Protein AF-0000000078982577 (afdb_homodimer)

Secondary structure (DSSP, 8-state):
-------S-SS-HHHHHHHHHHHHHHHHHTHIIIIIHHHHHHHHHHHHHHHHHTTTS--BTTB-HHHHHHHHHHHHHHHHHHHHHHHHHHHHHHHHT-HHHHT-S---HHHHHHHHHHHHHHHHHHHHHHHHHHIIIII----S-HHHHHHHHHHHHHHHHHHHHHHHHH--SHHHHHHHIIIIIHHHHHTTSSSS-GGGS-HHHHHHHHT-HHHHHHHHHHHHHHS--SS-HHHHHHHHHHHHHHHHHHHHHHHHHTTTT--/-------S-SS-HHHHHHHHHHHHHHHHHTHIIIIIHHHHHHHHHHHHHHHHHTTTS--BTTB-HHHHHHHHHHHHHHHHHHHHHHHHHHHHHHHHT-HHHHT-S---HHHHHHHHHHHHHHHHHHHHHHHHHHIIIII----S-HHHHHHHHHHHHHHHHHHHHHHHHH--SHHHHHHHIIIIIHHHHHTTSSSS-GGGS-HHHHHHHHH-HHHHHHHHHHHHHHS--SS-HHHHHHHHHHHHHHHHHHHHHHHHHTTTT--

pLDDT: mean 84.74, std 13.38, range [26.42, 97.94]

Radius of gyration: 24.31 Å; Cα contacts (8 Å, |Δi|>4): 785; chains: 2; bounding box: 71×69×49 Å

Organism: Ruegeria pomeroyi (strain ATCC 700808 / DSM 15171 / DSS-3) (NCBI:txid246200)

Sequence (526 aa):
MELGMRRFGRVNWLGLYTLAAREVMRFLVVWTQTLLAPLVTAGLFMMIFSLAVGSGRGAVMGVPFLTFLAPGILMMTVIQNAFANTSSSVVISKVQGNIVDTLMPPLSALELLLGYLAGAVVRGLLVAVAIAAALVLVLGIVPAHPLLALGFVVLGAGFMGALGLVAGIYANKFDQMAAITNFIVTPLAFLSGTFYSVEALPPLLERLTHANPVFYLIDGLRFAVIGVSDSPPALGLTVCLGATGAVCLLAWVLLKRGYRLKAMELGMRRFGRVNWLGLYTLAAREVMRFLVVWTQTLLAPLVTAGLFMMIFSLAVGSGRGAVMGVPFLTFLAPGILMMTVIQNAFANTSSSVVISKVQGNIVDTLMPPLSALELLLGYLAGAVVRGLLVAVAIAAALVLVLGIVPAHPLLALGFVVLGAGFMGALGLVAGIYANKFDQMAAITNFIVTPLAFLSGTFYSVEALPPLLERLTHANPVFYLIDGLRFAVIGVSDSPPALGLTVCLGATGAVCLLAWVLLKRGYRLKA

Structure (mmCIF, N/CA/C/O backbone):
data_AF-0000000078982577-model_v1
#
loop_
_entity.id
_entity.type
_entity.pdbx_description
1 polymer 'Transport permease protein'
#
loop_
_atom_site.group_PDB
_atom_site.id
_atom_site.type_symbol
_atom_site.label_atom_id
_atom_site.label_alt_id
_atom_site.label_comp_id
_atom_site.label_asym_id
_atom_site.label_entity_id
_atom_site.label_seq_id
_atom_site.pdbx_PDB_ins_code
_atom_site.Cartn_x
_atom_site.Cartn_y
_atom_site.Cartn_z
_atom_site.occupancy
_atom_site.B_iso_or_equiv
_atom_site.auth_seq_id
_atom_site.auth_comp_id
_atom_site.auth_asym_id
_atom_site.auth_atom_id
_atom_site.pdbx_PDB_model_num
ATOM 1 N N . MET A 1 1 ? 30.016 43.031 11.484 1 27.06 1 MET A N 1
ATOM 2 C CA . MET A 1 1 ? 29.656 42.062 12.516 1 27.06 1 MET A CA 1
ATOM 3 C C . MET A 1 1 ? 29.734 40.625 11.984 1 27.06 1 MET A C 1
ATOM 5 O O . MET A 1 1 ? 29.062 40.281 11.008 1 27.06 1 MET A O 1
ATOM 9 N N . GLU A 1 2 ? 30.922 39.938 11.953 1 30.27 2 GLU A N 1
ATOM 10 C CA . GLU A 1 2 ? 31.406 38.812 11.172 1 30.27 2 GLU A CA 1
ATOM 11 C C . GLU A 1 2 ? 30.578 37.562 11.438 1 30.27 2 GLU A C 1
ATOM 13 O O . GLU A 1 2 ? 30.328 37.219 12.594 1 30.27 2 GLU A O 1
ATOM 18 N N . LEU A 1 3 ? 29.578 37.188 10.719 1 33.47 3 LEU A N 1
ATOM 19 C CA . LEU A 1 3 ? 28.688 36.031 10.789 1 33.47 3 LEU A CA 1
ATOM 20 C C . LEU A 1 3 ? 29.438 34.812 11.289 1 33.47 3 LEU A C 1
ATOM 22 O O . LEU A 1 3 ? 30.641 34.688 11.047 1 33.47 3 LEU A O 1
ATOM 26 N N . GLY A 1 4 ? 29.016 34.156 12.492 1 37.81 4 GLY A N 1
ATOM 27 C CA . GLY A 1 4 ? 29.562 33.062 13.281 1 37.81 4 GLY A CA 1
ATOM 28 C C . GLY A 1 4 ? 30.281 32.031 12.453 1 37.81 4 GLY A C 1
ATOM 29 O O . GLY A 1 4 ? 29.75 31.531 11.461 1 37.81 4 GLY A O 1
ATOM 30 N N . MET A 1 5 ? 31.594 32.031 12.242 1 37.78 5 MET A N 1
ATOM 31 C CA . MET A 1 5 ? 32.594 31.141 11.633 1 37.78 5 MET A CA 1
ATOM 32 C C . MET A 1 5 ? 32.281 29.688 11.914 1 37.78 5 MET A C 1
ATOM 34 O O . MET A 1 5 ? 32.031 29.297 13.062 1 37.78 5 MET A O 1
ATOM 38 N N . ARG A 1 6 ? 31.672 28.922 11.023 1 45.25 6 ARG A N 1
ATOM 39 C CA . ARG A 1 6 ? 31.469 27.469 10.93 1 45.25 6 ARG A CA 1
ATOM 40 C C . ARG A 1 6 ? 32.656 26.719 11.5 1 45.25 6 ARG A C 1
ATOM 42 O O . ARG A 1 6 ? 33.688 26.578 10.852 1 45.25 6 ARG A O 1
ATOM 49 N N . ARG A 1 7 ? 33.062 26.828 12.633 1 45.56 7 ARG A N 1
ATOM 50 C CA . ARG A 1 7 ? 34.188 26.109 13.234 1 45.56 7 ARG A CA 1
ATOM 51 C C . ARG A 1 7 ? 34.125 24.641 12.875 1 45.56 7 ARG A C 1
ATOM 53 O O . ARG A 1 7 ? 34.844 23.828 13.484 1 45.56 7 ARG A O 1
ATOM 60 N N . PHE A 1 8 ? 32.938 24.094 12.445 1 51.56 8 PHE A N 1
ATOM 61 C CA . PHE A 1 8 ? 32.969 22.656 12.211 1 51.56 8 PHE A CA 1
ATOM 62 C C . PHE A 1 8 ? 33.875 22.328 11.031 1 51.56 8 PHE A C 1
ATOM 64 O O . PHE A 1 8 ? 34.062 23.141 10.133 1 51.56 8 PHE A O 1
ATOM 71 N N . GLY A 1 9 ? 34.938 21.578 11.312 1 50.28 9 GLY A N 1
ATOM 72 C CA . GLY A 1 9 ? 35.781 21.141 10.211 1 50.28 9 GLY A CA 1
ATOM 73 C C . GLY A 1 9 ? 35.031 20.984 8.906 1 50.28 9 GLY A C 1
ATOM 74 O O . GLY A 1 9 ? 33.875 21.375 8.812 1 50.28 9 GLY A O 1
ATOM 75 N N . ARG A 1 10 ? 35.688 20.5 7.828 1 58.88 10 ARG A N 1
ATOM 76 C CA . ARG A 1 10 ? 35.156 20.297 6.484 1 58.88 10 ARG A CA 1
ATOM 77 C C . ARG A 1 10 ? 33.844 19.5 6.527 1 58.88 10 ARG A C 1
ATOM 79 O O . ARG A 1 10 ? 32.938 19.734 5.719 1 58.88 10 ARG A O 1
ATOM 86 N N . VAL A 1 11 ? 33.781 18.484 7.492 1 70.38 11 VAL A N 1
ATOM 87 C CA . VAL A 1 11 ? 32.625 17.641 7.668 1 70.38 11 VAL A CA 1
ATOM 88 C C . VAL A 1 11 ? 32.094 17.75 9.102 1 70.38 11 VAL A C 1
ATOM 90 O O . VAL A 1 11 ? 32.875 17.625 10.055 1 70.38 11 VAL A O 1
ATOM 93 N N . ASN A 1 12 ? 30.938 18.266 9.375 1 82.25 12 ASN A N 1
ATOM 94 C CA . ASN A 1 12 ? 30.281 18.297 10.672 1 82.25 12 ASN A CA 1
ATOM 95 C C . ASN A 1 12 ? 29.766 16.922 11.078 1 82.25 12 ASN A C 1
ATOM 97 O O . ASN A 1 12 ? 28.562 16.641 10.961 1 82.25 12 ASN A O 1
ATOM 101 N N . TRP A 1 13 ? 30.641 16.078 11.594 1 84.44 13 TRP A N 1
ATOM 102 C CA . TRP A 1 13 ? 30.328 14.695 11.961 1 84.44 13 TRP A CA 1
ATOM 103 C C . TRP A 1 13 ? 29.234 14.641 13.016 1 84.44 13 TRP A C 1
ATOM 105 O O . TRP A 1 13 ? 28.391 13.75 13 1 84.44 13 TRP A O 1
ATOM 115 N N . LEU A 1 14 ? 29.312 15.586 13.883 1 83.56 14 LEU A N 1
ATOM 116 C CA . LEU A 1 14 ? 28.297 15.617 14.945 1 83.56 14 LEU A CA 1
ATOM 117 C C . LEU A 1 14 ? 26.922 15.883 14.367 1 83.56 14 LEU A C 1
ATOM 119 O O . LEU A 1 14 ? 25.938 15.242 14.766 1 83.56 14 LEU A O 1
ATOM 123 N N . GLY A 1 15 ? 26.922 16.812 13.492 1 84.38 15 GLY A N 1
ATOM 124 C CA . GLY A 1 15 ? 25.672 17.125 12.836 1 84.38 15 GLY A CA 1
ATOM 125 C C . GLY A 1 15 ? 25.125 15.961 12.016 1 84.38 15 GLY A C 1
ATOM 126 O O . GLY A 1 15 ? 23.922 15.672 12.055 1 84.38 15 GLY A O 1
ATOM 127 N N . LEU A 1 16 ? 26.031 15.398 11.328 1 88.88 16 LEU A N 1
ATOM 128 C CA . LEU A 1 16 ? 25.672 14.227 10.539 1 88.88 16 LEU A CA 1
ATOM 129 C C . LEU A 1 16 ? 25.141 13.109 11.438 1 88.88 16 LEU A C 1
ATOM 131 O O . LEU A 1 16 ? 24.125 12.492 11.141 1 88.88 16 LEU A O 1
ATOM 135 N N . TYR A 1 17 ? 25.797 12.844 12.492 1 91.19 17 TYR A N 1
ATOM 136 C CA . TYR A 1 17 ? 25.391 11.805 13.43 1 91.19 17 TYR A CA 1
ATOM 137 C C . TYR A 1 17 ? 24.031 12.125 14.047 1 91.19 17 TYR A C 1
ATOM 139 O O . TYR A 1 17 ? 23.188 11.242 14.211 1 91.19 17 TYR A O 1
ATOM 147 N N . THR A 1 18 ? 23.828 13.352 14.359 1 90.19 18 THR A N 1
ATOM 148 C CA . THR A 1 18 ? 22.578 13.766 14.984 1 90.19 18 THR A CA 1
ATOM 149 C C . THR A 1 18 ? 21.406 13.562 14.023 1 90.19 18 THR A C 1
ATOM 151 O O . THR A 1 18 ? 20.344 13.07 14.422 1 90.19 18 THR A O 1
ATOM 154 N N . LEU A 1 19 ? 21.656 13.945 12.82 1 90.44 19 LEU A N 1
ATOM 155 C CA . LEU A 1 19 ? 20.594 13.766 11.828 1 90.44 19 LEU A CA 1
ATOM 156 C C . LEU A 1 19 ? 20.328 12.281 11.586 1 90.44 19 LEU A C 1
ATOM 158 O O . LEU A 1 19 ? 19.172 11.859 11.531 1 90.44 19 LEU A O 1
ATOM 162 N N . ALA A 1 20 ? 21.359 11.57 11.445 1 93.75 20 ALA A N 1
ATOM 163 C CA . ALA A 1 20 ? 21.203 10.125 11.258 1 93.75 20 ALA A CA 1
ATOM 164 C C . ALA A 1 20 ? 20.484 9.492 12.445 1 93.75 20 ALA A C 1
ATOM 166 O O . ALA A 1 20 ? 19.594 8.664 12.258 1 93.75 20 ALA A O 1
ATOM 167 N N . ALA A 1 21 ? 20.859 9.859 13.578 1 93.88 21 ALA A N 1
ATOM 168 C CA . ALA A 1 21 ? 20.25 9.328 14.789 1 93.88 21 ALA A CA 1
ATOM 169 C C . ALA A 1 21 ? 18.781 9.727 14.875 1 93.88 21 ALA A C 1
ATOM 171 O O . ALA A 1 21 ? 17.938 8.938 15.312 1 93.88 21 ALA A O 1
ATOM 172 N N . ARG A 1 22 ? 18.594 10.875 14.43 1 92.25 22 ARG A N 1
ATOM 173 C CA . ARG A 1 22 ? 17.219 11.352 14.422 1 92.25 22 ARG A CA 1
ATOM 174 C C . ARG A 1 22 ? 16.359 10.531 13.469 1 92.25 22 ARG A C 1
ATOM 176 O O . ARG A 1 22 ? 15.242 10.125 13.812 1 92.25 22 ARG A O 1
ATOM 183 N N . GLU A 1 23 ? 16.875 10.312 12.352 1 93 23 GLU A N 1
ATOM 184 C CA . GLU A 1 23 ? 16.141 9.531 11.359 1 93 23 GLU A CA 1
ATOM 185 C C . GLU A 1 23 ? 15.891 8.109 11.844 1 93 23 GLU A C 1
ATOM 187 O O . GLU A 1 23 ? 14.82 7.539 11.609 1 93 23 GLU A O 1
ATOM 192 N N . VAL A 1 24 ? 16.875 7.586 12.531 1 94.38 24 VAL A N 1
ATOM 193 C CA . VAL A 1 24 ? 16.75 6.23 13.047 1 94.38 24 VAL A CA 1
ATOM 194 C C . VAL A 1 24 ? 15.75 6.203 14.203 1 94.38 24 VAL A C 1
ATOM 196 O O . VAL A 1 24 ? 14.914 5.305 14.289 1 94.38 24 VAL A O 1
ATOM 199 N N . MET A 1 25 ? 15.812 7.191 15.047 1 93.5 25 MET A N 1
ATOM 200 C CA . MET A 1 25 ? 14.914 7.258 16.203 1 93.5 25 MET A CA 1
ATOM 201 C C . MET A 1 25 ? 13.477 7.461 15.75 1 93.5 25 MET A C 1
ATOM 203 O O . MET A 1 25 ? 12.547 6.945 16.375 1 93.5 25 MET A O 1
ATOM 207 N N . ARG A 1 26 ? 13.367 8.188 14.695 1 90.25 26 ARG A N 1
ATOM 208 C CA . ARG A 1 26 ? 12.039 8.484 14.188 1 90.25 26 ARG A CA 1
ATOM 209 C C . ARG A 1 26 ? 11.281 7.199 13.852 1 90.25 26 ARG A C 1
ATOM 211 O O . ARG A 1 26 ? 10.125 7.031 14.25 1 90.25 26 ARG A O 1
ATOM 218 N N . PHE A 1 27 ? 11.891 6.289 13.148 1 90.5 27 PHE A N 1
ATOM 219 C CA . PHE A 1 27 ? 11.148 5.094 12.781 1 90.5 27 PHE A CA 1
ATOM 220 C C . PHE A 1 27 ? 11.133 4.082 13.922 1 90.5 27 PHE A C 1
ATOM 222 O O . PHE A 1 27 ? 10.234 3.248 14.008 1 90.5 27 PHE A O 1
ATOM 229 N N . LEU A 1 28 ? 12.141 4.109 14.82 1 91.88 28 LEU A N 1
ATOM 230 C CA . LEU A 1 28 ? 12.172 3.172 15.938 1 91.88 28 LEU A CA 1
ATOM 231 C C . LEU A 1 28 ? 11.078 3.484 16.953 1 91.88 28 LEU A C 1
ATOM 233 O O . LEU A 1 28 ? 10.57 2.584 17.625 1 91.88 28 LEU A O 1
ATOM 237 N N . VAL A 1 29 ? 10.688 4.766 17.016 1 88.5 29 VAL A N 1
ATOM 238 C CA . VAL A 1 29 ? 9.617 5.172 17.922 1 88.5 29 VAL A CA 1
ATOM 239 C C . VAL A 1 29 ? 8.289 4.566 17.453 1 88.5 29 VAL A C 1
ATOM 241 O O . VAL A 1 29 ? 7.449 4.199 18.281 1 88.5 29 VAL A O 1
ATOM 244 N N . VAL A 1 30 ? 8.156 4.398 16.188 1 86.94 30 VAL A N 1
ATOM 245 C CA . VAL A 1 30 ? 6.941 3.805 15.641 1 86.94 30 VAL A CA 1
ATOM 246 C C . VAL A 1 30 ? 7.273 2.459 14.992 1 86.94 30 VAL A C 1
ATOM 248 O O . VAL A 1 30 ? 6.832 2.174 13.875 1 86.94 30 VAL A O 1
ATOM 251 N N . TRP A 1 31 ? 7.996 1.668 15.633 1 88.69 31 TRP A N 1
ATOM 252 C CA . TRP A 1 31 ? 8.531 0.42 15.102 1 88.69 31 TRP A CA 1
ATOM 253 C C . TRP A 1 31 ? 7.406 -0.518 14.68 1 88.69 31 TRP A C 1
ATOM 255 O O . TRP A 1 31 ? 7.574 -1.324 13.758 1 88.69 31 TRP A O 1
ATOM 265 N N . THR A 1 32 ? 6.281 -0.439 15.312 1 86.25 32 THR A N 1
ATOM 266 C CA . THR A 1 32 ? 5.152 -1.289 14.945 1 86.25 32 THR A CA 1
ATOM 267 C C . THR A 1 32 ? 4.703 -1.015 13.516 1 86.25 32 THR A C 1
ATOM 269 O O . THR A 1 32 ? 4.359 -1.94 12.781 1 86.25 32 THR A O 1
ATOM 272 N N . GLN A 1 33 ? 4.816 0.199 13.156 1 84.44 33 GLN A N 1
ATOM 273 C CA . GLN A 1 33 ? 4.367 0.594 11.828 1 84.44 33 GLN A CA 1
ATOM 274 C C . GLN A 1 33 ? 5.496 0.476 10.812 1 84.44 33 GLN A C 1
ATOM 276 O O . GLN A 1 33 ? 5.258 0.171 9.641 1 84.44 33 GLN A O 1
ATOM 281 N N . THR A 1 34 ? 6.711 0.692 11.305 1 88.5 34 THR A N 1
ATOM 282 C CA . THR A 1 34 ? 7.793 0.83 10.328 1 88.5 34 THR A CA 1
ATOM 283 C C . THR A 1 34 ? 8.523 -0.497 10.148 1 88.5 34 THR A C 1
ATOM 285 O O . THR A 1 34 ? 9.125 -0.735 9.102 1 88.5 34 THR A O 1
ATOM 288 N N . LEU A 1 35 ? 8.461 -1.344 11.109 1 91.62 35 LEU A N 1
ATOM 289 C CA . LEU A 1 35 ? 9.195 -2.602 11.016 1 91.62 35 LEU A CA 1
ATOM 290 C C . LEU A 1 35 ? 8.242 -3.791 11.055 1 91.62 35 LEU A C 1
ATOM 292 O O . LEU A 1 35 ? 8.234 -4.621 10.141 1 91.62 35 LEU A O 1
ATOM 296 N N . LEU A 1 36 ? 7.359 -3.779 11.93 1 91.12 36 LEU A N 1
ATOM 297 C CA . LEU A 1 36 ? 6.496 -4.941 12.117 1 91.12 36 LEU A CA 1
ATOM 298 C C . LEU A 1 36 ? 5.465 -5.043 11 1 91.12 36 LEU A C 1
ATOM 300 O O . LEU A 1 36 ? 5.195 -6.133 10.5 1 91.12 36 LEU A O 1
ATOM 304 N N . ALA A 1 37 ? 4.938 -3.893 10.664 1 88.94 37 ALA A N 1
ATOM 305 C CA . ALA A 1 37 ? 3.891 -3.906 9.648 1 88.94 37 ALA A CA 1
ATOM 306 C C . ALA A 1 37 ? 4.418 -4.465 8.328 1 88.94 37 ALA A C 1
ATOM 308 O O . ALA A 1 37 ? 3.814 -5.367 7.746 1 88.94 37 ALA A O 1
ATOM 309 N N . PRO A 1 38 ? 5.547 -3.986 7.895 1 89.5 38 PRO A N 1
ATOM 310 C CA . PRO A 1 38 ? 6.086 -4.539 6.652 1 89.5 38 PRO A CA 1
ATOM 311 C C . PRO A 1 38 ? 6.406 -6.027 6.758 1 89.5 38 PRO A C 1
ATOM 313 O O . PRO A 1 38 ? 6.277 -6.766 5.777 1 89.5 38 PRO A O 1
ATOM 316 N N . LEU A 1 39 ? 6.82 -6.469 7.895 1 91 39 LEU A N 1
ATOM 317 C CA . LEU A 1 39 ? 7.113 -7.883 8.102 1 91 39 LEU A CA 1
ATOM 318 C C . LEU A 1 39 ? 5.84 -8.719 8.016 1 91 39 LEU A C 1
ATOM 320 O O . LEU A 1 39 ? 5.836 -9.789 7.41 1 91 39 LEU A O 1
ATOM 324 N N . VAL A 1 40 ? 4.82 -8.211 8.594 1 87.94 40 VAL A N 1
ATOM 325 C CA . VAL A 1 40 ? 3.531 -8.891 8.547 1 87.94 40 VAL A CA 1
ATOM 326 C C . VAL A 1 40 ? 3.025 -8.945 7.105 1 87.94 40 VAL A C 1
ATOM 328 O O . VAL A 1 40 ? 2.564 -9.992 6.641 1 87.94 40 VAL A O 1
ATOM 331 N N . THR A 1 41 ? 3.176 -7.84 6.422 1 87.44 41 THR A N 1
ATOM 332 C CA . THR A 1 41 ? 2.736 -7.77 5.031 1 87.44 41 THR A CA 1
ATOM 333 C C . THR A 1 41 ? 3.523 -8.75 4.164 1 87.44 41 THR A C 1
ATOM 335 O O . THR A 1 41 ? 2.947 -9.453 3.334 1 87.44 41 THR A O 1
ATOM 338 N N . ALA A 1 42 ? 4.797 -8.758 4.371 1 88.56 42 ALA A N 1
ATOM 339 C CA . ALA A 1 42 ? 5.633 -9.711 3.641 1 88.56 42 ALA A CA 1
ATOM 340 C C . ALA A 1 42 ? 5.199 -11.148 3.914 1 88.56 42 ALA A C 1
ATOM 342 O O . ALA A 1 42 ? 5.113 -11.961 2.992 1 88.56 42 ALA A O 1
ATOM 343 N N . GLY A 1 43 ? 4.934 -11.438 5.16 1 87.69 43 GLY A N 1
ATOM 344 C CA . GLY A 1 43 ? 4.457 -12.758 5.527 1 87.69 43 GLY A CA 1
ATOM 345 C C . GLY A 1 43 ? 3.121 -13.109 4.895 1 87.69 43 GLY A C 1
ATOM 346 O O . GLY A 1 43 ? 2.922 -14.234 4.43 1 87.69 43 GLY A O 1
ATOM 347 N N . LEU A 1 44 ? 2.271 -12.148 4.867 1 84.12 44 LEU A N 1
ATOM 348 C CA . LEU A 1 44 ? 0.967 -12.352 4.246 1 84.12 44 LEU A CA 1
ATOM 349 C C . LEU A 1 44 ? 1.11 -12.609 2.75 1 84.12 44 LEU A C 1
ATOM 351 O O . LEU A 1 44 ? 0.424 -13.469 2.193 1 84.12 44 LEU A O 1
ATOM 355 N N . PHE A 1 45 ? 2.002 -11.859 2.16 1 82.19 45 PHE A N 1
ATOM 356 C CA . PHE A 1 45 ? 2.244 -12.055 0.736 1 82.19 45 PHE A CA 1
ATOM 357 C C . PHE A 1 45 ? 2.768 -13.461 0.462 1 82.19 45 PHE A C 1
ATOM 359 O O . PHE A 1 45 ? 2.316 -14.125 -0.473 1 82.19 45 PHE A O 1
ATOM 366 N N . MET A 1 46 ? 3.689 -13.867 1.245 1 83.5 46 MET A N 1
ATOM 367 C CA . MET A 1 46 ? 4.238 -15.211 1.087 1 83.5 46 MET A CA 1
ATOM 368 C C . MET A 1 46 ? 3.154 -16.266 1.268 1 83.5 46 MET A C 1
ATOM 370 O O . MET A 1 46 ? 3.109 -17.25 0.526 1 83.5 46 MET A O 1
ATOM 374 N N . MET A 1 47 ? 2.344 -16.047 2.223 1 80.75 47 MET A N 1
ATOM 375 C CA . MET A 1 47 ? 1.257 -16.969 2.496 1 80.75 47 MET A CA 1
ATOM 376 C C . MET A 1 47 ? 0.276 -17.031 1.33 1 80.75 47 MET A C 1
ATOM 378 O O . MET A 1 47 ? -0.125 -18.109 0.898 1 80.75 47 MET A O 1
ATOM 382 N N . ILE A 1 48 ? -0.07 -15.938 0.792 1 78.81 48 ILE A N 1
ATOM 383 C CA . ILE A 1 48 ? -1.022 -15.828 -0.308 1 78.81 48 ILE A CA 1
ATOM 384 C C . ILE A 1 48 ? -0.479 -16.547 -1.538 1 78.81 48 ILE A C 1
ATOM 386 O O . ILE A 1 48 ? -1.201 -17.312 -2.188 1 78.81 48 ILE A O 1
ATOM 390 N N . PHE A 1 49 ? 0.726 -16.266 -1.854 1 76.19 49 PHE A N 1
ATOM 391 C CA . PHE A 1 49 ? 1.294 -16.875 -3.049 1 76.19 49 PHE A CA 1
ATOM 392 C C . PHE A 1 49 ? 1.488 -18.375 -2.852 1 76.19 49 PHE A C 1
ATOM 394 O O . PHE A 1 49 ? 1.346 -19.156 -3.797 1 76.19 49 PHE A O 1
ATOM 401 N N . SER A 1 50 ? 1.845 -18.703 -1.679 1 76.19 50 SER A N 1
ATOM 402 C CA . SER A 1 50 ? 1.932 -20.125 -1.381 1 76.19 50 SER A CA 1
ATOM 403 C C . SER A 1 50 ? 0.587 -20.812 -1.582 1 76.19 50 SER A C 1
ATOM 405 O O . SER A 1 50 ? 0.521 -21.906 -2.152 1 76.19 50 SER A O 1
ATOM 407 N N . LEU A 1 51 ? -0.498 -20.188 -1.206 1 74.75 51 LEU A N 1
ATOM 408 C CA . LEU A 1 51 ? -1.834 -20.766 -1.285 1 74.75 51 LEU A CA 1
ATOM 409 C C . LEU A 1 51 ? -2.398 -20.641 -2.697 1 74.75 51 LEU A C 1
ATOM 411 O O . LEU A 1 51 ? -3.119 -21.531 -3.164 1 74.75 51 LEU A O 1
ATOM 415 N N . ALA A 1 52 ? -2.143 -19.5 -3.275 1 70.44 52 ALA A N 1
ATOM 416 C CA . ALA A 1 52 ? -2.68 -19.234 -4.605 1 70.44 52 ALA A CA 1
ATOM 417 C C . ALA A 1 52 ? -2.021 -20.125 -5.656 1 70.44 52 ALA A C 1
ATOM 419 O O . ALA A 1 52 ? -2.688 -20.594 -6.574 1 70.44 52 ALA A O 1
ATOM 420 N N . VAL A 1 53 ? -0.753 -20.156 -5.703 1 64.25 53 VAL A N 1
ATOM 421 C CA . VAL A 1 53 ? -0.033 -20.906 -6.727 1 64.25 53 VAL A CA 1
ATOM 422 C C . VAL A 1 53 ? -0.024 -22.391 -6.367 1 64.25 53 VAL A C 1
ATOM 424 O O . VAL A 1 53 ? -0.102 -23.25 -7.25 1 64.25 53 VAL A O 1
ATOM 427 N N . GLY A 1 54 ? -0.531 -22.719 -5.25 1 57.66 54 GLY A N 1
ATOM 428 C CA . GLY A 1 54 ? -0.659 -24.109 -4.859 1 57.66 54 GLY A CA 1
ATOM 429 C C . GLY A 1 54 ? 0.649 -24.875 -4.938 1 57.66 54 GLY A C 1
ATOM 430 O O . GLY A 1 54 ? 1.685 -24.312 -5.297 1 57.66 54 GLY A O 1
ATOM 431 N N . SER A 1 55 ? 0.803 -26 -4.336 1 53.22 55 SER A N 1
ATOM 432 C CA . SER A 1 55 ? 1.872 -26.969 -4.559 1 53.22 55 SER A CA 1
ATOM 433 C C . SER A 1 55 ? 2.025 -27.281 -6.039 1 53.22 55 SER A C 1
ATOM 435 O O . SER A 1 55 ? 2.99 -27.938 -6.441 1 53.22 55 SER A O 1
ATOM 437 N N . GLY A 1 56 ? 1.07 -26.766 -6.762 1 50.09 56 GLY A N 1
ATOM 438 C CA . GLY A 1 56 ? 1.038 -27.234 -8.133 1 50.09 56 GLY A CA 1
ATOM 439 C C . GLY A 1 56 ? 1.951 -26.438 -9.055 1 50.09 56 GLY A C 1
ATOM 440 O O . GLY A 1 56 ? 2.16 -26.828 -10.211 1 50.09 56 GLY A O 1
ATOM 441 N N . ARG A 1 57 ? 2.145 -25.203 -8.727 1 55.78 57 ARG A N 1
ATOM 442 C CA . ARG A 1 57 ? 3.002 -24.547 -9.703 1 55.78 57 ARG A CA 1
ATOM 443 C C . ARG A 1 57 ? 4.422 -25.094 -9.648 1 55.78 57 ARG A C 1
ATOM 445 O O . ARG A 1 57 ? 4.996 -25.25 -8.562 1 55.78 57 ARG A O 1
ATOM 452 N N . GLY A 1 58 ? 4.754 -26 -10.5 1 55.12 58 GLY A N 1
ATOM 453 C CA . GLY A 1 58 ? 6.09 -26.531 -10.672 1 55.12 58 GLY A CA 1
ATOM 454 C C . GLY A 1 58 ? 7.188 -25.531 -10.344 1 55.12 58 GLY A C 1
ATOM 455 O O . GLY A 1 58 ? 6.922 -24.484 -9.758 1 55.12 58 GLY A O 1
ATOM 456 N N . ALA A 1 59 ? 8.422 -25.891 -10.547 1 56.78 59 ALA A N 1
ATOM 457 C CA . ALA A 1 59 ? 9.695 -25.203 -10.344 1 56.78 59 ALA A CA 1
ATOM 458 C C . ALA A 1 59 ? 9.805 -23.969 -11.242 1 56.78 59 ALA A C 1
ATOM 460 O O . ALA A 1 59 ? 9.266 -23.953 -12.359 1 56.78 59 ALA A O 1
ATOM 461 N N . VAL A 1 60 ? 9.938 -22.703 -10.734 1 52.88 60 VAL A N 1
ATOM 462 C CA . VAL A 1 60 ? 10.336 -21.516 -11.484 1 52.88 60 VAL A CA 1
ATOM 463 C C . VAL A 1 60 ? 11.859 -21.375 -11.469 1 52.88 60 VAL A C 1
ATOM 465 O O . VAL A 1 60 ? 12.461 -21.25 -10.398 1 52.88 60 VAL A O 1
ATOM 468 N N . MET A 1 61 ? 12.438 -21.375 -12.578 1 55.75 61 MET A N 1
ATOM 469 C CA . MET A 1 61 ? 13.891 -21.375 -12.711 1 55.75 61 MET A CA 1
ATOM 470 C C . MET A 1 61 ? 14.5 -22.562 -11.977 1 55.75 61 MET A C 1
ATOM 472 O O . MET A 1 61 ? 15.531 -22.422 -11.312 1 55.75 61 MET A O 1
ATOM 476 N N . GLY A 1 62 ? 13.711 -23.609 -11.898 1 63.66 62 GLY A N 1
ATOM 477 C CA . GLY A 1 62 ? 14.219 -24.844 -11.312 1 63.66 62 GLY A CA 1
ATOM 478 C C . GLY A 1 62 ? 14.078 -24.891 -9.805 1 63.66 62 GLY A C 1
ATOM 479 O O . GLY A 1 62 ? 14.484 -25.859 -9.172 1 63.66 62 GLY A O 1
ATOM 480 N N . VAL A 1 63 ? 13.602 -23.828 -9.195 1 70.06 63 VAL A N 1
ATOM 481 C CA . VAL A 1 63 ? 13.445 -23.797 -7.742 1 70.06 63 VAL A CA 1
ATOM 482 C C . VAL A 1 63 ? 11.969 -23.688 -7.383 1 70.06 63 VAL A C 1
ATOM 484 O O . VAL A 1 63 ? 11.172 -23.172 -8.172 1 70.06 63 VAL A O 1
ATOM 487 N N . PRO A 1 64 ? 11.711 -24.266 -6.215 1 76.5 64 PRO A N 1
ATOM 488 C CA . PRO A 1 64 ? 10.328 -24.078 -5.766 1 76.5 64 PRO A CA 1
ATOM 489 C C . PRO A 1 64 ? 9.906 -22.609 -5.777 1 76.5 64 PRO A C 1
ATOM 491 O O . PRO A 1 64 ? 10.727 -21.719 -5.531 1 76.5 64 PRO A O 1
ATOM 494 N N . PHE A 1 65 ? 8.797 -22.266 -6.172 1 77.25 65 PHE A N 1
ATOM 495 C CA . PHE A 1 65 ? 8.273 -20.922 -6.367 1 77.25 65 PHE A CA 1
ATOM 496 C C . PHE A 1 65 ? 8.5 -20.062 -5.121 1 77.25 65 PHE A C 1
ATOM 498 O O . PHE A 1 65 ? 8.867 -18.891 -5.227 1 77.25 65 PHE A O 1
ATOM 505 N N . LEU A 1 66 ? 8.336 -20.641 -3.961 1 78.75 66 LEU A N 1
ATOM 506 C CA . LEU A 1 66 ? 8.508 -19.875 -2.729 1 78.75 66 LEU A CA 1
ATOM 507 C C . LEU A 1 66 ? 9.961 -19.453 -2.551 1 78.75 66 LEU A C 1
ATOM 509 O O . LEU A 1 66 ? 10.234 -18.375 -2.018 1 78.75 66 LEU A O 1
ATOM 513 N N . THR A 1 67 ? 10.859 -20.266 -3.002 1 83.12 67 THR A N 1
ATOM 514 C CA . THR A 1 67 ? 12.281 -19.938 -2.936 1 83.12 67 THR A CA 1
ATOM 515 C C . THR A 1 67 ? 12.625 -18.828 -3.912 1 83.12 67 THR A C 1
ATOM 517 O O . THR A 1 67 ? 13.492 -18 -3.631 1 83.12 67 THR A O 1
ATOM 520 N N . PHE A 1 68 ? 11.984 -18.922 -4.992 1 82.75 68 PHE A N 1
ATOM 521 C CA . PHE A 1 68 ? 12.148 -17.875 -5.988 1 82.75 68 PHE A CA 1
ATOM 522 C C . PHE A 1 68 ? 11.57 -16.562 -5.48 1 82.75 68 PHE A C 1
ATOM 524 O O . PHE A 1 68 ? 12.141 -15.492 -5.715 1 82.75 68 PHE A O 1
ATOM 531 N N . LEU A 1 69 ? 10.461 -16.547 -4.727 1 86.06 69 LEU A N 1
ATOM 532 C CA . LEU A 1 69 ? 9.664 -15.406 -4.316 1 86.06 69 LEU A CA 1
ATOM 533 C C . LEU A 1 69 ? 10.297 -14.703 -3.117 1 86.06 69 LEU A C 1
ATOM 535 O O . LEU A 1 69 ? 10.242 -13.477 -3.012 1 86.06 69 LEU A O 1
ATOM 539 N N . ALA A 1 70 ? 10.906 -15.398 -2.289 1 88.88 70 ALA A N 1
ATOM 540 C CA . ALA A 1 70 ? 11.352 -14.93 -0.98 1 88.88 70 ALA A CA 1
ATOM 541 C C . ALA A 1 70 ? 12.328 -13.766 -1.119 1 88.88 70 ALA A C 1
ATOM 543 O O . ALA A 1 70 ? 12.133 -12.703 -0.527 1 88.88 70 ALA A O 1
ATOM 544 N N . PRO A 1 71 ? 13.359 -13.914 -1.962 1 89.62 71 PRO A N 1
ATOM 545 C CA . PRO A 1 71 ? 14.289 -12.789 -2.096 1 89.62 71 PRO A CA 1
ATOM 546 C C . PRO A 1 71 ? 13.641 -11.562 -2.742 1 89.62 71 PRO A C 1
ATOM 548 O O . PRO A 1 71 ? 14.008 -10.43 -2.432 1 89.62 71 PRO A O 1
ATOM 551 N N . GLY A 1 72 ? 12.766 -11.844 -3.604 1 90.12 72 GLY A N 1
ATOM 552 C CA . GLY A 1 72 ? 12.047 -10.742 -4.227 1 90.12 72 GLY A CA 1
ATOM 553 C C . GLY A 1 72 ? 11.227 -9.93 -3.244 1 90.12 72 GLY A C 1
ATOM 554 O O . GLY A 1 72 ? 11.289 -8.703 -3.242 1 90.12 72 GLY A O 1
ATOM 555 N N . ILE A 1 73 ? 10.461 -10.57 -2.408 1 90.5 73 ILE A N 1
ATOM 556 C CA . ILE A 1 73 ? 9.633 -9.906 -1.408 1 90.5 73 ILE A CA 1
ATOM 557 C C . ILE A 1 73 ? 10.516 -9.172 -0.408 1 90.5 73 ILE A C 1
ATOM 559 O O . ILE A 1 73 ? 10.18 -8.062 0.026 1 90.5 73 ILE A O 1
ATOM 563 N N . LEU A 1 74 ? 11.586 -9.836 -0.057 1 94.25 74 LEU A N 1
ATOM 564 C CA . LEU A 1 74 ? 12.531 -9.195 0.845 1 94.25 74 LEU A CA 1
ATOM 565 C C . LEU A 1 74 ? 13 -7.859 0.279 1 94.25 74 LEU A C 1
ATOM 567 O O . LEU A 1 74 ? 12.906 -6.828 0.948 1 94.25 74 LEU A O 1
ATOM 571 N N . MET A 1 75 ? 13.453 -7.891 -0.928 1 94.69 75 MET A N 1
ATOM 572 C CA . MET A 1 75 ? 13.992 -6.672 -1.525 1 94.69 75 MET A CA 1
ATOM 573 C C . MET A 1 75 ? 12.883 -5.641 -1.74 1 94.69 75 MET A C 1
ATOM 575 O O . MET A 1 75 ? 13.094 -4.445 -1.523 1 94.69 75 MET A O 1
ATOM 579 N N . MET A 1 76 ? 11.797 -6.137 -2.199 1 93.12 76 MET A N 1
ATOM 580 C CA . MET A 1 76 ? 10.68 -5.215 -2.389 1 93.12 76 MET A CA 1
ATOM 581 C C . MET A 1 76 ? 10.336 -4.496 -1.088 1 93.12 76 MET A C 1
ATOM 583 O O . MET A 1 76 ? 10.07 -3.291 -1.092 1 93.12 76 MET A O 1
ATOM 587 N N . THR A 1 77 ? 10.281 -5.164 -0.026 1 93.69 77 THR A N 1
ATOM 588 C CA . THR A 1 77 ? 9.992 -4.578 1.276 1 93.69 77 THR A CA 1
ATOM 589 C C . THR A 1 77 ? 11.062 -3.564 1.664 1 93.69 77 THR A C 1
ATOM 591 O O . THR A 1 77 ? 10.75 -2.479 2.158 1 93.69 77 THR A O 1
ATOM 594 N N . VAL A 1 78 ? 12.258 -3.947 1.42 1 95.56 78 VAL A N 1
ATOM 595 C CA . VAL A 1 78 ? 13.383 -3.062 1.727 1 95.56 78 VAL A CA 1
ATOM 596 C C . VAL A 1 78 ? 13.242 -1.763 0.938 1 95.56 78 VAL A C 1
ATOM 598 O O . VAL A 1 78 ? 13.336 -0.672 1.506 1 95.56 78 VAL A O 1
ATOM 601 N N . ILE A 1 79 ? 13.031 -1.88 -0.312 1 95.25 79 ILE A N 1
ATOM 602 C CA . ILE A 1 79 ? 13.016 -0.71 -1.183 1 95.25 79 ILE A CA 1
ATOM 603 C C . ILE A 1 79 ? 11.836 0.183 -0.828 1 95.25 79 ILE A C 1
ATOM 605 O O . ILE A 1 79 ? 11.969 1.407 -0.759 1 95.25 79 ILE A O 1
ATOM 609 N N . GLN A 1 80 ? 10.656 -0.407 -0.594 1 93.25 80 GLN A N 1
ATOM 610 C CA . GLN A 1 80 ? 9.484 0.379 -0.231 1 93.25 80 GLN A CA 1
ATOM 611 C C . GLN A 1 80 ? 9.695 1.098 1.099 1 93.25 80 GLN A C 1
ATOM 613 O O . GLN A 1 80 ? 9.328 2.266 1.243 1 93.25 80 GLN A O 1
ATOM 618 N N . ASN A 1 81 ? 10.297 0.46 2.027 1 94.12 81 ASN A N 1
ATOM 619 C CA . ASN A 1 81 ? 10.539 1.043 3.342 1 94.12 81 ASN A CA 1
ATOM 620 C C . ASN A 1 81 ? 11.586 2.152 3.275 1 94.12 81 ASN A C 1
ATOM 622 O O . ASN A 1 81 ? 11.445 3.188 3.928 1 94.12 81 ASN A O 1
ATOM 626 N N . ALA A 1 82 ? 12.594 1.896 2.521 1 96.75 82 ALA A N 1
ATOM 627 C CA . ALA A 1 82 ? 13.633 2.91 2.385 1 96.75 82 ALA A CA 1
ATOM 628 C C . ALA A 1 82 ? 13.078 4.18 1.747 1 96.75 82 ALA A C 1
ATOM 630 O O . ALA A 1 82 ? 13.344 5.289 2.223 1 96.75 82 ALA A O 1
ATOM 631 N N . PHE A 1 83 ? 12.367 4.039 0.725 1 96.5 83 PHE A N 1
ATOM 632 C CA . PHE A 1 83 ? 11.734 5.176 0.068 1 96.5 83 PHE A CA 1
ATOM 633 C C . PHE A 1 83 ? 10.82 5.922 1.035 1 96.5 83 PHE A C 1
ATOM 635 O O . PHE A 1 83 ? 10.875 7.148 1.128 1 96.5 83 PHE A O 1
ATOM 642 N N . ALA A 1 84 ? 10.008 5.16 1.698 1 92.81 84 ALA A N 1
ATOM 643 C CA . ALA A 1 84 ? 9.055 5.754 2.633 1 92.81 84 ALA A CA 1
ATOM 644 C C . ALA A 1 84 ? 9.773 6.512 3.746 1 92.81 84 ALA A C 1
ATOM 646 O O . ALA A 1 84 ? 9.289 7.543 4.219 1 92.81 84 ALA A O 1
ATOM 647 N N . ASN A 1 85 ? 10.867 6.031 4.188 1 94.19 85 ASN A N 1
ATOM 648 C CA . ASN A 1 85 ? 11.594 6.656 5.285 1 94.19 85 ASN A CA 1
ATOM 649 C C . ASN A 1 85 ? 12.039 8.07 4.934 1 94.19 85 ASN A C 1
ATOM 651 O O . ASN A 1 85 ? 11.695 9.023 5.629 1 94.19 85 ASN A O 1
ATOM 655 N N . THR A 1 86 ? 12.672 8.203 3.869 1 95.5 86 THR A N 1
ATOM 656 C CA . THR A 1 86 ? 13.219 9.508 3.518 1 95.5 86 THR A CA 1
ATOM 657 C C . THR A 1 86 ? 12.125 10.438 2.998 1 95.5 86 THR A C 1
ATOM 659 O O . THR A 1 86 ? 12.094 11.617 3.342 1 95.5 86 THR A O 1
ATOM 662 N N . SER A 1 87 ? 11.25 9.875 2.209 1 94.31 87 SER A N 1
ATOM 663 C CA . SER A 1 87 ? 10.195 10.703 1.638 1 94.31 87 SER A CA 1
ATOM 664 C C . SER A 1 87 ? 9.281 11.258 2.723 1 94.31 87 SER A C 1
ATOM 666 O O . SER A 1 87 ? 8.938 12.445 2.707 1 94.31 87 SER A O 1
ATOM 668 N N . SER A 1 88 ? 8.883 10.43 3.654 1 89.25 88 SER A N 1
ATOM 669 C CA . SER A 1 88 ? 7.98 10.891 4.707 1 89.25 88 SER A CA 1
ATOM 670 C C . SER A 1 88 ? 8.664 11.914 5.609 1 89.25 88 SER A C 1
ATOM 672 O O . SER A 1 88 ? 8.031 12.867 6.07 1 89.25 88 SER A O 1
ATOM 674 N N . SER A 1 89 ? 9.922 11.648 5.883 1 90.5 89 SER A N 1
ATOM 675 C CA . SER A 1 89 ? 10.664 12.578 6.727 1 90.5 89 SER A CA 1
ATOM 676 C C . SER A 1 89 ? 10.648 13.992 6.145 1 90.5 89 SER A C 1
ATOM 678 O O . SER A 1 89 ? 10.344 14.953 6.848 1 90.5 89 SER A O 1
ATOM 680 N N . VAL A 1 90 ? 10.836 14.117 4.895 1 90.62 90 VAL A N 1
ATOM 681 C CA . VAL A 1 90 ? 10.922 15.422 4.246 1 90.62 90 VAL A CA 1
ATOM 682 C C . VAL A 1 90 ? 9.523 16.016 4.078 1 90.62 90 VAL A C 1
ATOM 684 O O . VAL A 1 90 ? 9.281 17.156 4.441 1 90.62 90 VAL A O 1
ATOM 687 N N . VAL A 1 91 ? 8.609 15.234 3.666 1 87.94 91 VAL A N 1
ATOM 688 C CA . VAL A 1 91 ? 7.277 15.742 3.35 1 87.94 91 VAL A CA 1
ATOM 689 C C . VAL A 1 91 ? 6.562 16.156 4.633 1 87.94 91 VAL A C 1
ATOM 691 O O . VAL A 1 91 ? 5.883 17.188 4.672 1 87.94 91 VAL A O 1
ATOM 694 N N . ILE A 1 92 ? 6.668 15.375 5.637 1 83.06 92 ILE A N 1
ATOM 695 C CA . ILE A 1 92 ? 6.016 15.695 6.902 1 83.06 92 ILE A CA 1
ATOM 696 C C . ILE A 1 92 ? 6.586 17 7.461 1 83.06 92 ILE A C 1
ATOM 698 O O . ILE A 1 92 ? 5.84 17.844 7.957 1 83.06 92 ILE A O 1
ATOM 702 N N . SER A 1 93 ? 7.887 17.125 7.391 1 84.75 93 SER A N 1
ATOM 703 C CA . SER A 1 93 ? 8.508 18.359 7.859 1 84.75 93 SER A CA 1
ATOM 704 C C . SER A 1 93 ? 8.023 19.562 7.059 1 84.75 93 SER A C 1
ATOM 706 O O . SER A 1 93 ? 7.863 20.656 7.609 1 84.75 93 SER A O 1
ATOM 708 N N . LYS A 1 94 ? 7.762 19.344 5.84 1 85 94 LYS A N 1
ATOM 709 C CA . LYS A 1 94 ? 7.266 20.438 4.996 1 85 94 LYS A CA 1
ATOM 710 C C . LYS A 1 94 ? 5.82 20.781 5.344 1 85 94 LYS A C 1
ATOM 712 O O . LYS A 1 94 ? 5.477 21.953 5.488 1 85 94 LYS A O 1
ATOM 717 N N . VAL A 1 95 ? 5.082 19.797 5.465 1 77.88 95 VAL A N 1
ATOM 718 C CA . VAL A 1 95 ? 3.658 20 5.715 1 77.88 95 VAL A CA 1
ATOM 719 C C . VAL A 1 95 ? 3.461 20.609 7.102 1 77.88 95 VAL A C 1
ATOM 721 O O . VAL A 1 95 ? 2.562 21.438 7.301 1 77.88 95 VAL A O 1
ATOM 724 N N . GLN A 1 96 ? 4.316 20.219 8.008 1 79.25 96 GLN A N 1
ATOM 725 C CA . GLN A 1 96 ? 4.227 20.75 9.367 1 79.25 96 GLN A CA 1
ATOM 726 C C . GLN A 1 96 ? 4.91 22.109 9.461 1 79.25 96 GLN A C 1
ATOM 728 O O . GLN A 1 96 ? 4.801 22.797 10.477 1 79.25 96 GLN A O 1
ATOM 733 N N . GLY A 1 97 ? 5.66 22.562 8.461 1 78.19 97 GLY A N 1
ATOM 734 C CA . GLY A 1 97 ? 6.312 23.859 8.414 1 78.19 97 GLY A CA 1
ATOM 735 C C . GLY A 1 97 ? 7.645 23.891 9.141 1 78.19 97 GLY A C 1
ATOM 736 O O . GLY A 1 97 ? 8.164 24.953 9.453 1 78.19 97 GLY A O 1
ATOM 737 N N . ASN A 1 98 ? 8.172 22.781 9.523 1 78.88 98 ASN A N 1
ATOM 738 C CA . ASN A 1 98 ? 9.406 22.734 10.297 1 78.88 98 ASN A CA 1
ATOM 739 C C . ASN A 1 98 ? 10.602 22.375 9.422 1 78.88 98 ASN A C 1
ATOM 741 O O . ASN A 1 98 ? 11.648 21.969 9.93 1 78.88 98 ASN A O 1
ATOM 745 N N . ILE A 1 99 ? 10.359 22.484 8.133 1 76.25 99 ILE A N 1
ATOM 746 C CA . ILE A 1 99 ? 11.43 22.078 7.227 1 76.25 99 ILE A CA 1
ATOM 747 C C . ILE A 1 99 ? 12.633 23 7.406 1 76.25 99 ILE A C 1
ATOM 749 O O . ILE A 1 99 ? 13.781 22.578 7.281 1 76.25 99 ILE A O 1
ATOM 753 N N . VAL A 1 100 ? 12.367 24.172 7.797 1 70.19 100 VAL A N 1
ATOM 754 C CA . VAL A 1 100 ? 13.43 25.156 7.984 1 70.19 100 VAL A CA 1
ATOM 755 C C . VAL A 1 100 ? 14.266 24.797 9.211 1 70.19 100 VAL A C 1
ATOM 757 O O . VAL A 1 100 ? 15.484 24.984 9.211 1 70.19 100 VAL A O 1
ATOM 760 N N . ASP A 1 101 ? 13.594 24.203 10.125 1 67.88 101 ASP A N 1
ATOM 761 C CA . ASP A 1 101 ? 14.289 23.797 11.344 1 67.88 101 ASP A CA 1
ATOM 762 C C . ASP A 1 101 ? 15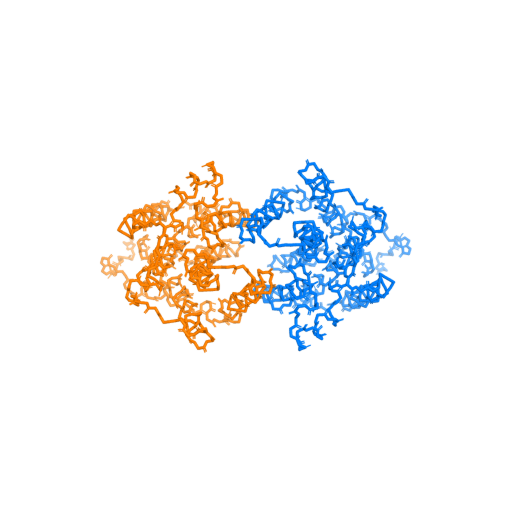.227 22.625 11.07 1 67.88 101 ASP A C 1
ATOM 764 O O . ASP A 1 101 ? 16.281 22.5 11.703 1 67.88 101 ASP A O 1
ATOM 768 N N . THR A 1 102 ? 14.883 21.875 10.148 1 63.59 102 THR A N 1
ATOM 769 C CA . THR A 1 102 ? 15.672 20.688 9.828 1 63.59 102 THR A CA 1
ATOM 770 C C . THR A 1 102 ? 16.906 21.078 9.008 1 63.59 102 THR A C 1
ATOM 772 O O . THR A 1 102 ? 17.938 20.391 9.062 1 63.59 102 THR A O 1
ATOM 775 N N . LEU A 1 103 ? 16.797 22.156 8.406 1 62.03 103 LEU A N 1
ATOM 776 C CA . LEU A 1 103 ? 17.906 22.578 7.543 1 62.03 103 LEU A CA 1
ATOM 777 C C . LEU A 1 103 ? 18.719 23.672 8.211 1 62.03 103 LEU A C 1
ATOM 779 O O . LEU A 1 103 ? 19.656 24.203 7.613 1 62.03 103 LEU A O 1
ATOM 783 N N . MET A 1 104 ? 18.391 23.938 9.422 1 59.78 104 MET A N 1
ATOM 784 C CA . MET A 1 104 ? 19.047 25.047 10.117 1 59.78 104 MET A CA 1
ATOM 785 C C . MET A 1 104 ? 20.453 24.656 10.57 1 59.78 104 MET A C 1
ATOM 787 O O . MET A 1 104 ? 21.344 25.5 10.617 1 59.78 104 MET A O 1
ATOM 791 N N . PRO A 1 105 ? 20.531 23.328 10.977 1 60.19 105 PRO A N 1
ATOM 792 C CA . PRO A 1 105 ? 21.922 23.062 11.344 1 60.19 105 PRO A CA 1
ATOM 793 C C . PRO A 1 105 ? 22.891 23.25 10.172 1 60.19 105 PRO A C 1
ATOM 795 O O . PRO A 1 105 ? 22.516 23.031 9.016 1 60.19 105 PRO A O 1
ATOM 798 N N . PRO A 1 106 ? 23.938 23.828 10.484 1 75.81 106 PRO A N 1
ATOM 799 C CA . PRO A 1 106 ? 24.891 24.078 9.406 1 75.81 106 PRO A CA 1
ATOM 800 C C . PRO A 1 106 ? 25.422 22.797 8.773 1 75.81 106 PRO A C 1
ATOM 802 O O . PRO A 1 106 ? 26.609 22.469 8.93 1 75.81 106 PRO A O 1
ATOM 805 N N . LEU A 1 107 ? 24.609 22.031 8.258 1 83.44 107 LEU A N 1
ATOM 806 C CA . LEU A 1 107 ? 25.031 20.812 7.555 1 83.44 107 LEU A CA 1
ATOM 807 C C . LEU A 1 107 ? 25.141 21.062 6.055 1 83.44 107 LEU A C 1
ATOM 809 O O . LEU A 1 107 ? 24.328 21.797 5.48 1 83.44 107 LEU A O 1
ATOM 813 N N . SER A 1 108 ? 26.203 20.547 5.617 1 87.31 108 SER A N 1
ATOM 814 C CA . SER A 1 108 ? 26.375 20.609 4.168 1 87.31 108 SER A CA 1
ATOM 815 C C . SER A 1 108 ? 25.359 19.719 3.453 1 87.31 108 SER A C 1
ATOM 817 O O . SER A 1 108 ? 24.719 18.875 4.078 1 87.31 108 SER A O 1
ATOM 819 N N . ALA A 1 109 ? 25.172 19.906 2.189 1 90 109 ALA A N 1
ATOM 820 C CA . ALA A 1 109 ? 24.25 19.109 1.374 1 90 109 ALA A CA 1
ATOM 821 C C . ALA A 1 109 ? 24.609 17.641 1.438 1 90 109 ALA A C 1
ATOM 823 O O . ALA A 1 109 ? 23.719 16.781 1.463 1 90 109 ALA A O 1
ATOM 824 N N . LEU A 1 110 ? 25.875 17.391 1.493 1 91.56 110 LEU A N 1
ATOM 825 C CA . LEU A 1 110 ? 26.328 16 1.547 1 91.56 110 LEU A CA 1
ATOM 826 C C . LEU A 1 110 ? 26 15.383 2.9 1 91.56 110 LEU A C 1
ATOM 828 O O . LEU A 1 110 ? 25.641 14.203 2.973 1 91.56 110 LEU A O 1
ATOM 832 N N . GLU A 1 111 ? 26.156 16.141 3.91 1 91.44 111 GLU A N 1
ATOM 833 C CA . GLU A 1 111 ? 25.859 15.648 5.25 1 91.44 111 GLU A CA 1
ATOM 834 C C . GLU A 1 111 ? 24.359 15.367 5.406 1 91.44 111 GLU A C 1
ATOM 836 O O . GLU A 1 111 ? 23.969 14.375 6.035 1 91.44 111 GLU A O 1
ATOM 841 N N . LEU A 1 112 ? 23.609 16.234 4.801 1 91.75 112 LEU A N 1
ATOM 842 C CA . LEU A 1 112 ? 22.172 16.031 4.828 1 91.75 112 LEU A CA 1
ATOM 843 C C . LEU A 1 112 ? 21.781 14.758 4.086 1 91.75 112 LEU A C 1
ATOM 845 O O . LEU A 1 112 ? 21.016 13.938 4.602 1 91.75 112 LEU A O 1
ATOM 849 N N . LEU A 1 113 ? 22.375 14.664 2.957 1 94.75 113 LEU A N 1
ATOM 850 C CA . LEU A 1 113 ? 22.094 13.492 2.137 1 94.75 113 LEU A CA 1
ATOM 851 C C . LEU A 1 113 ? 22.469 12.211 2.875 1 94.75 113 LEU A C 1
ATOM 853 O O . LEU A 1 113 ? 21.672 11.281 2.971 1 94.75 113 LEU A O 1
ATOM 857 N N . LEU A 1 114 ? 23.609 12.203 3.443 1 95.25 114 LEU A N 1
ATOM 858 C CA . LEU A 1 114 ? 24.109 11.016 4.133 1 95.25 114 LEU A CA 1
ATOM 859 C C . LEU A 1 114 ? 23.297 10.742 5.395 1 95.25 114 LEU A C 1
ATOM 861 O O . LEU A 1 114 ? 23.094 9.578 5.762 1 95.25 114 LEU A O 1
ATOM 865 N N . GLY A 1 115 ? 22.922 11.797 6.031 1 94.06 115 GLY A N 1
ATOM 866 C CA . GLY A 1 115 ? 22.094 11.633 7.215 1 94.06 115 GLY A CA 1
ATOM 867 C C . GLY A 1 115 ? 20.766 10.977 6.922 1 94.06 115 GLY A C 1
ATOM 868 O O . GLY A 1 115 ? 20.375 10.016 7.602 1 94.06 115 GLY A O 1
ATOM 869 N N . TYR A 1 116 ? 20.109 11.469 5.879 1 95 116 TYR A N 1
ATOM 870 C CA . TYR A 1 116 ? 18.828 10.898 5.484 1 95 116 TYR A CA 1
ATOM 871 C C . TYR A 1 116 ? 19 9.461 4.996 1 95 116 TYR A C 1
ATOM 873 O O . TYR A 1 116 ? 18.203 8.586 5.328 1 95 116 TYR A O 1
ATOM 881 N N . LEU A 1 117 ? 20.047 9.258 4.25 1 97.06 117 LEU A N 1
ATOM 882 C CA . LEU A 1 117 ? 20.266 7.93 3.689 1 97.06 117 LEU A CA 1
ATOM 883 C C . LEU A 1 117 ? 20.609 6.926 4.789 1 97.06 117 LEU A C 1
ATOM 885 O O . LEU A 1 117 ? 20.25 5.75 4.691 1 97.06 117 LEU A O 1
ATOM 889 N N . ALA A 1 118 ? 21.297 7.41 5.793 1 97.12 118 ALA A N 1
ATOM 890 C CA . ALA A 1 118 ? 21.625 6.523 6.91 1 97.12 118 ALA A CA 1
ATOM 891 C C . ALA A 1 118 ? 20.359 5.949 7.535 1 97.12 118 ALA A C 1
ATOM 893 O O . ALA A 1 118 ? 20.297 4.754 7.836 1 97.12 118 ALA A O 1
ATOM 894 N N . GLY A 1 119 ? 19.422 6.812 7.668 1 96.44 119 GLY A N 1
ATOM 895 C CA . GLY A 1 119 ? 18.141 6.34 8.203 1 96.44 119 GLY A CA 1
ATOM 896 C C . GLY A 1 119 ? 17.484 5.305 7.312 1 96.44 119 GLY A C 1
ATOM 897 O O . GLY A 1 119 ? 17.016 4.273 7.797 1 96.44 119 GLY A O 1
ATOM 898 N N . ALA A 1 120 ? 17.469 5.57 6.055 1 97.25 120 ALA A N 1
ATOM 899 C CA . ALA A 1 120 ? 16.844 4.672 5.086 1 97.25 120 ALA A CA 1
ATOM 900 C C . ALA A 1 120 ? 17.547 3.322 5.051 1 97.25 120 ALA A C 1
ATOM 902 O O . ALA A 1 120 ? 16.906 2.273 5.023 1 97.25 120 ALA A O 1
ATOM 903 N N . VAL A 1 121 ? 18.844 3.357 5.086 1 97.94 121 VAL A N 1
ATOM 904 C CA . VAL A 1 121 ? 19.656 2.143 4.984 1 97.94 121 VAL A CA 1
ATOM 905 C C . VAL A 1 121 ? 19.5 1.313 6.258 1 97.94 121 VAL A C 1
ATOM 907 O O . VAL A 1 121 ? 19.328 0.094 6.195 1 97.94 121 VAL A O 1
ATOM 910 N N . VAL A 1 122 ? 19.547 1.961 7.371 1 97.88 122 VAL A N 1
ATOM 911 C CA . VAL A 1 122 ? 19.406 1.236 8.625 1 97.88 122 VAL A CA 1
ATOM 912 C C . VAL A 1 122 ? 18.031 0.579 8.703 1 97.88 122 VAL A C 1
ATOM 914 O O . VAL A 1 122 ? 17.906 -0.589 9.078 1 97.88 122 VAL A O 1
ATOM 917 N N . ARG A 1 123 ? 17.047 1.335 8.328 1 96.88 123 ARG A N 1
ATOM 918 C CA . ARG A 1 123 ? 15.711 0.767 8.32 1 96.88 123 ARG A CA 1
ATOM 919 C C . ARG A 1 123 ? 15.609 -0.404 7.352 1 96.88 123 ARG A C 1
ATOM 921 O O . ARG A 1 123 ? 15.062 -1.455 7.691 1 96.88 123 ARG A O 1
ATOM 928 N N . GLY A 1 124 ? 16.141 -0.19 6.164 1 96.44 124 GLY A N 1
ATOM 929 C CA . GLY A 1 124 ? 16.156 -1.265 5.184 1 96.44 124 GLY A CA 1
ATOM 930 C C . GLY A 1 124 ? 16.875 -2.504 5.664 1 96.44 124 GLY A C 1
ATOM 931 O O . GLY A 1 124 ? 16.406 -3.627 5.461 1 96.44 124 GLY A O 1
ATOM 932 N N . LEU A 1 125 ? 17.938 -2.291 6.34 1 97 125 LEU A N 1
ATOM 933 C CA . LEU A 1 125 ? 18.734 -3.402 6.844 1 97 125 LEU A CA 1
ATOM 934 C C . LEU A 1 125 ? 18 -4.156 7.938 1 97 125 LEU A C 1
ATOM 936 O O . LEU A 1 125 ? 18.031 -5.387 7.98 1 97 125 LEU A O 1
ATOM 940 N N . LEU A 1 126 ? 17.391 -3.479 8.805 1 96.81 126 LEU A N 1
ATOM 941 C CA . LEU A 1 126 ? 16.641 -4.117 9.875 1 96.81 126 LEU A CA 1
ATOM 942 C C . LEU A 1 126 ? 15.508 -4.969 9.312 1 96.81 126 LEU A C 1
ATOM 944 O O . LEU A 1 126 ? 15.297 -6.102 9.758 1 96.81 126 LEU A O 1
ATOM 948 N N . VAL A 1 127 ? 14.852 -4.43 8.336 1 95.06 127 VAL A N 1
ATOM 949 C CA . VAL A 1 127 ? 13.766 -5.16 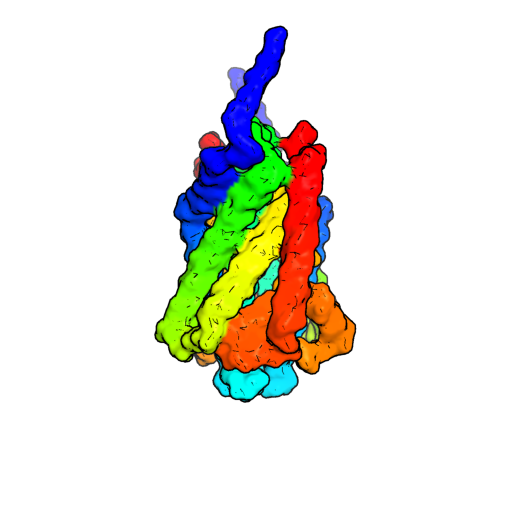7.695 1 95.06 127 VAL A CA 1
ATOM 950 C C . VAL A 1 127 ? 14.32 -6.391 6.984 1 95.06 127 VAL A C 1
ATOM 952 O O . VAL A 1 127 ? 13.758 -7.484 7.09 1 95.06 127 VAL A O 1
ATOM 955 N N . ALA A 1 128 ? 15.422 -6.168 6.281 1 96.12 128 ALA A N 1
ATOM 956 C CA . ALA A 1 128 ? 16.031 -7.254 5.523 1 96.12 128 ALA A CA 1
ATOM 957 C C . ALA A 1 128 ? 16.484 -8.383 6.445 1 96.12 128 ALA A C 1
ATOM 959 O O . ALA A 1 128 ? 16.281 -9.562 6.148 1 96.12 128 ALA A O 1
ATOM 960 N N . VAL A 1 129 ? 17.109 -8.031 7.523 1 95.38 129 VAL A N 1
ATOM 961 C CA . VAL A 1 129 ? 17.594 -9.023 8.469 1 95.38 129 VAL A CA 1
ATOM 962 C C . VAL A 1 129 ? 16.422 -9.789 9.078 1 95.38 129 VAL A C 1
ATOM 964 O O . VAL A 1 129 ? 16.484 -11.008 9.234 1 95.38 129 VAL A O 1
ATOM 967 N N . ALA A 1 130 ? 15.383 -9.102 9.414 1 94.62 130 ALA A N 1
ATOM 968 C CA . ALA A 1 130 ? 14.211 -9.742 10 1 94.62 130 ALA A CA 1
ATOM 969 C C . ALA A 1 130 ? 13.578 -10.727 9.023 1 94.62 130 ALA A C 1
ATOM 971 O O . ALA A 1 130 ? 13.25 -11.859 9.398 1 94.62 130 ALA A O 1
ATOM 972 N N . ILE A 1 131 ? 13.422 -10.297 7.797 1 92.75 131 ILE A N 1
ATOM 973 C CA . ILE A 1 131 ? 12.812 -11.164 6.797 1 92.75 131 ILE A CA 1
ATOM 974 C C . ILE A 1 131 ? 13.734 -12.344 6.504 1 92.75 131 ILE A C 1
ATOM 976 O O . ILE A 1 131 ? 13.273 -13.484 6.387 1 92.75 131 ILE A O 1
ATOM 980 N N . ALA A 1 132 ? 15.031 -12.062 6.371 1 92.81 132 ALA A N 1
ATOM 981 C CA . ALA A 1 132 ? 16 -13.133 6.129 1 92.81 132 ALA A CA 1
ATOM 982 C C . ALA A 1 132 ? 15.961 -14.172 7.246 1 92.81 132 ALA A C 1
ATOM 984 O O . ALA A 1 132 ? 16.031 -15.375 6.988 1 92.81 132 ALA A O 1
ATOM 985 N N . ALA A 1 133 ? 15.906 -13.703 8.43 1 92.62 133 ALA A N 1
ATOM 986 C CA . ALA A 1 133 ? 15.82 -14.617 9.57 1 92.62 133 ALA A CA 1
ATOM 987 C C . ALA A 1 133 ? 14.57 -15.484 9.484 1 92.62 133 ALA A C 1
ATOM 989 O O . ALA A 1 133 ? 14.625 -16.688 9.75 1 92.62 133 ALA A O 1
ATOM 990 N N . ALA A 1 134 ? 13.508 -14.914 9.094 1 88.19 134 ALA A N 1
ATOM 991 C CA . ALA A 1 134 ? 12.266 -15.664 8.938 1 88.19 134 ALA A CA 1
ATOM 992 C C . ALA A 1 134 ? 12.375 -16.688 7.824 1 88.19 134 ALA A C 1
ATOM 994 O O . ALA A 1 134 ? 11.852 -17.797 7.938 1 88.19 134 ALA A O 1
ATOM 995 N N . LEU A 1 135 ? 13.039 -16.297 6.742 1 85.88 135 LEU A N 1
ATOM 996 C CA . LEU A 1 135 ? 13.211 -17.219 5.617 1 85.88 135 LEU A CA 1
ATOM 997 C C . LEU A 1 135 ? 14.062 -18.422 6.02 1 85.88 135 LEU A C 1
ATOM 999 O O . LEU A 1 135 ? 13.766 -19.547 5.629 1 85.88 135 LEU A O 1
ATOM 1003 N N . VAL A 1 136 ? 15.07 -18.188 6.812 1 88.69 136 VAL A N 1
ATOM 1004 C CA . VAL A 1 136 ? 15.945 -19.266 7.262 1 88.69 136 VAL A CA 1
ATOM 1005 C C . VAL A 1 136 ? 15.188 -20.172 8.234 1 88.69 136 VAL A C 1
ATOM 1007 O O . VAL A 1 136 ? 15.219 -21.406 8.102 1 88.69 136 VAL A O 1
ATOM 1010 N N . LEU A 1 137 ? 14.453 -19.578 9.102 1 87.75 137 LEU A N 1
ATOM 1011 C CA . LEU A 1 137 ? 13.812 -20.328 10.18 1 87.75 137 LEU A CA 1
ATOM 1012 C C . LEU A 1 137 ? 12.586 -21.062 9.664 1 87.75 137 LEU A C 1
ATOM 1014 O O . LEU A 1 137 ? 12.32 -22.203 10.078 1 87.75 137 LEU A O 1
ATOM 1018 N N . VAL A 1 138 ? 11.922 -20.516 8.688 1 80.12 138 VAL A N 1
ATOM 1019 C CA . VAL A 1 138 ? 10.648 -21.078 8.266 1 80.12 138 VAL A CA 1
ATOM 1020 C C . VAL A 1 138 ? 10.836 -21.906 7.004 1 80.12 138 VAL A C 1
ATOM 1022 O O . VAL A 1 138 ? 10.258 -22.984 6.867 1 80.12 138 VAL A O 1
ATOM 1025 N N . LEU A 1 139 ? 11.664 -21.453 6.102 1 79.88 139 LEU A N 1
ATOM 1026 C CA . LEU A 1 139 ? 11.789 -22.125 4.809 1 79.88 139 LEU A CA 1
ATOM 1027 C C . LEU A 1 139 ? 13.141 -22.812 4.676 1 79.88 139 LEU A C 1
ATOM 1029 O O . LEU A 1 139 ? 13.367 -23.578 3.734 1 79.88 139 LEU A O 1
ATOM 1033 N N . GLY A 1 140 ? 14.055 -22.516 5.586 1 84.62 140 GLY A N 1
ATOM 1034 C CA . GLY A 1 140 ? 15.367 -23.125 5.547 1 84.62 140 GLY A CA 1
ATOM 1035 C C . GLY A 1 140 ? 16.25 -22.578 4.43 1 84.62 140 GLY A C 1
ATOM 1036 O O . GLY A 1 140 ? 17.188 -23.25 3.99 1 84.62 140 GLY A O 1
ATOM 1037 N N . ILE A 1 141 ? 15.883 -21.438 3.951 1 83.56 141 ILE A N 1
ATOM 1038 C CA . ILE A 1 141 ? 16.641 -20.844 2.859 1 83.56 141 ILE A CA 1
ATOM 1039 C C . ILE A 1 141 ? 17.828 -20.062 3.422 1 83.56 141 ILE A C 1
ATOM 1041 O O . ILE A 1 141 ? 17.641 -19 4.016 1 83.56 141 ILE A O 1
ATOM 1045 N N . VAL A 1 142 ? 19.016 -20.531 3.248 1 83.94 142 VAL A N 1
ATOM 1046 C CA . VAL A 1 142 ? 20.234 -19.859 3.666 1 83.94 142 VAL A CA 1
ATOM 1047 C C . VAL A 1 142 ? 20.891 -19.172 2.463 1 83.94 142 VAL A C 1
ATOM 1049 O O . VAL A 1 142 ? 21.062 -19.797 1.415 1 83.94 142 VAL A O 1
ATOM 1052 N N . PRO A 1 143 ? 21.156 -17.938 2.664 1 87.44 143 PRO A N 1
ATOM 1053 C CA . PRO A 1 143 ? 21.766 -17.234 1.532 1 87.44 143 PRO A CA 1
ATOM 1054 C C . PRO A 1 143 ? 23.094 -17.859 1.103 1 87.44 143 PRO A C 1
ATOM 1056 O O . PRO A 1 143 ? 23.938 -18.141 1.946 1 87.44 143 PRO A O 1
ATOM 1059 N N . ALA A 1 144 ? 23.266 -18.078 -0.153 1 87.38 144 ALA A N 1
ATOM 1060 C CA . ALA A 1 144 ? 24.484 -18.641 -0.72 1 87.38 144 ALA A CA 1
ATOM 1061 C C . ALA A 1 144 ? 25.656 -17.672 -0.565 1 87.38 144 ALA A C 1
ATOM 1063 O O . ALA A 1 144 ? 26.766 -18.078 -0.248 1 87.38 144 ALA A O 1
ATOM 1064 N N . HIS A 1 145 ? 25.438 -16.375 -0.791 1 91.06 145 HIS A N 1
ATOM 1065 C CA . HIS A 1 145 ? 26.422 -15.305 -0.692 1 91.06 145 HIS A CA 1
ATOM 1066 C C . HIS A 1 145 ? 25.938 -14.18 0.207 1 91.06 145 HIS A C 1
ATOM 1068 O O . HIS A 1 145 ? 25.516 -13.133 -0.282 1 91.06 145 HIS A O 1
ATOM 1074 N N . PRO A 1 146 ? 26.109 -14.281 1.522 1 90.75 146 PRO A N 1
ATOM 1075 C CA . PRO A 1 146 ? 25.547 -13.328 2.473 1 90.75 146 PRO A CA 1
ATOM 1076 C C . PRO A 1 146 ? 26.094 -11.914 2.295 1 90.75 146 PRO A C 1
ATOM 1078 O O . PRO A 1 146 ? 25.359 -10.938 2.467 1 90.75 146 PRO A O 1
ATOM 1081 N N . LEU A 1 147 ? 27.359 -11.82 1.969 1 91.69 147 LEU A N 1
ATOM 1082 C CA . LEU A 1 147 ? 27.953 -10.5 1.81 1 91.69 147 LEU A CA 1
ATOM 1083 C C . LEU A 1 147 ? 27.406 -9.797 0.571 1 91.69 147 LEU A C 1
ATOM 1085 O O . LEU A 1 147 ? 27.156 -8.586 0.595 1 91.69 147 LEU A O 1
ATOM 1089 N N . LEU A 1 148 ? 27.266 -10.586 -0.454 1 91.19 148 LEU A N 1
ATOM 1090 C CA . LEU A 1 148 ? 26.688 -10.031 -1.671 1 91.19 148 LEU A CA 1
ATOM 1091 C C . LEU A 1 148 ? 25.234 -9.625 -1.444 1 91.19 148 LEU A C 1
ATOM 1093 O O . LEU A 1 148 ? 24.781 -8.594 -1.951 1 91.19 148 LEU A O 1
ATOM 1097 N N . ALA A 1 149 ? 24.531 -10.445 -0.665 1 93.56 149 ALA A N 1
ATOM 1098 C CA . ALA A 1 149 ? 23.156 -10.133 -0.312 1 93.56 149 ALA A CA 1
ATOM 1099 C C . ALA A 1 149 ? 23.062 -8.82 0.463 1 93.56 149 ALA A C 1
ATOM 1101 O O . ALA A 1 149 ? 22.219 -7.969 0.169 1 93.56 149 ALA A O 1
ATOM 1102 N N . LEU A 1 150 ? 24 -8.695 1.377 1 94.75 150 LEU A N 1
ATOM 1103 C CA . LEU A 1 150 ? 24.062 -7.469 2.168 1 94.75 150 LEU A CA 1
ATOM 1104 C C . LEU A 1 150 ? 24.359 -6.266 1.282 1 94.75 150 LEU A C 1
ATOM 1106 O O . LEU A 1 150 ? 23.781 -5.191 1.474 1 94.75 150 LEU A O 1
ATOM 1110 N N . GLY A 1 151 ? 25.234 -6.441 0.373 1 94.38 151 GLY A N 1
ATOM 1111 C CA . GLY A 1 151 ? 25.578 -5.375 -0.559 1 94.38 151 GLY A CA 1
ATOM 1112 C C . GLY A 1 151 ? 24.391 -4.898 -1.371 1 94.38 151 GLY A C 1
ATOM 1113 O O . GLY A 1 151 ? 24.156 -3.695 -1.509 1 94.38 151 GLY A O 1
ATOM 1114 N N . PHE A 1 152 ? 23.594 -5.801 -1.844 1 95.12 152 PHE A N 1
ATOM 1115 C CA . PHE A 1 152 ? 22.438 -5.445 -2.656 1 95.12 152 PHE A CA 1
ATOM 1116 C C . PHE A 1 152 ? 21.359 -4.789 -1.803 1 95.12 152 PHE A C 1
ATOM 1118 O O . PHE A 1 152 ? 20.641 -3.893 -2.268 1 95.12 152 PHE A O 1
ATOM 1125 N N . VAL A 1 153 ? 21.219 -5.223 -0.558 1 96.56 153 VAL A N 1
ATOM 1126 C CA . VAL A 1 153 ? 20.25 -4.621 0.35 1 96.56 153 VAL A CA 1
ATOM 1127 C C . VAL A 1 153 ? 20.609 -3.162 0.613 1 96.56 153 VAL A C 1
ATOM 1129 O O . VAL A 1 153 ? 19.766 -2.275 0.546 1 96.56 153 VAL A O 1
ATOM 1132 N N . VAL A 1 154 ? 21.875 -2.949 0.855 1 97.12 154 VAL A N 1
ATOM 1133 C CA . VAL A 1 154 ? 22.359 -1.6 1.125 1 97.12 154 VAL A CA 1
ATOM 1134 C C . VAL A 1 154 ? 22.188 -0.732 -0.12 1 97.12 154 VAL A C 1
ATOM 1136 O O . VAL A 1 154 ? 21.75 0.418 -0.028 1 97.12 154 VAL A O 1
ATOM 1139 N N . LEU A 1 155 ? 22.516 -1.317 -1.219 1 96.62 155 LEU A N 1
ATOM 1140 C CA . LEU A 1 155 ? 22.391 -0.596 -2.479 1 96.62 155 LEU A CA 1
ATOM 1141 C C . LEU A 1 155 ? 20.922 -0.266 -2.764 1 96.62 155 LEU A C 1
ATOM 1143 O O . LEU A 1 155 ? 20.609 0.845 -3.193 1 96.62 155 LEU A O 1
ATOM 1147 N N . GLY A 1 156 ? 20.062 -1.235 -2.561 1 96.75 156 GLY A N 1
ATOM 1148 C CA . GLY A 1 156 ? 18.641 -1.008 -2.758 1 96.75 156 GLY A CA 1
ATOM 1149 C C . GLY A 1 156 ? 18.062 0.048 -1.83 1 96.75 156 GLY A C 1
ATOM 1150 O O . GLY A 1 156 ? 17.328 0.934 -2.268 1 96.75 156 GLY A O 1
ATOM 1151 N N . ALA A 1 157 ? 18.453 -0.052 -0.592 1 97.94 157 ALA A N 1
ATOM 1152 C CA . ALA A 1 157 ? 18.016 0.936 0.388 1 97.94 157 ALA A CA 1
ATOM 1153 C C . ALA A 1 157 ? 18.547 2.322 0.053 1 97.94 157 ALA A C 1
ATOM 1155 O O . ALA A 1 157 ? 17.844 3.322 0.193 1 97.94 157 ALA A O 1
ATOM 1156 N N . GLY A 1 158 ? 19.781 2.309 -0.337 1 97.69 158 GLY A N 1
ATOM 1157 C CA . GLY A 1 158 ? 20.391 3.576 -0.726 1 97.69 158 GLY A CA 1
ATOM 1158 C C . GLY A 1 158 ? 19.734 4.195 -1.944 1 97.69 158 GLY A C 1
ATOM 1159 O O . GLY A 1 158 ? 19.453 5.398 -1.965 1 97.69 158 GLY A O 1
ATOM 1160 N N . PHE A 1 159 ? 19.484 3.412 -2.939 1 97.56 159 PHE A N 1
ATOM 1161 C CA . PHE A 1 159 ? 18.875 3.873 -4.18 1 97.56 159 PHE A CA 1
ATOM 1162 C C . PHE A 1 159 ? 17.484 4.441 -3.914 1 97.56 159 PHE A C 1
ATOM 1164 O O . PHE A 1 159 ? 17.188 5.582 -4.285 1 97.56 159 PHE A O 1
ATOM 1171 N N . MET A 1 160 ? 16.703 3.648 -3.275 1 97.44 160 MET A N 1
ATOM 1172 C CA . MET A 1 160 ? 15.32 4.07 -3.055 1 97.44 160 MET A CA 1
ATOM 1173 C C . MET A 1 160 ? 15.242 5.148 -1.979 1 97.44 160 MET A C 1
ATOM 1175 O O . MET A 1 160 ? 14.344 5.992 -1.999 1 97.44 160 MET A O 1
ATOM 1179 N N . GLY A 1 161 ? 16.156 5.082 -0.986 1 97.69 161 GLY A N 1
ATOM 1180 C CA . GLY A 1 161 ? 16.25 6.188 -0.045 1 97.69 161 GLY A CA 1
ATOM 1181 C C . GLY A 1 161 ? 16.516 7.52 -0.714 1 97.69 161 GLY A C 1
ATOM 1182 O O . GLY A 1 161 ? 15.906 8.531 -0.374 1 97.69 161 GLY A O 1
ATOM 1183 N N . ALA A 1 162 ? 17.469 7.48 -1.62 1 97.88 162 ALA A N 1
ATOM 1184 C CA . ALA A 1 162 ? 17.781 8.695 -2.365 1 97.88 162 ALA A CA 1
ATOM 1185 C C . ALA A 1 162 ? 16.609 9.148 -3.217 1 97.88 162 ALA A C 1
ATOM 1187 O O . ALA A 1 162 ? 16.312 10.344 -3.303 1 97.88 162 ALA A O 1
ATOM 1188 N N . LEU A 1 163 ? 15.977 8.203 -3.82 1 97.12 163 LEU A N 1
ATOM 1189 C CA . LEU A 1 163 ? 14.797 8.531 -4.605 1 97.12 163 LEU A CA 1
ATOM 1190 C C . LEU A 1 163 ? 13.711 9.133 -3.723 1 97.12 163 LEU A C 1
ATOM 1192 O O . LEU A 1 163 ? 12.984 10.039 -4.148 1 97.12 163 LEU A O 1
ATOM 1196 N N . GLY A 1 164 ? 13.586 8.594 -2.578 1 96.94 164 GLY A N 1
ATOM 1197 C CA . GLY A 1 164 ? 12.641 9.148 -1.62 1 96.94 164 GLY A CA 1
ATOM 1198 C C . GLY A 1 164 ? 12.953 10.586 -1.242 1 96.94 164 GLY A C 1
ATOM 1199 O O . GLY A 1 164 ? 12.047 11.398 -1.074 1 96.94 164 GLY A O 1
ATOM 1200 N N . LEU A 1 165 ? 14.18 10.805 -1.043 1 95.94 165 LEU A N 1
ATOM 1201 C CA . LEU A 1 165 ? 14.602 12.172 -0.739 1 95.94 165 LEU A CA 1
ATOM 1202 C C . LEU A 1 165 ? 14.234 13.117 -1.879 1 95.94 165 LEU A C 1
ATOM 1204 O O . LEU A 1 165 ? 13.688 14.195 -1.644 1 95.94 165 LEU A O 1
ATOM 1208 N N . VAL A 1 166 ? 14.516 12.727 -3.082 1 96.44 166 VAL A N 1
ATOM 1209 C CA . VAL A 1 166 ? 14.195 13.531 -4.258 1 96.44 166 VAL A CA 1
ATOM 1210 C C . VAL A 1 166 ? 12.688 13.75 -4.34 1 96.44 166 VAL A C 1
ATOM 1212 O O . VAL A 1 166 ? 12.234 14.875 -4.547 1 96.44 166 VAL A O 1
ATOM 1215 N N . ALA A 1 167 ? 11.969 12.664 -4.172 1 95.62 167 ALA A N 1
ATOM 1216 C CA . ALA A 1 167 ? 10.508 12.75 -4.199 1 95.62 167 ALA A CA 1
ATOM 1217 C C . ALA A 1 167 ? 9.992 13.688 -3.104 1 95.62 167 ALA A C 1
ATOM 1219 O O . ALA A 1 167 ? 9.07 14.469 -3.33 1 95.62 167 ALA A O 1
ATOM 1220 N N . GLY A 1 168 ? 10.57 13.57 -1.95 1 93.31 168 GLY A N 1
ATOM 1221 C CA . GLY A 1 168 ? 10.188 14.438 -0.844 1 93.31 168 GLY A CA 1
ATOM 1222 C C . GLY A 1 168 ? 10.453 15.906 -1.108 1 93.31 168 GLY A C 1
ATOM 1223 O O . GLY A 1 168 ? 9.688 16.766 -0.679 1 93.31 168 GLY A O 1
ATOM 1224 N N . ILE A 1 169 ? 11.523 16.125 -1.781 1 91.81 169 ILE A N 1
ATOM 1225 C CA . ILE A 1 169 ? 11.883 17.5 -2.104 1 91.81 169 ILE A CA 1
ATOM 1226 C C . ILE A 1 169 ? 10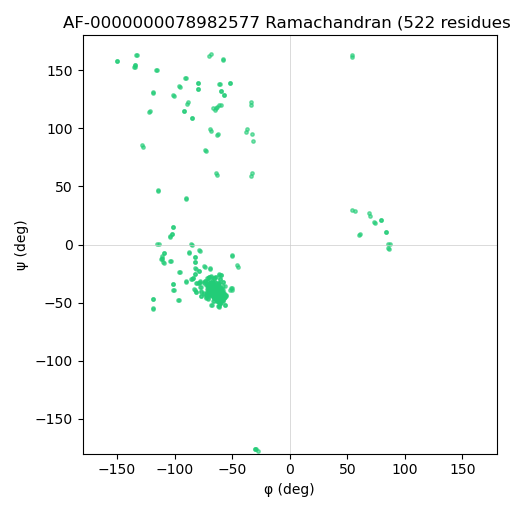.891 18.078 -3.119 1 91.81 169 ILE A C 1
ATOM 1228 O O . ILE A 1 169 ? 10.477 19.234 -3.016 1 91.81 169 ILE A O 1
ATOM 1232 N N . TYR A 1 170 ? 10.422 17.234 -3.953 1 91.44 170 TYR A N 1
ATOM 1233 C CA . TYR A 1 170 ? 9.523 17.672 -5.016 1 91.44 170 TYR A CA 1
ATOM 1234 C C . TYR A 1 170 ? 8.094 17.797 -4.508 1 91.44 170 TYR A C 1
ATOM 1236 O O . TYR A 1 170 ? 7.363 18.703 -4.895 1 91.44 170 TYR A O 1
ATOM 1244 N N . ALA A 1 171 ? 7.723 16.906 -3.707 1 90.12 171 ALA A N 1
ATOM 1245 C CA . ALA A 1 171 ? 6.348 16.859 -3.219 1 90.12 171 ALA A CA 1
ATOM 1246 C C . ALA A 1 171 ? 6.137 17.875 -2.1 1 90.12 171 ALA A C 1
ATOM 1248 O O . ALA A 1 171 ? 6.945 17.969 -1.174 1 90.12 171 ALA A O 1
ATOM 1249 N N . ASN A 1 172 ? 5.012 18.656 -2.156 1 87.12 172 ASN A N 1
ATOM 1250 C CA . ASN A 1 172 ? 4.695 19.641 -1.132 1 87.12 172 ASN A CA 1
ATOM 1251 C C . ASN A 1 172 ? 3.494 19.219 -0.293 1 87.12 172 ASN A C 1
ATOM 1253 O O . ASN A 1 172 ? 3.234 19.797 0.765 1 87.12 172 ASN A O 1
ATOM 1257 N N . LYS A 1 173 ? 2.812 18.25 -0.844 1 83.38 173 LYS A N 1
ATOM 1258 C CA . LYS A 1 173 ? 1.624 17.75 -0.154 1 83.38 173 LYS A CA 1
ATOM 1259 C C . LYS A 1 173 ? 1.607 16.234 -0.108 1 83.38 173 LYS A C 1
ATOM 1261 O O . LYS A 1 173 ? 2.314 15.57 -0.875 1 83.38 173 LYS A O 1
ATOM 1266 N N . PHE A 1 174 ? 0.844 15.805 0.712 1 78.25 174 PHE A N 1
ATOM 1267 C CA . PHE A 1 174 ? 0.75 14.359 0.883 1 78.25 174 PHE A CA 1
ATOM 1268 C C . PHE A 1 174 ? 0.191 13.703 -0.373 1 78.25 174 PHE A C 1
ATOM 1270 O O . PHE A 1 174 ? 0.585 12.586 -0.724 1 78.25 174 PHE A O 1
ATOM 1277 N N . ASP A 1 175 ? -0.662 14.469 -1.014 1 79.06 175 ASP A N 1
ATOM 1278 C CA . ASP A 1 175 ? -1.269 13.898 -2.211 1 79.06 175 ASP A CA 1
ATOM 1279 C C . ASP A 1 175 ? -0.239 13.75 -3.33 1 79.06 175 ASP A C 1
ATOM 1281 O O . ASP A 1 175 ? -0.292 12.789 -4.105 1 79.06 175 ASP A O 1
ATOM 1285 N N . GLN A 1 176 ? 0.634 14.641 -3.396 1 85.56 176 GLN A N 1
ATOM 1286 C CA . GLN A 1 176 ? 1.699 14.547 -4.387 1 85.56 176 GLN A CA 1
ATOM 1287 C C . GLN A 1 176 ? 2.623 13.367 -4.094 1 85.56 176 GLN A C 1
ATOM 1289 O O . GLN A 1 176 ? 3.041 12.656 -5.008 1 85.56 176 GLN A O 1
ATOM 1294 N N . MET A 1 177 ? 2.928 13.25 -2.812 1 87.38 177 MET A N 1
ATOM 1295 C CA . MET A 1 177 ? 3.754 12.117 -2.414 1 87.38 177 MET A CA 1
ATOM 1296 C C . MET A 1 177 ? 3.061 10.797 -2.74 1 87.38 177 MET A C 1
ATOM 1298 O O . MET A 1 177 ? 3.701 9.859 -3.215 1 87.38 177 MET A O 1
ATOM 1302 N N . ALA A 1 178 ? 1.805 10.719 -2.477 1 83.62 178 ALA A N 1
ATOM 1303 C CA . ALA A 1 178 ? 1.02 9.531 -2.793 1 83.62 178 ALA A CA 1
ATOM 1304 C C . ALA A 1 178 ? 1.045 9.234 -4.289 1 83.62 178 ALA A C 1
ATOM 1306 O O . ALA A 1 178 ? 1.158 8.078 -4.699 1 83.62 178 ALA A O 1
ATOM 1307 N N . ALA A 1 179 ? 0.958 10.273 -5.059 1 86.06 179 ALA A N 1
ATOM 1308 C CA . ALA A 1 179 ? 1.021 10.117 -6.512 1 86.06 179 ALA A CA 1
ATOM 1309 C C . ALA A 1 179 ? 2.357 9.516 -6.941 1 86.06 179 ALA A C 1
ATOM 1311 O O . ALA A 1 179 ? 2.396 8.578 -7.738 1 86.06 179 ALA A O 1
ATOM 1312 N N . ILE A 1 180 ? 3.375 10.055 -6.391 1 90.62 180 ILE A N 1
ATOM 1313 C CA . ILE A 1 180 ? 4.707 9.562 -6.734 1 90.62 180 ILE A CA 1
ATOM 1314 C C . ILE A 1 180 ? 4.836 8.102 -6.324 1 90.62 180 ILE A C 1
ATOM 1316 O O . ILE A 1 180 ? 5.332 7.277 -7.098 1 90.62 180 ILE A O 1
ATOM 1320 N N . THR A 1 181 ? 4.402 7.828 -5.145 1 90.44 181 THR A N 1
ATOM 1321 C CA . THR A 1 181 ? 4.469 6.461 -4.645 1 90.44 181 THR A CA 1
ATOM 1322 C C . THR A 1 181 ? 3.691 5.512 -5.551 1 90.44 181 THR A C 1
ATOM 1324 O O . THR A 1 181 ? 4.219 4.484 -5.98 1 90.44 181 THR A O 1
ATOM 1327 N N . ASN A 1 182 ? 2.57 5.875 -5.996 1 88 182 ASN A N 1
ATOM 1328 C CA . ASN A 1 182 ? 1.67 4.98 -6.719 1 88 182 ASN A CA 1
ATOM 1329 C C . ASN A 1 182 ? 2.027 4.898 -8.203 1 88 182 ASN A C 1
ATOM 1331 O O . ASN A 1 182 ? 1.842 3.857 -8.828 1 88 182 ASN A O 1
ATOM 1335 N N . PHE A 1 183 ? 2.586 5.961 -8.711 1 89.06 183 PHE A N 1
ATOM 1336 C CA . PHE A 1 183 ? 2.781 5.98 -10.156 1 89.06 183 PHE A CA 1
ATOM 1337 C C . PHE A 1 183 ? 4.238 5.711 -10.508 1 89.06 183 PHE A C 1
ATOM 1339 O O . PHE A 1 183 ? 4.562 5.426 -11.664 1 89.06 183 PHE A O 1
ATOM 1346 N N . ILE A 1 184 ? 5.043 5.797 -9.539 1 88.31 184 ILE A N 1
ATOM 1347 C CA . ILE A 1 184 ? 6.453 5.578 -9.844 1 88.31 184 ILE A CA 1
ATOM 1348 C C . ILE A 1 184 ? 6.969 4.375 -9.055 1 88.31 184 ILE A C 1
ATOM 1350 O O . ILE A 1 184 ? 7.371 3.367 -9.641 1 88.31 184 ILE A O 1
ATOM 1354 N N . VAL A 1 185 ? 6.805 4.43 -7.812 1 90.44 185 VAL A N 1
ATOM 1355 C CA . VAL A 1 185 ? 7.426 3.436 -6.945 1 90.44 185 VAL A CA 1
ATOM 1356 C C . VAL A 1 185 ? 6.73 2.086 -7.125 1 90.44 185 VAL A C 1
ATOM 1358 O O . VAL A 1 185 ? 7.391 1.063 -7.324 1 90.44 185 VAL A O 1
ATOM 1361 N N . THR A 1 186 ? 5.43 2.107 -7.117 1 87.88 186 THR A N 1
ATOM 1362 C CA . THR A 1 186 ? 4.668 0.863 -7.168 1 87.88 186 THR A CA 1
ATOM 1363 C C . THR A 1 186 ? 4.871 0.161 -8.508 1 87.88 186 THR A C 1
ATOM 1365 O O . THR A 1 186 ? 5.25 -1.011 -8.547 1 87.88 186 THR A O 1
ATOM 1368 N N . PRO A 1 187 ? 4.758 0.822 -9.578 1 87.38 187 PRO A N 1
ATOM 1369 C CA . PRO A 1 187 ? 5.031 0.151 -10.852 1 87.38 187 PRO A CA 1
ATOM 1370 C C . PRO A 1 187 ? 6.465 -0.36 -10.953 1 87.38 187 PRO A C 1
ATOM 1372 O O . PRO A 1 187 ? 6.699 -1.445 -11.492 1 87.38 187 PRO A O 1
ATOM 1375 N N . LEU A 1 188 ? 7.383 0.426 -10.461 1 87.31 188 LEU A N 1
ATOM 1376 C CA . LEU A 1 188 ? 8.781 -0.001 -10.469 1 87.31 188 LEU A CA 1
ATOM 1377 C C . LEU A 1 188 ? 8.953 -1.289 -9.672 1 87.31 188 LEU A C 1
ATOM 1379 O O . LEU A 1 188 ? 9.688 -2.188 -10.094 1 87.31 188 LEU A O 1
ATOM 1383 N N . ALA A 1 189 ? 8.289 -1.314 -8.594 1 86.75 189 ALA A N 1
ATOM 1384 C CA . ALA A 1 189 ? 8.391 -2.48 -7.719 1 86.75 189 ALA A CA 1
ATOM 1385 C C . ALA A 1 189 ? 7.738 -3.703 -8.359 1 86.75 189 ALA A C 1
ATOM 1387 O O . ALA A 1 189 ? 8.273 -4.812 -8.273 1 86.75 189 ALA A O 1
ATOM 1388 N N . PHE A 1 190 ? 6.664 -3.5 -9.016 1 83.31 190 PHE A N 1
ATOM 1389 C CA . PHE A 1 190 ? 5.918 -4.613 -9.586 1 83.31 190 PHE A CA 1
ATOM 1390 C C . PHE A 1 190 ? 6.566 -5.09 -10.883 1 83.31 190 PHE A C 1
ATOM 1392 O O . PHE A 1 190 ? 6.48 -6.27 -11.227 1 83.31 190 PHE A O 1
ATOM 1399 N N . LEU A 1 191 ? 7.137 -4.133 -11.586 1 85.62 191 LEU A N 1
ATOM 1400 C CA . LEU A 1 191 ? 7.824 -4.496 -12.82 1 85.62 191 LEU A CA 1
ATOM 1401 C C . LEU A 1 191 ? 9.289 -4.816 -12.555 1 85.62 191 LEU A C 1
ATOM 1403 O O . LEU A 1 191 ? 10.18 -4.281 -13.227 1 85.62 191 LEU A O 1
ATOM 1407 N N . SER A 1 192 ? 9.57 -5.484 -11.492 1 88 192 SER A N 1
ATOM 1408 C CA . SER A 1 192 ? 10.945 -5.742 -11.086 1 88 192 SER A CA 1
ATOM 1409 C C . SER A 1 192 ? 11.266 -7.234 -11.125 1 88 192 SER A C 1
ATOM 1411 O O . SER A 1 192 ? 12.375 -7.648 -10.797 1 88 192 SER A O 1
ATOM 1413 N N . GLY A 1 193 ? 10.336 -8.07 -11.508 1 80.94 193 GLY A N 1
ATOM 1414 C CA . GLY A 1 193 ? 10.562 -9.508 -11.578 1 80.94 193 GLY A CA 1
ATOM 1415 C C . GLY A 1 193 ? 10.492 -10.195 -10.234 1 80.94 193 GLY A C 1
ATOM 1416 O O . GLY A 1 193 ? 11.109 -11.25 -10.031 1 80.94 193 GLY A O 1
ATOM 1417 N N . THR A 1 194 ? 9.844 -9.562 -9.32 1 84.5 194 THR A N 1
ATOM 1418 C CA . THR A 1 194 ? 9.711 -10.133 -7.98 1 84.5 194 THR A CA 1
ATOM 1419 C C . THR A 1 194 ? 8.852 -11.391 -8.016 1 84.5 194 THR A C 1
ATOM 1421 O O . THR A 1 194 ? 9.18 -12.391 -7.375 1 84.5 194 THR A O 1
ATOM 1424 N N . PHE A 1 195 ? 7.84 -11.328 -8.812 1 80.5 195 PHE A N 1
ATOM 1425 C CA . PHE A 1 195 ? 6.824 -12.375 -8.734 1 80.5 195 PHE A CA 1
ATOM 1426 C C . PHE A 1 195 ? 6.879 -13.281 -9.961 1 80.5 195 PHE A C 1
ATOM 1428 O O . PHE A 1 195 ? 6.164 -14.281 -10.031 1 80.5 195 PHE A O 1
ATOM 1435 N N . TYR A 1 196 ? 7.664 -12.914 -10.891 1 79.94 196 TYR A N 1
ATOM 1436 C CA . TYR A 1 196 ? 7.738 -13.648 -12.148 1 79.94 196 TYR A CA 1
ATOM 1437 C C . TYR A 1 196 ? 9.133 -13.547 -12.758 1 79.94 196 TYR A C 1
ATOM 1439 O O . TYR A 1 196 ? 9.906 -12.656 -12.398 1 79.94 196 TYR A O 1
ATOM 1447 N N . SER A 1 197 ? 9.328 -14.531 -13.586 1 80.62 197 SER A N 1
ATOM 1448 C CA . SER A 1 197 ? 10.562 -14.445 -14.359 1 80.62 197 SER A CA 1
ATOM 1449 C C . SER A 1 197 ? 10.422 -13.492 -15.531 1 80.62 197 SER A C 1
ATOM 1451 O O . SER A 1 197 ? 9.375 -13.461 -16.188 1 80.62 197 SER A O 1
ATOM 1453 N N . VAL A 1 198 ? 11.438 -12.719 -15.773 1 81.06 198 VAL A N 1
ATOM 1454 C CA . VAL A 1 198 ? 11.414 -11.719 -16.844 1 81.06 198 VAL A CA 1
ATOM 1455 C C . VAL A 1 198 ? 11.188 -12.398 -18.188 1 81.06 198 VAL A C 1
ATOM 1457 O O . VAL A 1 198 ? 10.617 -11.805 -19.109 1 81.06 198 VAL A O 1
ATOM 1460 N N . GLU A 1 199 ? 11.562 -13.609 -18.266 1 79.12 199 GLU A N 1
ATOM 1461 C CA . GLU A 1 199 ? 11.422 -14.344 -19.516 1 79.12 199 GLU A CA 1
ATOM 1462 C C . GLU A 1 199 ? 9.953 -14.609 -19.844 1 79.12 199 GLU A C 1
ATOM 1464 O O . GLU A 1 199 ? 9.609 -14.883 -20.984 1 79.12 199 GLU A O 1
ATOM 1469 N N . ALA A 1 200 ? 9.102 -14.555 -18.828 1 77.12 200 ALA A N 1
ATOM 1470 C CA . ALA A 1 200 ? 7.676 -14.836 -19.016 1 77.12 200 ALA A CA 1
ATOM 1471 C C . ALA A 1 200 ? 6.93 -13.578 -19.469 1 77.12 200 ALA A C 1
ATOM 1473 O O . ALA A 1 200 ? 5.742 -13.641 -19.797 1 77.12 200 ALA A O 1
ATOM 1474 N N . LEU A 1 201 ? 7.66 -12.43 -19.641 1 80.69 201 LEU A N 1
ATOM 1475 C CA . LEU A 1 201 ? 7.023 -11.156 -19.938 1 80.69 201 LEU A CA 1
ATOM 1476 C C . LEU A 1 201 ? 6.91 -10.953 -21.453 1 80.69 201 LEU A C 1
ATOM 1478 O O . LEU A 1 201 ? 7.777 -11.391 -22.203 1 80.69 201 LEU A O 1
ATOM 1482 N N . PRO A 1 202 ? 5.738 -10.312 -21.828 1 83.44 202 PRO A N 1
ATOM 1483 C CA . PRO A 1 202 ? 5.707 -9.836 -23.219 1 83.44 202 PRO A CA 1
ATOM 1484 C C . PRO A 1 202 ? 6.844 -8.867 -23.531 1 83.44 202 PRO A C 1
ATOM 1486 O O . PRO A 1 202 ? 7.398 -8.242 -22.625 1 83.44 202 PRO A O 1
ATOM 1489 N N . PRO A 1 203 ? 7.16 -8.734 -24.781 1 86.31 203 PRO A N 1
ATOM 1490 C CA . PRO A 1 203 ? 8.359 -7.992 -25.188 1 86.31 203 PRO A CA 1
ATOM 1491 C C . PRO A 1 203 ? 8.391 -6.57 -24.641 1 86.31 203 PRO A C 1
ATOM 1493 O O . PRO A 1 203 ? 9.43 -6.121 -24.141 1 86.31 203 PRO A O 1
ATOM 1496 N N . LEU A 1 204 ? 7.281 -5.855 -24.688 1 84.69 204 LEU A N 1
ATOM 1497 C CA . LEU A 1 204 ? 7.27 -4.477 -24.219 1 84.69 204 LEU A CA 1
ATOM 1498 C C . LEU A 1 204 ? 7.574 -4.418 -22.719 1 84.69 204 LEU A C 1
ATOM 1500 O O . LEU A 1 204 ? 8.391 -3.605 -22.281 1 84.69 204 LEU A O 1
ATOM 1504 N N . LEU A 1 205 ? 6.98 -5.281 -21.984 1 85.44 205 LEU A N 1
ATOM 1505 C CA . LEU A 1 205 ? 7.184 -5.289 -20.531 1 85.44 205 LEU A CA 1
ATOM 1506 C C . LEU A 1 205 ? 8.578 -5.805 -20.188 1 85.44 205 LEU A C 1
ATOM 1508 O O . LEU A 1 205 ? 9.172 -5.371 -19.203 1 85.44 205 LEU A O 1
ATOM 1512 N N . GLU A 1 206 ? 8.977 -6.738 -21 1 87.62 206 GLU A N 1
ATOM 1513 C CA . GLU A 1 206 ? 10.328 -7.25 -20.797 1 87.62 206 GLU A CA 1
ATOM 1514 C C . GLU A 1 206 ? 11.367 -6.141 -20.953 1 87.62 206 GLU A C 1
ATOM 1516 O O . GLU A 1 206 ? 12.289 -6.027 -20.141 1 87.62 206 GLU A O 1
ATOM 1521 N N . ARG A 1 207 ? 11.156 -5.277 -21.922 1 88.31 207 ARG A N 1
ATOM 1522 C CA . ARG A 1 207 ? 12.07 -4.172 -22.156 1 88.31 207 ARG A CA 1
ATOM 1523 C C . ARG A 1 207 ? 11.992 -3.148 -21.031 1 88.31 207 ARG A C 1
ATOM 1525 O O . ARG A 1 207 ? 13.023 -2.631 -20.578 1 88.31 207 ARG A O 1
ATOM 1532 N N . LEU A 1 208 ? 10.852 -2.885 -20.547 1 87.69 208 LEU A N 1
ATOM 1533 C CA . LEU A 1 208 ? 10.664 -1.932 -19.453 1 87.69 208 LEU A CA 1
ATOM 1534 C C . LEU A 1 208 ? 11.305 -2.439 -18.172 1 87.69 208 LEU A C 1
ATOM 1536 O O . LEU A 1 208 ? 11.875 -1.658 -17.406 1 87.69 208 LEU A O 1
ATOM 1540 N N . THR A 1 209 ? 11.203 -3.691 -18.016 1 87.12 209 THR A N 1
ATOM 1541 C CA . THR A 1 209 ? 11.773 -4.293 -16.812 1 87.12 209 THR A CA 1
ATOM 1542 C C . THR A 1 209 ? 13.297 -4.242 -16.844 1 87.12 209 THR A C 1
ATOM 1544 O O . THR A 1 209 ? 13.938 -4 -15.812 1 87.12 209 THR A O 1
ATOM 1547 N N . HIS A 1 210 ? 13.836 -4.379 -18.062 1 87.19 210 HIS A N 1
ATOM 1548 C CA . HIS A 1 210 ? 15.289 -4.355 -18.172 1 87.19 210 HIS A CA 1
ATOM 1549 C C . HIS A 1 210 ? 15.836 -2.938 -18.016 1 87.19 210 HIS A C 1
ATOM 1551 O O . HIS A 1 210 ? 17 -2.754 -17.672 1 87.19 210 HIS A O 1
ATOM 1557 N N . ALA A 1 211 ? 14.969 -2.035 -18.188 1 88.88 211 ALA A N 1
ATOM 1558 C CA . ALA A 1 211 ? 15.375 -0.645 -18 1 88.88 211 ALA A CA 1
ATOM 1559 C C . ALA A 1 211 ? 15.227 -0.214 -16.547 1 88.88 211 ALA A C 1
ATOM 1561 O O . ALA A 1 211 ? 15.719 0.844 -16.156 1 88.88 211 ALA A O 1
ATOM 1562 N N . ASN A 1 212 ? 14.656 -1.023 -15.734 1 91.62 212 ASN A N 1
ATOM 1563 C CA . ASN A 1 212 ? 14.352 -0.733 -14.336 1 91.62 212 ASN A CA 1
ATOM 1564 C C . ASN A 1 212 ? 15.484 -1.178 -13.414 1 91.62 212 ASN A C 1
ATOM 1566 O O . ASN A 1 212 ? 15.727 -2.375 -13.258 1 91.62 212 ASN A O 1
ATOM 1570 N N . PRO A 1 213 ? 16.125 -0.244 -12.766 1 93.19 213 PRO A N 1
ATOM 1571 C CA . PRO A 1 213 ? 17.203 -0.631 -11.867 1 93.19 213 PRO A CA 1
ATOM 1572 C C . PRO A 1 213 ? 16.734 -1.534 -10.727 1 93.19 213 PRO A C 1
ATOM 1574 O O . PRO A 1 213 ? 17.531 -2.322 -10.195 1 93.19 213 PRO A O 1
ATOM 1577 N N . VAL A 1 214 ? 15.531 -1.42 -10.406 1 93.44 214 VAL A N 1
ATOM 1578 C CA . VAL A 1 214 ? 14.984 -2.225 -9.32 1 93.44 214 VAL A CA 1
ATOM 1579 C C . VAL A 1 214 ? 15.008 -3.701 -9.711 1 93.44 214 VAL A C 1
ATOM 1581 O O . VAL A 1 214 ? 15.195 -4.57 -8.852 1 93.44 214 VAL A O 1
ATOM 1584 N N . PHE A 1 215 ? 14.914 -3.951 -10.984 1 93.06 215 PHE A N 1
ATOM 1585 C CA . PHE A 1 215 ? 15 -5.324 -11.461 1 93.06 215 PHE A CA 1
ATOM 1586 C C . PHE A 1 215 ? 16.359 -5.926 -11.133 1 93.06 215 PHE A C 1
ATOM 1588 O O . PHE A 1 215 ? 16.453 -7.051 -10.633 1 93.06 215 PHE A O 1
ATOM 1595 N N . TYR A 1 216 ? 17.328 -5.184 -11.312 1 93.12 216 TYR A N 1
ATOM 1596 C CA . TYR A 1 216 ? 18.688 -5.68 -11.102 1 93.12 216 TYR A CA 1
ATOM 1597 C C . TYR A 1 216 ? 18.984 -5.828 -9.617 1 93.12 216 TYR A C 1
ATOM 1599 O O . TYR A 1 216 ? 19.766 -6.695 -9.219 1 93.12 216 TYR A O 1
ATOM 1607 N N . LEU A 1 217 ? 18.375 -4.992 -8.859 1 93.88 217 LEU A N 1
ATOM 1608 C CA . LEU A 1 217 ? 18.531 -5.121 -7.414 1 93.88 217 LEU A CA 1
ATOM 1609 C C . LEU A 1 217 ? 17.922 -6.418 -6.91 1 93.88 217 LEU A C 1
ATOM 1611 O O . LEU A 1 217 ? 18.531 -7.133 -6.109 1 93.88 217 LEU A O 1
ATOM 1615 N N . ILE A 1 218 ? 16.781 -6.699 -7.418 1 92.88 218 ILE A N 1
ATOM 1616 C CA . ILE A 1 218 ? 16.078 -7.902 -6.992 1 92.88 218 ILE A CA 1
ATOM 1617 C C . ILE A 1 218 ? 16.781 -9.141 -7.551 1 92.88 218 ILE A C 1
ATOM 1619 O O . ILE A 1 218 ? 17 -10.117 -6.828 1 92.88 218 ILE A O 1
ATOM 1623 N N . ASP A 1 219 ? 17.156 -9.078 -8.812 1 91.5 219 ASP A N 1
ATOM 1624 C CA . ASP A 1 219 ? 17.844 -10.188 -9.445 1 91.5 219 ASP A CA 1
ATOM 1625 C C . ASP A 1 219 ? 19.188 -10.453 -8.758 1 91.5 219 ASP A C 1
ATOM 1627 O O . ASP A 1 219 ? 19.578 -11.609 -8.578 1 91.5 219 ASP A O 1
ATOM 1631 N N . GLY A 1 220 ? 19.844 -9.422 -8.461 1 91.56 220 GLY A N 1
ATOM 1632 C CA . GLY A 1 220 ? 21.109 -9.57 -7.75 1 91.56 220 GLY A CA 1
ATOM 1633 C C . GLY A 1 220 ? 20.953 -10.211 -6.387 1 91.56 220 GLY A C 1
ATOM 1634 O O . GLY A 1 220 ? 21.766 -11.07 -6 1 91.56 220 GLY A O 1
ATOM 1635 N N . LEU A 1 221 ? 19.984 -9.75 -5.688 1 92.69 221 LEU A N 1
ATOM 1636 C CA . LEU A 1 221 ? 19.75 -10.359 -4.383 1 92.69 221 LEU A CA 1
ATOM 1637 C C . LEU A 1 221 ? 19.359 -11.82 -4.527 1 92.69 221 LEU A C 1
ATOM 1639 O O . LEU A 1 221 ? 19.781 -12.664 -3.736 1 92.69 221 LEU A O 1
ATOM 1643 N N . ARG A 1 222 ? 18.531 -12.086 -5.504 1 90.56 222 ARG A N 1
ATOM 1644 C CA . ARG A 1 222 ? 18.156 -13.469 -5.758 1 90.56 222 ARG A CA 1
ATOM 1645 C C . ARG A 1 222 ? 19.375 -14.336 -6.02 1 90.56 222 ARG A C 1
ATOM 1647 O O . ARG A 1 222 ? 19.484 -15.453 -5.512 1 90.56 222 ARG A O 1
ATOM 1654 N N . PHE A 1 223 ? 20.203 -13.836 -6.812 1 89.94 223 PHE A N 1
ATOM 1655 C CA . PHE A 1 223 ? 21.453 -14.547 -7.07 1 89.94 223 PHE A CA 1
ATOM 1656 C C . PHE A 1 223 ? 22.234 -14.773 -5.781 1 89.94 223 PHE A C 1
ATOM 1658 O O . PHE A 1 223 ? 22.781 -15.852 -5.555 1 89.94 223 PHE A O 1
ATOM 1665 N N . ALA A 1 224 ? 22.25 -13.781 -4.98 1 90.81 224 ALA A N 1
ATOM 1666 C CA . ALA A 1 224 ? 23.031 -13.852 -3.738 1 90.81 224 ALA A CA 1
ATOM 1667 C C . ALA A 1 224 ? 22.406 -14.859 -2.771 1 90.81 224 ALA A C 1
ATOM 1669 O O . ALA A 1 224 ? 23.125 -15.484 -1.98 1 90.81 224 ALA A O 1
ATOM 1670 N N . VAL A 1 225 ? 21.125 -15.07 -2.867 1 88.81 225 VAL A N 1
ATOM 1671 C CA . VAL A 1 225 ? 20.422 -15.906 -1.901 1 88.81 225 VAL A CA 1
ATOM 1672 C C . VAL A 1 225 ? 20.281 -17.328 -2.457 1 88.81 225 VAL A C 1
ATOM 1674 O O . VAL A 1 225 ? 20.594 -18.297 -1.771 1 88.81 225 VAL A O 1
ATOM 1677 N N . ILE A 1 226 ? 19.844 -17.469 -3.711 1 83.81 226 ILE A N 1
ATOM 1678 C CA . ILE A 1 226 ? 19.5 -18.797 -4.219 1 83.81 226 ILE A CA 1
ATOM 1679 C C . ILE A 1 226 ? 20.516 -19.219 -5.277 1 83.81 226 ILE A C 1
ATOM 1681 O O . ILE A 1 226 ? 20.547 -20.391 -5.676 1 83.81 226 ILE A O 1
ATOM 1685 N N . GLY A 1 227 ? 21.297 -18.375 -5.719 1 78.38 227 GLY A N 1
ATOM 1686 C CA . GLY A 1 227 ? 22.344 -18.75 -6.648 1 78.38 227 GLY A CA 1
ATOM 1687 C C . GLY A 1 227 ? 21.891 -18.734 -8.102 1 78.38 227 GLY A C 1
ATOM 1688 O O . GLY A 1 227 ? 22.641 -19.156 -8.984 1 78.38 227 GLY A O 1
ATOM 1689 N N . VAL A 1 228 ? 20.641 -18.391 -8.336 1 76.56 228 VAL A N 1
ATOM 1690 C CA . VAL A 1 228 ? 20.109 -18.328 -9.695 1 76.56 228 VAL A CA 1
ATOM 1691 C C . VAL A 1 228 ? 19.656 -16.906 -10.016 1 76.56 228 VAL A C 1
ATOM 1693 O O . VAL A 1 228 ? 19.156 -16.203 -9.141 1 76.56 228 VAL A O 1
ATOM 1696 N N . SER A 1 229 ? 20.156 -16.484 -11.211 1 72.44 229 SER A N 1
ATOM 1697 C CA . SER A 1 229 ? 19.734 -15.133 -11.586 1 72.44 229 SER A CA 1
ATOM 1698 C C . SER A 1 229 ? 19.297 -15.086 -13.039 1 72.44 229 SER A C 1
ATOM 1700 O O . SER A 1 229 ? 19.641 -15.961 -13.836 1 72.44 229 SER A O 1
ATOM 1702 N N . ASP A 1 230 ? 18.438 -14.148 -13.359 1 71.62 230 ASP A N 1
ATOM 1703 C CA . ASP A 1 230 ? 17.953 -13.922 -14.719 1 71.62 230 ASP A CA 1
ATOM 1704 C C . ASP A 1 230 ? 18.938 -13.094 -15.523 1 71.62 230 ASP A C 1
ATOM 1706 O O . ASP A 1 230 ? 18.859 -13.055 -16.75 1 71.62 230 ASP A O 1
ATOM 1710 N N . SER A 1 231 ? 19.844 -12.359 -14.859 1 73.19 231 SER A N 1
ATOM 1711 C CA . SER A 1 231 ? 20.844 -11.516 -15.508 1 73.19 231 SER A CA 1
ATOM 1712 C C . SER A 1 231 ? 22.219 -11.688 -14.875 1 73.19 231 SER A C 1
ATOM 1714 O O . SER A 1 231 ? 22.328 -12.117 -13.719 1 73.19 231 SER A O 1
ATOM 1716 N N . PRO A 1 232 ? 23.156 -11.453 -15.664 1 76.44 232 PRO A N 1
ATOM 1717 C CA . PRO A 1 232 ? 24.484 -11.555 -15.062 1 76.44 232 PRO A CA 1
ATOM 1718 C C . PRO A 1 232 ? 24.672 -10.633 -13.859 1 76.44 232 PRO A C 1
ATOM 1720 O O . PRO A 1 232 ? 24.344 -9.445 -13.93 1 76.44 232 PRO A O 1
ATOM 1723 N N . PRO A 1 233 ? 25.094 -11.164 -12.836 1 77.81 233 PRO A N 1
ATOM 1724 C CA . PRO A 1 233 ? 25.203 -10.414 -11.586 1 77.81 233 PRO A CA 1
ATOM 1725 C C . PRO A 1 233 ? 26.094 -9.18 -11.719 1 77.81 233 PRO A C 1
ATOM 1727 O O . PRO A 1 233 ? 25.828 -8.148 -11.086 1 77.81 233 PRO A O 1
ATOM 1730 N N . ALA A 1 234 ? 27.062 -9.312 -12.547 1 82.31 234 ALA A N 1
ATOM 1731 C CA . ALA A 1 234 ? 27.969 -8.18 -12.719 1 82.31 234 ALA A CA 1
ATOM 1732 C C . ALA A 1 234 ? 27.266 -7.004 -13.391 1 82.31 234 ALA A C 1
ATOM 1734 O O . ALA A 1 234 ? 27.5 -5.848 -13.016 1 82.31 234 ALA A O 1
ATOM 1735 N N . LEU A 1 235 ? 26.469 -7.277 -14.344 1 82.19 235 LEU A N 1
ATOM 1736 C CA . LEU A 1 235 ? 25.688 -6.238 -14.992 1 82.19 235 LEU A CA 1
ATOM 1737 C C . LEU A 1 235 ? 24.719 -5.598 -14.008 1 82.19 235 LEU A C 1
ATOM 1739 O O . LEU A 1 235 ? 24.562 -4.375 -13.977 1 82.19 235 LEU A O 1
ATOM 1743 N N . GLY A 1 236 ? 24.188 -6.387 -13.219 1 84.56 236 GLY A N 1
ATOM 1744 C CA . GLY A 1 236 ? 23.25 -5.887 -12.219 1 84.56 236 GLY A CA 1
ATOM 1745 C C . GLY A 1 236 ? 23.891 -4.945 -11.219 1 84.56 236 GLY A C 1
ATOM 1746 O O . GLY A 1 236 ? 23.344 -3.887 -10.914 1 84.56 236 GLY A O 1
ATOM 1747 N N . LEU A 1 237 ? 25.062 -5.312 -10.859 1 88.69 237 LEU A N 1
ATOM 1748 C CA . LEU A 1 237 ? 25.766 -4.488 -9.891 1 88.69 237 LEU A CA 1
ATOM 1749 C C . LEU A 1 237 ? 26.141 -3.139 -10.492 1 88.69 237 LEU A C 1
ATOM 1751 O O . LEU A 1 237 ? 26.016 -2.102 -9.836 1 88.69 237 LEU A O 1
ATOM 1755 N N . THR A 1 238 ? 26.578 -3.184 -11.703 1 91.5 238 THR A N 1
ATOM 1756 C CA . THR A 1 238 ? 27 -1.958 -12.367 1 91.5 238 THR A CA 1
ATOM 1757 C C . THR A 1 238 ? 25.812 -1.022 -12.586 1 91.5 238 THR A C 1
ATOM 1759 O O . THR A 1 238 ? 25.922 0.183 -12.352 1 91.5 238 THR A O 1
ATOM 1762 N N . VAL A 1 239 ? 24.75 -1.537 -12.992 1 91.75 239 VAL A N 1
ATOM 1763 C CA . VAL A 1 239 ? 23.547 -0.741 -13.234 1 91.75 239 VAL A CA 1
ATOM 1764 C C . VAL A 1 239 ? 23.031 -0.164 -11.914 1 91.75 239 VAL A C 1
ATOM 1766 O O . VAL A 1 239 ? 22.672 1.014 -11.844 1 91.75 239 VAL A O 1
ATOM 1769 N N . CYS A 1 240 ? 23.062 -0.954 -10.914 1 93.88 240 CYS A N 1
ATOM 1770 C CA . CYS A 1 240 ? 22.547 -0.522 -9.609 1 93.88 240 CYS A CA 1
ATOM 1771 C C . CYS A 1 240 ? 23.438 0.566 -9.016 1 93.88 240 CYS A C 1
ATOM 1773 O O . CYS A 1 240 ? 22.938 1.557 -8.484 1 93.88 240 CYS A O 1
ATOM 1775 N N . LEU A 1 241 ? 24.734 0.363 -9.156 1 95.69 241 LEU A N 1
ATOM 1776 C CA . LEU A 1 241 ? 25.672 1.371 -8.648 1 95.69 241 LEU A CA 1
ATOM 1777 C C . LEU A 1 241 ? 25.531 2.676 -9.43 1 95.69 241 LEU A C 1
ATOM 1779 O O . LEU A 1 241 ? 25.531 3.758 -8.836 1 95.69 241 LEU A O 1
ATOM 1783 N N . GLY A 1 242 ? 25.469 2.5 -10.719 1 96.38 242 GLY A N 1
ATOM 1784 C CA . GLY A 1 242 ? 25.281 3.676 -11.555 1 96.38 242 GLY A CA 1
ATOM 1785 C C . GLY A 1 242 ? 23.984 4.414 -11.273 1 96.38 242 GLY A C 1
ATOM 1786 O O . GLY A 1 242 ? 23.984 5.637 -11.148 1 96.38 242 GLY A O 1
ATOM 1787 N N . ALA A 1 243 ? 22.922 3.717 -11.148 1 96.06 243 ALA A N 1
ATOM 1788 C CA . ALA A 1 243 ? 21.625 4.32 -10.875 1 96.06 243 ALA A CA 1
ATOM 1789 C C . ALA A 1 243 ? 21.594 4.961 -9.492 1 96.06 243 ALA A C 1
ATOM 1791 O O . ALA A 1 243 ? 21.078 6.07 -9.328 1 96.06 243 ALA A O 1
ATOM 1792 N N . THR A 1 244 ? 22.109 4.258 -8.531 1 96.75 244 THR A N 1
ATOM 1793 C CA . THR A 1 244 ? 22.172 4.805 -7.18 1 96.75 244 THR A CA 1
ATOM 1794 C C . THR A 1 244 ? 23.016 6.074 -7.152 1 96.75 244 THR A C 1
ATOM 1796 O O . THR A 1 244 ? 22.625 7.07 -6.539 1 96.75 244 THR A O 1
ATOM 1799 N N . GLY A 1 245 ? 24.156 5.98 -7.785 1 97.19 245 GLY A N 1
ATOM 1800 C CA . GLY A 1 245 ? 25 7.164 -7.871 1 97.19 245 GLY A CA 1
ATOM 1801 C C . GLY A 1 245 ? 24.312 8.344 -8.531 1 97.19 245 GLY A C 1
ATOM 1802 O O . GLY A 1 245 ? 24.422 9.477 -8.062 1 97.19 245 GLY A O 1
ATOM 1803 N N . ALA A 1 246 ? 23.625 8.094 -9.547 1 97.69 246 ALA A N 1
ATOM 1804 C CA . ALA A 1 246 ? 22.922 9.141 -10.289 1 97.69 246 ALA A CA 1
ATOM 1805 C C . ALA A 1 246 ? 21.844 9.789 -9.43 1 97.69 246 ALA A C 1
ATOM 1807 O O . ALA A 1 246 ? 21.719 11.016 -9.391 1 97.69 246 ALA A O 1
ATOM 1808 N N . VAL A 1 247 ? 21.078 8.984 -8.727 1 97.25 247 VAL A N 1
ATOM 1809 C CA . VAL A 1 247 ? 20 9.508 -7.91 1 97.25 247 VAL A CA 1
ATOM 1810 C C . VAL A 1 247 ? 20.562 10.25 -6.707 1 97.25 247 VAL A C 1
ATOM 1812 O O . VAL A 1 247 ? 20.031 11.289 -6.301 1 97.25 247 VAL A O 1
ATOM 1815 N N . CYS A 1 248 ? 21.609 9.727 -6.164 1 97.25 248 CYS A N 1
ATOM 1816 C CA . CYS A 1 248 ? 22.266 10.422 -5.062 1 97.25 248 CYS A CA 1
ATOM 1817 C C . CYS A 1 248 ? 22.797 11.781 -5.508 1 97.25 248 CYS A C 1
ATOM 1819 O O . CYS A 1 248 ? 22.688 12.766 -4.773 1 97.25 248 CYS A O 1
ATOM 1821 N N . LEU A 1 249 ? 23.359 11.75 -6.668 1 97.19 249 LEU A N 1
ATOM 1822 C CA . LEU A 1 249 ? 23.859 13.008 -7.211 1 97.19 249 LEU A CA 1
ATOM 1823 C C . LEU A 1 249 ? 22.719 14.008 -7.41 1 97.19 249 LEU A C 1
ATOM 1825 O O . LEU A 1 249 ? 22.859 15.188 -7.09 1 97.19 249 LEU A O 1
ATOM 1829 N N . LEU A 1 250 ? 21.656 13.523 -7.895 1 96.94 250 LEU A N 1
ATOM 1830 C CA . LEU A 1 250 ? 20.484 14.383 -8.078 1 96.94 250 LEU A CA 1
ATOM 1831 C C . LEU A 1 250 ? 20 14.938 -6.738 1 96.94 250 LEU A C 1
ATOM 1833 O O . LEU A 1 250 ? 19.719 16.125 -6.621 1 96.94 250 LEU A O 1
ATOM 1837 N N . ALA A 1 251 ? 19.859 14.078 -5.805 1 96.19 251 ALA A N 1
ATOM 1838 C CA . ALA A 1 251 ? 19.438 14.5 -4.473 1 96.19 251 ALA A CA 1
ATOM 1839 C C . ALA A 1 251 ? 20.406 15.539 -3.898 1 96.19 251 ALA A C 1
ATOM 1841 O O . ALA A 1 251 ? 19.984 16.531 -3.309 1 96.19 251 ALA A O 1
ATOM 1842 N N . TRP A 1 252 ? 21.672 15.289 -4.117 1 94.75 252 TRP A N 1
ATOM 1843 C CA . TRP A 1 252 ? 22.703 16.203 -3.627 1 94.75 252 TRP A CA 1
ATOM 1844 C C . TRP A 1 252 ? 22.578 17.578 -4.277 1 94.75 252 TRP A C 1
ATOM 1846 O O . TRP A 1 252 ? 22.641 18.594 -3.594 1 94.75 252 TRP A O 1
ATOM 1856 N N . VAL A 1 253 ? 22.344 17.609 -5.539 1 95.19 253 VAL A N 1
ATOM 1857 C CA . VAL A 1 253 ? 22.234 18.859 -6.27 1 95.19 253 VAL A CA 1
ATOM 1858 C C . VAL A 1 253 ? 20.984 19.625 -5.801 1 95.19 253 VAL A C 1
ATOM 1860 O O . VAL A 1 253 ? 21.031 20.844 -5.609 1 95.19 253 VAL A O 1
ATOM 1863 N N . LEU A 1 254 ? 19.922 18.922 -5.578 1 93.12 254 LEU A N 1
ATOM 1864 C CA . LEU A 1 254 ? 18.703 19.562 -5.129 1 93.12 254 LEU A CA 1
ATOM 1865 C C . LEU A 1 254 ? 18.859 20.125 -3.723 1 93.12 254 LEU A C 1
ATOM 1867 O O . LEU A 1 254 ? 18.359 21.203 -3.422 1 93.12 254 LEU A O 1
ATOM 1871 N N . LEU A 1 255 ? 19.562 19.406 -2.902 1 90.06 255 LEU A N 1
ATOM 1872 C CA . LEU A 1 255 ? 19.797 19.859 -1.541 1 90.06 255 LEU A CA 1
ATOM 1873 C C . LEU A 1 255 ? 20.734 21.078 -1.533 1 90.06 255 LEU A C 1
ATOM 1875 O O . LEU A 1 255 ? 20.531 22 -0.744 1 90.06 255 LEU A O 1
ATOM 1879 N N . LYS A 1 256 ? 21.641 21.078 -2.369 1 88.94 256 LYS A N 1
ATOM 1880 C CA . LYS A 1 256 ? 22.594 22.188 -2.445 1 88.94 256 LYS A CA 1
ATOM 1881 C C . LYS A 1 256 ? 21.938 23.453 -2.979 1 88.94 256 LYS A C 1
ATOM 1883 O O . LYS A 1 256 ? 22.219 24.547 -2.512 1 88.94 256 LYS A O 1
ATOM 1888 N N . ARG A 1 257 ? 21.047 23.234 -3.859 1 88.06 257 ARG A N 1
ATOM 1889 C CA . ARG A 1 257 ? 20.375 24.375 -4.465 1 88.06 257 ARG A CA 1
ATOM 1890 C C . ARG A 1 257 ? 19.234 24.891 -3.578 1 88.06 257 ARG A C 1
ATOM 1892 O O . ARG A 1 257 ? 18.766 26.016 -3.752 1 88.06 257 ARG A O 1
ATOM 1899 N N . GLY A 1 258 ? 18.844 24.125 -2.637 1 77.75 258 GLY A N 1
ATOM 1900 C CA . GLY A 1 258 ? 17.75 24.484 -1.761 1 77.75 258 GLY A CA 1
ATOM 1901 C C . GLY A 1 258 ? 16.406 24.5 -2.463 1 77.75 258 GLY A C 1
ATOM 1902 O O . GLY A 1 258 ? 15.516 25.281 -2.109 1 77.75 258 GLY A O 1
ATOM 1903 N N . TYR A 1 259 ? 16.344 23.797 -3.373 1 70.62 259 TYR A N 1
ATOM 1904 C CA . TYR A 1 259 ? 15.133 23.766 -4.176 1 70.62 259 TYR A CA 1
ATOM 1905 C C . TYR A 1 259 ? 13.938 23.328 -3.336 1 70.62 259 TYR A C 1
ATOM 1907 O O . TYR A 1 259 ? 13.945 22.234 -2.762 1 70.62 259 TYR A O 1
ATOM 1915 N N . ARG A 1 260 ? 12.938 24.141 -3.227 1 68.19 260 ARG A N 1
ATOM 1916 C CA . ARG A 1 260 ? 11.648 23.953 -2.576 1 68.19 260 ARG A CA 1
ATOM 1917 C C . ARG A 1 260 ? 11.82 23.672 -1.085 1 68.19 260 ARG A C 1
ATOM 1919 O O . ARG A 1 260 ? 10.945 23.078 -0.455 1 68.19 260 ARG A O 1
ATOM 1926 N N . LEU A 1 261 ? 12.914 23.797 -0.564 1 67.69 261 LEU A N 1
ATOM 1927 C CA . LEU A 1 261 ? 13.141 23.562 0.858 1 67.69 261 LEU A CA 1
ATOM 1928 C C . LEU A 1 261 ? 13.219 24.875 1.62 1 67.69 261 LEU A C 1
ATOM 1930 O O . LEU A 1 261 ? 12.891 24.938 2.805 1 67.69 261 LEU A O 1
ATOM 1934 N N . LYS A 1 262 ? 13.719 25.875 1.045 1 56.06 262 LYS A N 1
ATOM 1935 C CA . LYS A 1 262 ? 13.906 27.172 1.673 1 56.06 262 LYS A CA 1
ATOM 1936 C C . LYS A 1 262 ? 12.836 28.156 1.222 1 56.06 262 LYS A C 1
ATOM 1938 O O . LYS A 1 262 ? 12.859 29.328 1.617 1 56.06 262 LYS A O 1
ATOM 1943 N N . ALA A 1 263 ? 11.781 27.594 0.477 1 47.69 263 ALA A N 1
ATOM 1944 C CA . ALA A 1 263 ? 10.812 28.625 0.087 1 47.69 263 ALA A CA 1
ATOM 1945 C C . ALA A 1 263 ? 9.703 28.75 1.123 1 47.69 263 ALA A C 1
ATOM 1947 O O . ALA A 1 263 ? 9.359 27.781 1.798 1 47.69 263 ALA A O 1
ATOM 1948 N N . MET B 1 1 ? -30.281 36.469 25.469 1 26.42 1 MET B N 1
ATOM 1949 C CA . MET B 1 1 ? -29.938 36.594 24.047 1 26.42 1 MET B CA 1
ATOM 1950 C C . MET B 1 1 ? -29.984 35.25 23.375 1 26.42 1 MET B C 1
ATOM 1952 O O . MET B 1 1 ? -29.266 34.312 23.766 1 26.42 1 MET B O 1
ATOM 1956 N N . GLU B 1 2 ? -31.141 34.656 22.938 1 29.97 2 GLU B N 1
ATOM 1957 C CA . GLU B 1 2 ? -31.562 33.281 22.656 1 29.97 2 GLU B CA 1
ATOM 1958 C C . GLU B 1 2 ? -30.75 32.688 21.516 1 29.97 2 GLU B C 1
ATOM 1960 O O . GLU B 1 2 ? -30.578 33.281 20.469 1 29.97 2 GLU B O 1
ATOM 1965 N N . LEU B 1 3 ? -29.719 32 21.703 1 33.75 3 LEU B N 1
ATOM 1966 C CA . LEU B 1 3 ? -28.781 31.375 20.766 1 33.75 3 LEU B CA 1
ATOM 1967 C C . LEU B 1 3 ? -29.5 30.906 19.5 1 33.75 3 LEU B C 1
ATOM 1969 O O . LEU B 1 3 ? -30.703 30.594 19.547 1 33.75 3 LEU B O 1
ATOM 1973 N N . GLY B 1 4 ? -29.078 31.391 18.234 1 37.78 4 GLY B N 1
ATOM 1974 C CA . GLY B 1 4 ? -29.594 31.234 16.875 1 37.78 4 GLY B CA 1
ATOM 1975 C C . GLY B 1 4 ? -30.266 29.891 16.656 1 37.78 4 GLY B C 1
ATOM 1976 O O . GLY B 1 4 ? -29.656 28.844 16.875 1 37.78 4 GLY B O 1
ATOM 1977 N N . MET B 1 5 ? -31.5 29.672 16.875 1 37.62 5 MET B N 1
ATOM 1978 C CA . MET B 1 5 ? -32.469 28.609 16.641 1 37.62 5 MET B CA 1
ATOM 1979 C C . MET B 1 5 ? -32.25 27.938 15.297 1 37.62 5 MET B C 1
ATOM 1981 O O . MET B 1 5 ? -32.125 28.609 14.273 1 37.62 5 MET B O 1
ATOM 1985 N N . ARG B 1 6 ? -31.547 26.797 15.195 1 44.66 6 ARG B N 1
ATOM 1986 C CA . ARG B 1 6 ? -31.328 25.828 14.117 1 44.66 6 ARG B CA 1
ATOM 1987 C C . ARG B 1 6 ? -32.562 25.719 13.234 1 44.66 6 ARG B C 1
ATOM 1989 O O . ARG B 1 6 ? -33.562 25.094 13.617 1 44.66 6 ARG B O 1
ATOM 1996 N N . ARG B 1 7 ? -33 26.641 12.617 1 45.78 7 ARG B N 1
ATOM 1997 C CA . ARG B 1 7 ? -34.156 26.578 11.727 1 45.78 7 ARG B CA 1
ATOM 1998 C C . ARG B 1 7 ? -34.094 25.359 10.812 1 45.78 7 ARG B C 1
ATOM 2000 O O . ARG B 1 7 ? -34.812 25.281 9.812 1 45.78 7 ARG B O 1
ATOM 2007 N N . PHE B 1 8 ? -32.875 24.75 10.688 1 50.84 8 PHE B N 1
ATOM 2008 C CA . PHE B 1 8 ? -32.875 23.656 9.727 1 50.84 8 PHE B CA 1
ATOM 2009 C C . PHE B 1 8 ? -33.781 22.531 10.203 1 50.84 8 PHE B C 1
ATOM 2011 O O . PHE B 1 8 ? -34 22.359 11.406 1 50.84 8 PHE B O 1
ATOM 2018 N N . GLY B 1 9 ? -34.844 22.297 9.438 1 50.38 9 GLY B N 1
ATOM 2019 C CA . GLY B 1 9 ? -35.656 21.156 9.781 1 50.38 9 GLY B CA 1
ATOM 2020 C C . GLY B 1 9 ? -34.906 20.047 10.484 1 50.38 9 GLY B C 1
ATOM 2021 O O . GLY B 1 9 ? -33.75 20.234 10.852 1 50.38 9 GLY B O 1
ATOM 2022 N N . ARG B 1 10 ? -35.531 18.891 10.82 1 59.62 10 ARG B N 1
ATOM 2023 C CA . ARG B 1 10 ? -35 17.719 11.516 1 59.62 10 ARG B CA 1
ATOM 2024 C C . ARG B 1 10 ? -33.688 17.266 10.875 1 59.62 10 ARG B C 1
ATOM 2026 O O . ARG B 1 10 ? -32.781 16.781 11.57 1 59.62 10 ARG B O 1
ATOM 2033 N N . VAL B 1 11 ? -33.625 17.375 9.461 1 71.06 11 VAL B N 1
ATOM 2034 C CA . VAL B 1 11 ? -32.469 16.984 8.695 1 71.06 11 VAL B CA 1
ATOM 2035 C C . VAL B 1 11 ? -31.938 18.156 7.887 1 71.06 11 VAL B C 1
ATOM 2037 O O . VAL B 1 11 ? -32.719 18.812 7.172 1 71.06 11 VAL B O 1
ATOM 2040 N N . ASN B 1 12 ? -30.781 18.688 8.102 1 82.62 12 ASN B N 1
ATOM 2041 C CA . ASN B 1 12 ? -30.125 19.719 7.309 1 82.62 12 ASN B CA 1
ATOM 2042 C C . ASN B 1 12 ? -29.609 19.156 5.984 1 82.62 12 ASN B C 1
ATOM 2044 O O . ASN B 1 12 ? -28.422 18.906 5.836 1 82.62 12 ASN B O 1
ATOM 2048 N N . TRP B 1 13 ? -30.484 19.031 5.004 1 84.88 13 TRP B N 1
ATOM 2049 C CA . TRP B 1 13 ? -30.172 18.438 3.705 1 84.88 13 TRP B CA 1
ATOM 2050 C C . TRP B 1 13 ? -29.078 19.219 2.99 1 84.88 13 TRP B C 1
ATOM 2052 O O . TRP B 1 13 ? -28.234 18.641 2.307 1 84.88 13 TRP B O 1
ATOM 2062 N N . LEU B 1 14 ? -29.156 20.484 3.162 1 83.88 14 LEU B N 1
ATOM 2063 C CA . LEU B 1 14 ? -28.156 21.328 2.514 1 83.88 14 LEU B CA 1
ATOM 2064 C C . LEU B 1 14 ? -26.766 21.062 3.088 1 83.88 14 LEU B C 1
ATOM 2066 O O . LEU B 1 14 ? -25.797 20.953 2.34 1 83.88 14 LEU B O 1
ATOM 2070 N N . GLY B 1 15 ? -26.781 20.969 4.367 1 84.62 15 GLY B N 1
ATOM 2071 C CA . GLY B 1 15 ? -25.516 20.656 5.02 1 84.62 15 GLY B CA 1
ATOM 2072 C C . GLY B 1 15 ? -24.969 19.297 4.645 1 84.62 15 GLY B C 1
ATOM 2073 O O . GLY B 1 15 ? -23.781 19.141 4.402 1 84.62 15 GLY B O 1
ATOM 2074 N N . LEU B 1 16 ? -25.875 18.406 4.656 1 89.12 16 LEU B N 1
ATOM 2075 C CA . LEU B 1 16 ? -25.5 17.062 4.258 1 89.12 16 LEU B CA 1
ATOM 2076 C C . LEU B 1 16 ? -24.984 17.047 2.824 1 89.12 16 LEU B C 1
ATOM 2078 O O . LEU B 1 16 ? -23.953 16.422 2.539 1 89.12 16 LEU B O 1
ATOM 2082 N N . TYR B 1 17 ? -25.641 17.672 1.94 1 91.31 17 TYR B N 1
ATOM 2083 C CA . TYR B 1 17 ? -25.234 17.75 0.541 1 91.31 17 TYR B CA 1
ATOM 2084 C C . TYR B 1 17 ? -23.875 18.422 0.398 1 91.31 17 TYR B C 1
ATOM 2086 O O . TYR B 1 17 ? -23.031 17.984 -0.39 1 91.31 17 TYR B O 1
ATOM 2094 N N . THR B 1 18 ? -23.672 19.453 1.141 1 90.31 18 THR B N 1
ATOM 2095 C CA . THR B 1 18 ? -22.422 20.188 1.064 1 90.31 18 THR B CA 1
ATOM 2096 C C . THR B 1 18 ? -21.25 19.328 1.527 1 90.31 18 THR B C 1
ATOM 2098 O O . THR B 1 18 ? -20.188 19.312 0.898 1 90.31 18 THR B O 1
ATOM 2101 N N . LEU B 1 19 ? -21.5 18.641 2.584 1 90.56 19 LEU B N 1
ATOM 2102 C CA . LEU B 1 19 ? -20.438 17.766 3.078 1 90.56 19 LEU B CA 1
ATOM 2103 C C . LEU B 1 19 ? -20.156 16.641 2.09 1 90.56 19 LEU B C 1
ATOM 2105 O O . LEU B 1 19 ? -19 16.328 1.808 1 90.56 19 LEU B O 1
ATOM 2109 N N . ALA B 1 20 ? -21.203 16.062 1.636 1 93.81 20 ALA B N 1
ATOM 2110 C CA . ALA B 1 20 ? -21.047 15.008 0.646 1 93.81 20 ALA B CA 1
ATOM 2111 C C . ALA B 1 20 ? -20.312 15.516 -0.597 1 93.81 20 ALA B C 1
ATOM 2113 O O . ALA B 1 20 ? -19.422 14.852 -1.115 1 93.81 20 ALA B O 1
ATOM 2114 N N . ALA B 1 21 ? -20.688 16.625 -1.038 1 94 21 ALA B N 1
ATOM 2115 C CA . ALA B 1 21 ? -20.078 17.234 -2.217 1 94 21 ALA B CA 1
ATOM 2116 C C . ALA B 1 21 ? -18.609 17.547 -1.961 1 94 21 ALA B C 1
ATOM 2118 O O . ALA B 1 21 ? -17.766 17.391 -2.846 1 94 21 ALA B O 1
ATOM 2119 N N . ARG B 1 22 ? -18.422 17.938 -0.792 1 92.38 22 ARG B N 1
ATOM 2120 C CA . ARG B 1 22 ? -17.031 18.234 -0.417 1 92.38 22 ARG B CA 1
ATOM 2121 C C . ARG B 1 22 ? -16.172 16.969 -0.44 1 92.38 22 ARG B C 1
ATOM 2123 O O . ARG B 1 22 ? -15.07 16.984 -0.972 1 92.38 22 ARG B O 1
ATOM 2130 N N . GLU B 1 23 ? -16.703 15.977 0.104 1 93 23 GLU B N 1
ATOM 2131 C CA . GLU B 1 23 ? -15.961 14.719 0.142 1 93 23 GLU B CA 1
ATOM 2132 C C . GLU B 1 23 ? -15.719 14.18 -1.265 1 93 23 GLU B C 1
ATOM 2134 O O . GLU B 1 23 ? -14.648 13.633 -1.549 1 93 23 GLU B O 1
ATOM 2139 N N . VAL B 1 24 ? -16.688 14.375 -2.111 1 94.44 24 VAL B N 1
ATOM 2140 C CA . VAL B 1 24 ? -16.562 13.914 -3.488 1 94.44 24 VAL B CA 1
ATOM 2141 C C . VAL B 1 24 ? -15.562 14.789 -4.238 1 94.44 24 VAL B C 1
ATOM 2143 O O . VAL B 1 24 ? -14.719 14.289 -4.984 1 94.44 24 VAL B O 1
ATOM 2146 N N . MET B 1 25 ? -15.617 16.078 -4.02 1 93.5 25 MET B N 1
ATOM 2147 C CA . MET B 1 25 ? -14.727 17 -4.699 1 93.5 25 MET B CA 1
ATOM 2148 C C . MET B 1 25 ? -13.281 16.797 -4.25 1 93.5 25 MET B C 1
ATOM 2150 O O . MET B 1 25 ? -12.352 16.953 -5.039 1 93.5 25 MET B O 1
ATOM 2154 N N . ARG B 1 26 ? -13.18 16.438 -3.025 1 90.38 26 ARG B N 1
ATOM 2155 C CA . ARG B 1 26 ? -11.852 16.234 -2.461 1 90.38 26 ARG B CA 1
ATOM 2156 C C . ARG B 1 26 ? -11.086 15.164 -3.236 1 90.38 26 ARG B C 1
ATOM 2158 O O . ARG B 1 26 ? -9.93 15.375 -3.615 1 90.38 26 ARG B O 1
ATOM 2165 N N . PHE B 1 27 ? -11.703 14.039 -3.494 1 90.62 27 PHE B N 1
ATOM 2166 C CA . PHE B 1 27 ? -10.945 12.992 -4.176 1 90.62 27 PHE B CA 1
ATOM 2167 C C . PHE B 1 27 ? -10.93 13.234 -5.684 1 90.62 27 PHE B C 1
ATOM 2169 O O . PHE B 1 27 ? -10.023 12.781 -6.383 1 90.62 27 PHE B O 1
ATOM 2176 N N . LEU B 1 28 ? -11.938 13.945 -6.242 1 91.94 28 LEU B N 1
ATOM 2177 C CA . LEU B 1 28 ? -11.969 14.219 -7.676 1 91.94 28 LEU B CA 1
ATOM 2178 C C . LEU B 1 28 ? -10.875 15.203 -8.07 1 91.94 28 LEU B C 1
ATOM 2180 O O . LEU B 1 28 ? -10.367 15.156 -9.195 1 91.94 28 LEU B O 1
ATOM 2184 N N . VAL B 1 29 ? -10.492 16.062 -7.121 1 88.5 29 VAL B N 1
ATOM 2185 C CA . VAL B 1 29 ? -9.422 17.031 -7.379 1 88.5 29 VAL B CA 1
ATOM 2186 C C . VAL B 1 29 ? -8.094 16.297 -7.551 1 88.5 29 VAL B C 1
ATOM 2188 O O . VAL B 1 29 ? -7.258 16.703 -8.359 1 88.5 29 VAL B O 1
ATOM 2191 N N . VAL B 1 30 ? -7.957 15.211 -6.879 1 87.19 30 VAL B N 1
ATOM 2192 C CA . VAL B 1 30 ? -6.738 14.414 -6.984 1 87.19 30 VAL B CA 1
ATOM 2193 C C . VAL B 1 30 ? -7.059 13.062 -7.617 1 87.19 30 VAL B C 1
ATOM 2195 O O . VAL B 1 30 ? -6.617 12.023 -7.129 1 87.19 30 VAL B O 1
ATOM 2198 N N . TRP B 1 31 ? -7.781 13.055 -8.641 1 88.88 31 TRP B N 1
ATOM 2199 C CA . TRP B 1 31 ? -8.312 11.844 -9.273 1 88.88 31 TRP B CA 1
ATOM 2200 C C . TRP B 1 31 ? -7.184 10.93 -9.727 1 88.88 31 TRP B C 1
ATOM 2202 O O . TRP B 1 31 ? -7.344 9.703 -9.766 1 88.88 31 TRP B O 1
ATOM 2212 N N . THR B 1 32 ? -6.059 11.477 -10.062 1 86.38 32 THR B N 1
ATOM 2213 C CA . THR B 1 32 ? -4.926 10.664 -10.484 1 86.38 32 THR B CA 1
ATOM 2214 C C . THR B 1 32 ? -4.473 9.734 -9.359 1 86.38 32 THR B C 1
ATOM 2216 O O . THR B 1 32 ? -4.117 8.578 -9.609 1 86.38 32 THR B O 1
ATOM 2219 N N . GLN B 1 33 ? -4.594 10.227 -8.203 1 84.69 33 GLN B N 1
ATOM 2220 C CA . GLN B 1 33 ? -4.141 9.453 -7.047 1 84.69 33 GLN B CA 1
ATOM 2221 C C . GLN B 1 33 ? -5.27 8.586 -6.492 1 84.69 33 GLN B C 1
ATOM 2223 O O . GLN B 1 33 ? -5.023 7.488 -5.992 1 84.69 33 GLN B O 1
ATOM 2228 N N . THR B 1 34 ? -6.473 9.094 -6.621 1 88.56 34 THR B N 1
ATOM 2229 C CA . THR B 1 34 ? -7.555 8.43 -5.902 1 88.56 34 THR B CA 1
ATOM 2230 C C . THR B 1 34 ? -8.281 7.441 -6.809 1 88.56 34 THR B C 1
ATOM 2232 O O . THR B 1 34 ? -8.875 6.477 -6.328 1 88.56 34 THR B O 1
ATOM 2235 N N . LEU B 1 35 ? -8.211 7.645 -8.078 1 91.75 35 LEU B N 1
ATOM 2236 C CA . LEU B 1 35 ? -8.938 6.77 -8.992 1 91.75 35 LEU B CA 1
ATOM 2237 C C . LEU B 1 35 ? -7.977 6.047 -9.93 1 91.75 35 LEU B C 1
ATOM 2239 O O . LEU B 1 35 ? -7.965 4.816 -9.992 1 91.75 35 LEU B O 1
ATOM 2243 N N . LEU B 1 36 ? -7.098 6.73 -10.477 1 91.31 36 LEU B N 1
ATOM 2244 C CA . LEU B 1 36 ? -6.227 6.145 -11.492 1 91.31 36 LEU B CA 1
ATOM 2245 C C . LEU B 1 36 ? -5.195 5.223 -10.852 1 91.31 36 LEU B C 1
ATOM 2247 O O . LEU B 1 36 ? -4.918 4.141 -11.375 1 91.31 36 LEU B O 1
ATOM 2251 N N . ALA B 1 37 ? -4.672 5.707 -9.758 1 89 37 ALA B N 1
ATOM 2252 C CA . ALA B 1 37 ? -3.621 4.918 -9.117 1 89 37 ALA B CA 1
ATOM 2253 C C . ALA B 1 37 ? -4.141 3.543 -8.711 1 89 37 ALA B C 1
ATOM 2255 O O . ALA B 1 37 ? -3.529 2.521 -9.031 1 89 37 ALA B O 1
ATOM 2256 N N . PRO B 1 38 ? -5.27 3.5 -8.062 1 89.56 38 PRO B N 1
ATOM 2257 C CA . PRO B 1 38 ? -5.801 2.184 -7.699 1 89.56 38 PRO B CA 1
ATOM 2258 C C . PRO B 1 38 ? -6.117 1.315 -8.914 1 89.56 38 PRO B C 1
ATOM 2260 O O . PRO B 1 38 ? -5.977 0.091 -8.852 1 89.56 38 PRO B O 1
ATOM 2263 N N . LEU B 1 39 ? -6.527 1.912 -9.969 1 91.06 39 LEU B N 1
ATOM 2264 C CA . LEU B 1 39 ? -6.816 1.169 -11.195 1 91.06 39 LEU B CA 1
ATOM 2265 C C . LEU B 1 39 ? -5.539 0.581 -11.789 1 91.06 39 LEU B C 1
ATOM 2267 O O . LEU B 1 39 ? -5.527 -0.572 -12.227 1 91.06 39 LEU B O 1
ATOM 2271 N N . VAL B 1 40 ? -4.523 1.357 -11.758 1 88.06 40 VAL B N 1
ATOM 2272 C CA . VAL B 1 40 ? -3.232 0.894 -12.258 1 88.06 40 VAL B CA 1
ATOM 2273 C C . VAL B 1 40 ? -2.721 -0.249 -11.383 1 88.06 40 VAL B C 1
ATOM 2275 O O . VAL B 1 40 ? -2.256 -1.271 -11.898 1 88.06 40 VAL B O 1
ATOM 2278 N N . THR B 1 41 ? -2.873 -0.074 -10.094 1 87.44 41 THR B N 1
ATOM 2279 C CA . THR B 1 41 ? -2.428 -1.099 -9.156 1 87.44 41 THR B CA 1
ATOM 2280 C C . THR B 1 41 ? -3.209 -2.395 -9.359 1 87.44 41 THR B C 1
ATOM 2282 O O . THR B 1 41 ? -2.625 -3.48 -9.375 1 87.44 41 THR B O 1
ATOM 2285 N N . ALA B 1 42 ? -4.473 -2.244 -9.5 1 88.5 42 ALA B N 1
ATOM 2286 C CA . ALA B 1 42 ? -5.305 -3.414 -9.766 1 88.5 42 ALA B CA 1
ATOM 2287 C C . ALA B 1 42 ? -4.867 -4.117 -11.055 1 88.5 42 ALA B C 1
ATOM 2289 O O . ALA B 1 42 ? -4.773 -5.344 -11.094 1 88.5 42 ALA B O 1
ATOM 2290 N N . GLY B 1 43 ? -4.613 -3.336 -12.07 1 87.75 43 GLY B N 1
ATOM 2291 C CA . GLY B 1 43 ? -4.133 -3.893 -13.328 1 87.75 43 GLY B CA 1
ATOM 2292 C C . GLY B 1 43 ? -2.793 -4.594 -13.195 1 87.75 43 GLY B C 1
ATOM 2293 O O . GLY B 1 43 ? -2.59 -5.664 -13.766 1 87.75 43 GLY B O 1
ATOM 2294 N N . LEU B 1 44 ? -1.948 -4.004 -12.438 1 84.19 44 LEU B N 1
ATOM 2295 C CA . LEU B 1 44 ? -0.641 -4.605 -12.195 1 84.19 44 LEU B CA 1
ATOM 2296 C C . LEU B 1 44 ? -0.778 -5.926 -11.445 1 84.19 44 LEU B C 1
ATOM 2298 O O . LEU B 1 44 ? -0.088 -6.898 -11.75 1 84.19 44 LEU B O 1
ATOM 2302 N N . PHE B 1 45 ? -1.672 -5.902 -10.492 1 82.25 45 PHE B N 1
ATOM 2303 C CA . PHE B 1 45 ? -1.909 -7.125 -9.734 1 82.25 45 PHE B CA 1
ATOM 2304 C C . PHE B 1 45 ? -2.428 -8.234 -10.648 1 82.25 45 PHE B C 1
ATOM 2306 O O . PHE B 1 45 ? -1.969 -9.375 -10.562 1 82.25 45 PHE B O 1
ATOM 2313 N N . MET B 1 46 ? -3.34 -7.895 -11.461 1 83.44 46 MET B N 1
ATOM 2314 C CA . MET B 1 46 ? -3.887 -8.875 -12.398 1 83.44 46 MET B CA 1
ATOM 2315 C C . MET B 1 46 ? -2.799 -9.398 -13.328 1 83.44 46 MET B C 1
ATOM 2317 O O . MET B 1 46 ? -2.75 -10.594 -13.617 1 83.44 46 MET B O 1
ATOM 2321 N N . MET B 1 47 ? -1.997 -8.516 -13.758 1 80.62 47 MET B N 1
ATOM 2322 C CA . MET B 1 47 ? -0.909 -8.891 -14.656 1 80.62 47 MET B CA 1
ATOM 2323 C C . MET B 1 47 ? 0.076 -9.82 -13.953 1 80.62 47 MET B C 1
ATOM 2325 O O . MET B 1 47 ? 0.482 -10.844 -14.516 1 80.62 47 MET B O 1
ATOM 2329 N N . ILE B 1 48 ? 0.42 -9.539 -12.766 1 78.81 48 ILE B N 1
ATOM 2330 C CA . ILE B 1 48 ? 1.376 -10.312 -11.977 1 78.81 48 ILE B CA 1
ATOM 2331 C C . ILE B 1 48 ? 0.839 -11.727 -11.75 1 78.81 48 ILE B C 1
ATOM 2333 O O . ILE B 1 48 ? 1.565 -12.711 -11.922 1 78.81 48 ILE B O 1
ATOM 2337 N N . PHE B 1 49 ? -0.364 -11.797 -11.336 1 76.06 49 PHE B N 1
ATOM 2338 C CA . PHE B 1 49 ? -0.929 -13.109 -11.047 1 76.06 49 PHE B CA 1
ATOM 2339 C C . PHE B 1 49 ? -1.119 -13.906 -12.328 1 76.06 49 PHE B C 1
ATOM 2341 O O . PHE B 1 49 ? -0.972 -15.133 -12.336 1 76.06 49 PHE B O 1
ATOM 2348 N N . SER B 1 50 ? -1.483 -13.203 -13.32 1 76.25 50 SER B N 1
ATOM 2349 C CA . SER B 1 50 ? -1.567 -13.875 -14.609 1 76.25 50 SER B CA 1
ATOM 2350 C C . SER B 1 50 ? -0.22 -14.469 -15.016 1 76.25 50 SER B C 1
ATOM 2352 O O . SER B 1 50 ? -0.149 -15.602 -15.492 1 76.25 50 SER B O 1
ATOM 2354 N N . LEU B 1 51 ? 0.862 -13.773 -14.773 1 74.88 51 LEU B N 1
ATOM 2355 C CA . LEU B 1 51 ? 2.199 -14.195 -15.172 1 74.88 51 LEU B CA 1
ATOM 2356 C C . LEU B 1 51 ? 2.768 -15.203 -14.18 1 74.88 51 LEU B C 1
ATOM 2358 O O . LEU B 1 51 ? 3.494 -16.125 -14.57 1 74.88 51 LEU B O 1
ATOM 2362 N N . ALA B 1 52 ? 2.514 -14.93 -12.93 1 70.5 52 ALA B N 1
ATOM 2363 C CA . ALA B 1 52 ? 3.049 -15.789 -11.875 1 70.5 52 ALA B CA 1
ATOM 2364 C C . ALA B 1 52 ? 2.398 -17.172 -11.906 1 70.5 52 ALA B C 1
ATOM 2366 O O . ALA B 1 52 ? 3.07 -18.188 -11.703 1 70.5 52 ALA B O 1
ATOM 2367 N N . VAL B 1 53 ? 1.12 -17.219 -11.914 1 64.38 53 VAL B N 1
ATOM 2368 C CA . VAL B 1 53 ? 0.405 -18.5 -11.859 1 64.38 53 VAL B CA 1
ATOM 2369 C C . VAL B 1 53 ? 0.421 -19.156 -13.234 1 64.38 53 VAL B C 1
ATOM 2371 O O . VAL B 1 53 ? 0.493 -20.391 -13.336 1 64.38 53 VAL B O 1
ATOM 2374 N N . GLY B 1 54 ? 0.921 -18.484 -14.18 1 57.78 54 GLY B N 1
ATOM 2375 C CA . GLY B 1 54 ? 1.058 -19.062 -15.508 1 57.78 54 GLY B CA 1
ATOM 2376 C C . GLY B 1 54 ? -0.246 -19.609 -16.062 1 57.78 54 GLY B C 1
ATOM 2377 O O . GLY B 1 54 ? -1.281 -19.547 -15.391 1 57.78 54 GLY B O 1
ATOM 2378 N N . SER B 1 55 ? -0.399 -19.828 -17.297 1 53.44 55 SER B N 1
ATOM 2379 C CA . SER B 1 55 ? -1.48 -20.594 -17.922 1 53.44 55 SER B CA 1
ATOM 2380 C C . SER B 1 55 ? -1.654 -21.953 -17.234 1 53.44 55 SER B C 1
ATOM 2382 O O . SER B 1 55 ? -2.637 -22.656 -17.484 1 53.44 55 SER B O 1
ATOM 2384 N N . GLY B 1 56 ? -0.681 -22.203 -16.391 1 49.94 56 GLY B N 1
ATOM 2385 C CA . GLY B 1 56 ? -0.654 -23.562 -15.906 1 49.94 56 GLY B CA 1
ATOM 2386 C C . GLY B 1 56 ? -1.56 -23.797 -14.711 1 49.94 56 GLY B C 1
ATOM 2387 O O . GLY B 1 56 ? -1.771 -24.938 -14.297 1 49.94 56 GLY B O 1
ATOM 2388 N N . ARG B 1 57 ? -1.739 -22.781 -13.945 1 55.78 57 ARG B N 1
ATOM 2389 C CA . ARG B 1 57 ? -2.578 -23.141 -12.805 1 55.78 57 ARG B CA 1
ATOM 2390 C C . ARG B 1 57 ? -4.008 -23.422 -13.242 1 55.78 57 ARG B C 1
ATOM 2392 O O . ARG B 1 57 ? -4.586 -22.688 -14.039 1 55.78 57 ARG B O 1
ATOM 2399 N N . GLY B 1 58 ? -4.363 -24.656 -13.391 1 55.09 58 GLY B N 1
ATOM 2400 C CA . GLY B 1 58 ? -5.699 -25.156 -13.68 1 55.09 58 GLY B CA 1
ATOM 2401 C C . GLY B 1 58 ? -6.793 -24.266 -13.109 1 55.09 58 GLY B C 1
ATOM 2402 O O . GLY B 1 58 ? -6.527 -23.141 -12.672 1 55.09 58 GLY B O 1
ATOM 2403 N N . ALA B 1 59 ? -8.023 -24.641 -13.227 1 57.09 59 ALA B N 1
ATOM 2404 C CA . ALA B 1 59 ? -9.305 -24.062 -12.82 1 57.09 59 ALA B CA 1
ATOM 2405 C C . ALA B 1 59 ? -9.406 -23.969 -11.305 1 57.09 59 ALA B C 1
ATOM 2407 O O . ALA B 1 59 ? -8.867 -24.828 -10.586 1 57.09 59 ALA B O 1
ATOM 2408 N N . VAL B 1 60 ? -9.531 -22.781 -10.656 1 53.28 60 VAL B N 1
ATOM 2409 C CA . VAL B 1 60 ? -9.93 -22.609 -9.266 1 53.28 60 VAL B CA 1
ATOM 2410 C C . VAL B 1 60 ? -11.453 -22.516 -9.18 1 53.28 60 VAL B C 1
ATOM 2412 O O . VAL B 1 60 ? -12.062 -21.609 -9.766 1 53.28 60 VAL B O 1
ATOM 2415 N N . MET B 1 61 ? -12.031 -23.359 -8.438 1 55.91 61 MET B N 1
ATOM 2416 C CA . MET B 1 61 ? -13.484 -23.484 -8.359 1 55.91 61 MET B CA 1
ATOM 2417 C C . MET B 1 61 ? -14.094 -23.672 -9.742 1 55.91 61 MET B C 1
ATOM 2419 O O . MET B 1 61 ? -15.117 -23.078 -10.062 1 55.91 61 MET B O 1
ATOM 2423 N N . GLY B 1 62 ? -13.289 -24.297 -10.602 1 63.91 62 GLY B N 1
ATOM 2424 C CA . GLY B 1 62 ? -13.781 -24.641 -11.922 1 63.91 62 GLY B CA 1
ATOM 2425 C C . GLY B 1 62 ? -13.648 -23.5 -12.922 1 63.91 62 GLY B C 1
ATOM 2426 O O . GLY B 1 62 ? -14.07 -23.625 -14.078 1 63.91 62 GLY B O 1
ATOM 2427 N N . VAL B 1 63 ? -13.172 -22.344 -12.5 1 70.31 63 VAL B N 1
ATOM 2428 C CA . VAL B 1 63 ? -13.023 -21.203 -13.406 1 70.31 63 VAL B CA 1
ATOM 2429 C C . VAL B 1 63 ? -11.547 -20.844 -13.539 1 70.31 63 VAL B C 1
ATOM 2431 O O . VAL B 1 63 ? -10.75 -21.109 -12.641 1 70.31 63 VAL B O 1
ATOM 2434 N N . PRO B 1 64 ? -11.297 -20.312 -14.734 1 76.44 64 PRO B N 1
ATOM 2435 C CA . PRO B 1 64 ? -9.922 -19.844 -14.875 1 76.44 64 PRO B CA 1
ATOM 2436 C C . PRO B 1 64 ? -9.508 -18.906 -13.734 1 76.44 64 PRO B C 1
ATOM 2438 O O . PRO B 1 64 ? -10.336 -18.156 -13.203 1 76.44 64 PRO B O 1
ATOM 2441 N N . PHE B 1 65 ? -8.391 -18.984 -13.227 1 77.12 65 PHE B N 1
ATOM 2442 C CA . PHE B 1 65 ? -7.875 -18.281 -12.062 1 77.12 65 PHE B CA 1
ATOM 2443 C C . PHE B 1 65 ? -8.109 -16.781 -12.195 1 77.12 65 PHE B C 1
ATOM 2445 O O . PHE B 1 65 ? -8.477 -16.109 -11.219 1 77.12 65 PHE B O 1
ATOM 2452 N N . LEU B 1 66 ? -7.945 -16.25 -13.375 1 78.69 66 LEU B N 1
ATOM 2453 C CA . LEU B 1 66 ? -8.125 -14.812 -13.57 1 78.69 66 LEU B CA 1
ATOM 2454 C C . LEU B 1 66 ? -9.578 -14.414 -13.359 1 78.69 66 LEU B C 1
ATOM 2456 O O . LEU B 1 66 ? -9.859 -13.32 -12.867 1 78.69 66 LEU B O 1
ATOM 2460 N N . THR B 1 67 ? -10.461 -15.289 -13.703 1 83.06 67 THR B N 1
ATOM 2461 C CA . THR B 1 67 ? -11.883 -15.039 -13.508 1 83.06 67 THR B CA 1
ATOM 2462 C C . THR B 1 67 ? -12.242 -15.086 -12.023 1 83.06 67 THR B C 1
ATOM 2464 O O . THR B 1 67 ? -13.109 -14.344 -11.562 1 83.06 67 THR B O 1
ATOM 2467 N N . PHE B 1 68 ? -11.602 -15.969 -11.406 1 82.62 68 PHE B N 1
ATOM 2468 C CA . PHE B 1 68 ? -11.766 -16.062 -9.961 1 82.62 68 PHE B CA 1
ATOM 2469 C C . PHE B 1 68 ? -11.195 -14.836 -9.266 1 82.62 68 PHE B C 1
ATOM 2471 O O . PHE B 1 68 ? -11.773 -14.336 -8.297 1 82.62 68 PHE B O 1
ATOM 2478 N N . LEU B 1 69 ? -10.094 -14.242 -9.742 1 85.94 69 LEU B N 1
ATOM 2479 C CA . LEU B 1 69 ? -9.297 -13.195 -9.117 1 85.94 69 LEU B CA 1
ATOM 2480 C C . LEU B 1 69 ? -9.938 -11.828 -9.344 1 85.94 69 LEU B C 1
ATOM 2482 O O . LEU B 1 69 ? -9.891 -10.961 -8.461 1 85.94 69 LEU B O 1
ATOM 2486 N N . ALA B 1 70 ? -10.547 -11.633 -10.406 1 88.81 70 ALA B N 1
ATOM 2487 C CA . ALA B 1 70 ? -10.992 -10.328 -10.875 1 88.81 70 ALA B CA 1
ATOM 2488 C C . ALA B 1 70 ? -11.984 -9.703 -9.898 1 88.81 70 ALA B C 1
ATOM 2490 O O . ALA B 1 70 ? -11.797 -8.562 -9.461 1 88.81 70 ALA B O 1
ATOM 2491 N N . PRO B 1 71 ? -13.008 -10.453 -9.484 1 89.56 71 PRO B N 1
ATOM 2492 C CA . PRO B 1 71 ? -13.945 -9.844 -8.539 1 89.56 71 PRO B CA 1
ATOM 2493 C C . PRO B 1 71 ? -13.305 -9.562 -7.176 1 89.56 71 PRO B C 1
ATOM 2495 O O . PRO B 1 71 ? -13.688 -8.602 -6.5 1 89.56 71 PRO B O 1
ATOM 2498 N N . GLY B 1 72 ? -12.43 -10.391 -6.84 1 90.12 72 GLY B N 1
ATOM 2499 C CA . GLY B 1 72 ? -11.719 -10.172 -5.59 1 90.12 72 GLY B CA 1
ATOM 2500 C C . GLY B 1 72 ? -10.898 -8.891 -5.586 1 90.12 72 GLY B C 1
ATOM 2501 O O . GLY B 1 72 ? -10.977 -8.109 -4.637 1 90.12 72 GLY B O 1
ATOM 2502 N N . ILE B 1 73 ? -10.133 -8.656 -6.609 1 90.44 73 ILE B N 1
ATOM 2503 C CA . ILE B 1 73 ? -9.312 -7.457 -6.73 1 90.44 73 ILE B CA 1
ATOM 2504 C C . ILE B 1 73 ? -10.203 -6.219 -6.797 1 90.44 73 ILE B C 1
ATOM 2506 O O . ILE B 1 73 ? -9.875 -5.18 -6.219 1 90.44 73 ILE B O 1
ATOM 2510 N N . LEU B 1 74 ? -11.273 -6.379 -7.539 1 94.19 74 LEU B N 1
ATOM 2511 C CA . LEU B 1 74 ? -12.227 -5.281 -7.621 1 94.19 74 LEU B CA 1
ATOM 2512 C C . LEU B 1 74 ? -12.703 -4.871 -6.23 1 94.19 74 LEU B C 1
ATOM 2514 O O . LEU B 1 74 ? -12.617 -3.697 -5.863 1 94.19 74 LEU B O 1
ATOM 2518 N N . MET B 1 75 ? -13.148 -5.824 -5.484 1 94.62 75 MET B N 1
ATOM 2519 C CA . MET B 1 75 ? -13.688 -5.512 -4.164 1 94.62 75 MET B CA 1
ATOM 2520 C C . MET B 1 75 ? -12.594 -5.016 -3.232 1 94.62 75 MET B C 1
ATOM 2522 O O . MET B 1 75 ? -12.805 -4.09 -2.449 1 94.62 75 MET B O 1
ATOM 2526 N N . MET B 1 76 ? -11.492 -5.672 -3.318 1 93.12 76 MET B N 1
ATOM 2527 C CA . MET B 1 76 ? -10.383 -5.227 -2.484 1 93.12 76 MET B CA 1
ATOM 2528 C C . MET B 1 76 ? -10.055 -3.764 -2.754 1 93.12 76 MET B C 1
ATOM 2530 O O . MET B 1 76 ? -9.797 -2.998 -1.822 1 93.12 76 MET B O 1
ATOM 2534 N N . THR B 1 77 ? -9.992 -3.367 -3.951 1 93.69 77 THR B N 1
ATOM 2535 C CA . THR B 1 77 ? -9.711 -1.984 -4.324 1 93.69 77 THR B CA 1
ATOM 2536 C C . THR B 1 77 ? -10.797 -1.049 -3.793 1 93.69 77 THR B C 1
ATOM 2538 O O . THR B 1 77 ? -10.492 0.025 -3.27 1 93.69 77 THR B O 1
ATOM 2541 N N . VAL B 1 78 ? -11.984 -1.495 -3.934 1 95.56 78 VAL B N 1
ATOM 2542 C CA . VAL B 1 78 ? -13.109 -0.705 -3.449 1 95.56 78 VAL B CA 1
ATOM 2543 C C . VAL B 1 78 ? -12.984 -0.483 -1.944 1 95.56 78 VAL B C 1
ATOM 2545 O O . VAL B 1 78 ? -13.086 0.649 -1.466 1 95.56 78 VAL B O 1
ATOM 2548 N N . ILE B 1 79 ? -12.766 -1.518 -1.241 1 95.25 79 ILE B N 1
ATOM 2549 C CA . ILE B 1 79 ? -12.75 -1.444 0.216 1 95.25 79 ILE B CA 1
ATOM 2550 C C . ILE B 1 79 ? -11.57 -0.596 0.681 1 95.25 79 ILE B C 1
ATOM 2552 O O . ILE B 1 79 ? -11.711 0.237 1.579 1 95.25 79 ILE B O 1
ATOM 2556 N N . GLN B 1 80 ? -10.398 -0.778 0.085 1 93.38 80 GLN B N 1
ATOM 2557 C CA . GLN B 1 80 ? -9.227 0.008 0.463 1 93.38 80 GLN B CA 1
ATOM 2558 C C . GLN B 1 80 ? -9.445 1.49 0.171 1 93.38 80 GLN B C 1
ATOM 2560 O O . GLN B 1 80 ? -9.086 2.348 0.981 1 93.38 80 GLN B O 1
ATOM 2565 N N . ASN B 1 81 ? -10.047 1.797 -0.916 1 94.12 81 ASN B N 1
ATOM 2566 C CA . ASN B 1 81 ? -10.297 3.182 -1.302 1 94.12 81 ASN B CA 1
ATOM 2567 C C . ASN B 1 81 ? -11.344 3.83 -0.403 1 94.12 81 ASN B C 1
ATOM 2569 O O . ASN B 1 81 ? -11.203 4.992 -0.015 1 94.12 81 ASN B O 1
ATOM 2573 N N . ALA B 1 82 ? -12.344 3.07 -0.127 1 96.81 82 ALA B N 1
ATOM 2574 C CA . ALA B 1 82 ? -13.391 3.604 0.741 1 96.81 82 ALA B CA 1
ATOM 2575 C C . ALA B 1 82 ? -12.844 3.922 2.129 1 96.81 82 ALA B C 1
ATOM 2577 O O . ALA B 1 82 ? -13.117 4.992 2.68 1 96.81 82 ALA B O 1
ATOM 2578 N N . PHE B 1 83 ? -12.133 3.045 2.676 1 96.5 83 PHE B N 1
ATOM 2579 C CA . PHE B 1 83 ? -11.5 3.266 3.973 1 96.5 83 PHE B CA 1
ATOM 2580 C C . PHE B 1 83 ? -10.594 4.488 3.932 1 96.5 83 PHE B C 1
ATOM 2582 O O . PHE B 1 83 ? -10.648 5.344 4.82 1 96.5 83 PHE B O 1
ATOM 2589 N N . ALA B 1 84 ? -9.781 4.535 2.912 1 92.81 84 ALA B N 1
ATOM 2590 C CA . ALA B 1 84 ? -8.828 5.641 2.779 1 92.81 84 ALA B CA 1
ATOM 2591 C C . ALA B 1 84 ? -9.562 6.977 2.652 1 92.81 84 ALA B C 1
ATOM 2593 O O . ALA B 1 84 ? -9.078 8 3.148 1 92.81 84 ALA B O 1
ATOM 2594 N N . ASN B 1 85 ? -10.656 6.996 2.008 1 94.38 85 ASN B N 1
ATOM 2595 C CA . ASN B 1 85 ? -11.391 8.242 1.789 1 94.38 85 ASN B CA 1
ATOM 2596 C C . ASN B 1 85 ? -11.836 8.867 3.107 1 94.38 85 ASN B C 1
ATOM 2598 O O . ASN B 1 85 ? -11.5 10.016 3.4 1 94.38 85 ASN B O 1
ATOM 2602 N N . THR B 1 86 ? -12.469 8.133 3.887 1 95.56 86 THR B N 1
ATOM 2603 C CA . THR B 1 86 ? -13.023 8.688 5.117 1 95.56 86 THR B CA 1
ATOM 2604 C C . THR B 1 86 ? -11.93 8.875 6.164 1 95.56 86 THR B C 1
ATOM 2606 O O . THR B 1 86 ? -11.898 9.891 6.859 1 95.56 86 THR B O 1
ATOM 2609 N N . SER B 1 87 ? -11.047 7.914 6.234 1 94.31 87 SER B N 1
ATOM 2610 C CA . SER B 1 87 ? -9.992 8.008 7.238 1 94.31 87 SER B CA 1
ATOM 2611 C C . SER B 1 87 ? -9.086 9.203 6.98 1 94.31 87 SER B C 1
ATOM 2613 O O . SER B 1 87 ? -8.75 9.945 7.906 1 94.31 87 SER B O 1
ATOM 2615 N N . SER B 1 88 ? -8.688 9.398 5.754 1 89.12 88 SER B N 1
ATOM 2616 C CA . SER B 1 88 ? -7.801 10.508 5.434 1 89.12 88 SER B CA 1
ATOM 2617 C C . SER B 1 88 ? -8.492 11.852 5.652 1 89.12 88 SER B C 1
ATOM 2619 O O . SER B 1 88 ? -7.859 12.82 6.086 1 89.12 88 SER B O 1
ATOM 2621 N N . SER B 1 89 ? -9.75 11.891 5.273 1 90.62 89 SER B N 1
ATOM 2622 C CA . SER B 1 89 ? -10.5 13.125 5.457 1 90.62 89 SER B CA 1
ATOM 2623 C C . SER B 1 89 ? -10.484 13.57 6.914 1 90.62 89 SER B C 1
ATOM 2625 O O . SER B 1 89 ? -10.188 14.734 7.211 1 90.62 89 SER B O 1
ATOM 2627 N N . VAL B 1 90 ? -10.664 12.688 7.809 1 90.62 90 VAL B N 1
ATOM 2628 C CA . VAL B 1 90 ? -10.75 13.008 9.227 1 90.62 90 VAL B CA 1
ATOM 2629 C C . VAL B 1 90 ? -9.352 13.266 9.789 1 90.62 90 VAL B C 1
ATOM 2631 O O . VAL B 1 90 ? -9.117 14.281 10.445 1 90.62 90 VAL B O 1
ATOM 2634 N N . VAL B 1 91 ? -8.438 12.461 9.453 1 87.94 91 VAL B N 1
ATOM 2635 C CA . VAL B 1 91 ? -7.109 12.539 10.047 1 87.94 91 VAL B CA 1
ATOM 2636 C C . VAL B 1 91 ? -6.398 13.797 9.547 1 87.94 91 VAL B C 1
ATOM 2638 O O . VAL B 1 91 ? -5.719 14.477 10.32 1 87.94 91 VAL B O 1
ATOM 2641 N N . ILE B 1 92 ? -6.508 14.07 8.312 1 83 92 ILE B N 1
ATOM 2642 C CA . ILE B 1 92 ? -5.859 15.258 7.754 1 83 92 ILE B CA 1
ATOM 2643 C C . ILE B 1 92 ? -6.434 16.516 8.406 1 83 92 ILE B C 1
ATOM 2645 O O . ILE B 1 92 ? -5.688 17.438 8.742 1 83 92 ILE B O 1
ATOM 2649 N N . SER B 1 93 ? -7.73 16.531 8.555 1 84.81 93 SER B N 1
ATOM 2650 C CA . SER B 1 93 ? -8.359 17.672 9.203 1 84.81 93 SER B CA 1
ATOM 2651 C C . SER B 1 93 ? -7.875 17.828 10.641 1 84.81 93 SER B C 1
ATOM 2653 O O . SER B 1 93 ? -7.715 18.953 11.141 1 84.81 93 SER B O 1
ATOM 2655 N N . LYS B 1 94 ? -7.605 16.75 11.258 1 85.06 94 LYS B N 1
ATOM 2656 C CA . LYS B 1 94 ? -7.109 16.797 12.625 1 85.06 94 LYS B CA 1
ATOM 2657 C C . LYS B 1 94 ? -5.668 17.281 12.68 1 85.06 94 LYS B C 1
ATOM 2659 O O . LYS B 1 94 ? -5.328 18.141 13.492 1 85.06 94 LYS B O 1
ATOM 2664 N N . VAL B 1 95 ? -4.926 16.75 11.836 1 77.81 95 VAL B N 1
ATOM 2665 C CA . VAL B 1 95 ? -3.504 17.094 11.836 1 77.81 95 VAL B CA 1
ATOM 2666 C C . VAL B 1 95 ? -3.312 18.547 11.43 1 77.81 95 VAL B C 1
ATOM 2668 O O . VAL B 1 95 ? -2.418 19.219 11.938 1 77.81 95 VAL B O 1
ATOM 2671 N N . GLN B 1 96 ? -4.164 19 10.547 1 79.38 96 GLN B N 1
ATOM 2672 C CA . GLN B 1 96 ? -4.082 20.391 10.102 1 79.38 96 GLN B CA 1
ATOM 2673 C C . GLN B 1 96 ? -4.77 21.328 11.094 1 79.38 96 GLN B C 1
ATOM 2675 O O . GLN B 1 96 ? -4.668 22.547 10.977 1 79.38 96 GLN B O 1
ATOM 2680 N N . GLY B 1 97 ? -5.516 20.828 12.07 1 78.31 97 GLY B N 1
ATOM 2681 C CA . GLY B 1 97 ? -6.176 21.609 13.102 1 78.31 97 GLY B CA 1
ATOM 2682 C C . GLY B 1 97 ? -7.512 22.172 12.656 1 78.31 97 GLY B C 1
ATOM 2683 O O . GLY B 1 97 ? -8.047 23.094 13.289 1 78.31 97 GLY B O 1
ATOM 2684 N N 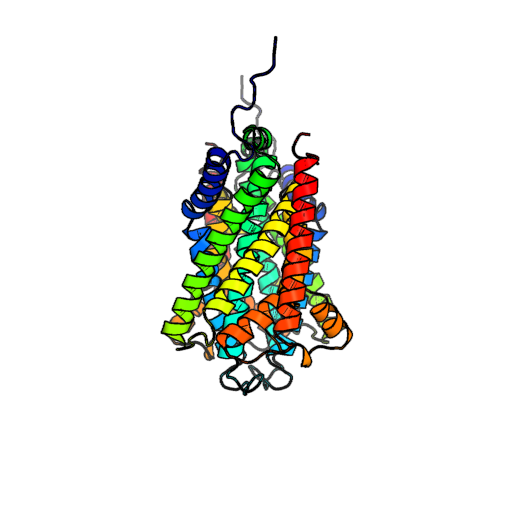. ASN B 1 98 ? -8.039 21.766 11.555 1 79.06 98 ASN B N 1
ATOM 2685 C CA . ASN B 1 98 ? -9.273 22.328 11.031 1 79.06 98 ASN B CA 1
ATOM 2686 C C . ASN B 1 98 ? -10.469 21.422 11.297 1 79.06 98 ASN B C 1
ATOM 2688 O O . ASN B 1 98 ? -11.516 21.547 10.656 1 79.06 98 ASN B O 1
ATOM 2692 N N . ILE B 1 99 ? -10.227 20.484 12.195 1 76.5 99 ILE B N 1
ATOM 2693 C CA . ILE B 1 99 ? -11.289 19.531 12.461 1 76.5 99 ILE B CA 1
ATOM 2694 C C . ILE B 1 99 ? -12.492 20.25 13.062 1 76.5 99 ILE B C 1
ATOM 2696 O O . ILE B 1 99 ? -13.641 19.875 12.805 1 76.5 99 ILE B O 1
ATOM 2700 N N . VAL B 1 100 ? -12.242 21.312 13.727 1 70.31 100 VAL B N 1
ATOM 2701 C CA . VAL B 1 100 ? -13.305 22.078 14.367 1 70.31 100 VAL B CA 1
ATOM 2702 C C . VAL B 1 100 ? -14.141 22.781 13.305 1 70.31 100 VAL B C 1
ATOM 2704 O O . VAL B 1 100 ? -15.359 22.906 13.445 1 70.31 100 VAL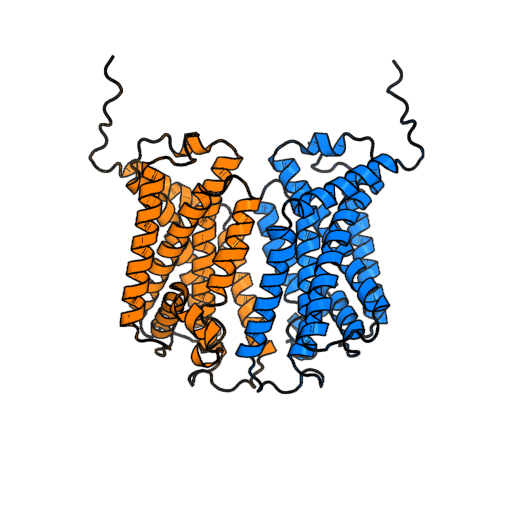 B O 1
ATOM 2707 N N . ASP B 1 101 ? -13.461 23.125 12.266 1 68.06 101 ASP B N 1
ATOM 2708 C CA . ASP B 1 101 ? -14.164 23.812 11.18 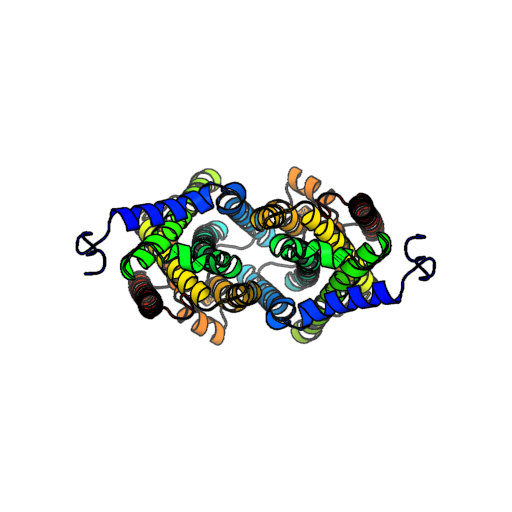1 68.06 101 ASP B CA 1
ATOM 2709 C C . ASP B 1 101 ? -15.086 22.844 10.438 1 68.06 101 ASP B C 1
ATOM 2711 O O . ASP B 1 101 ? -16.141 23.25 9.938 1 68.06 101 ASP B O 1
ATOM 2715 N N . THR B 1 102 ? -14.727 21.656 10.438 1 63.75 102 THR B N 1
ATOM 2716 C CA . THR B 1 102 ? -15.508 20.656 9.727 1 63.75 102 THR B CA 1
ATOM 2717 C C . THR B 1 102 ? -16.75 20.25 10.531 1 63.75 102 THR B C 1
ATOM 2719 O O . THR B 1 102 ? -17.766 19.875 9.961 1 63.75 102 THR B O 1
ATOM 2722 N N . LEU B 1 103 ? -16.656 20.469 11.75 1 62.25 103 LEU B N 1
ATOM 2723 C CA . LEU B 1 103 ? -17.75 20.062 12.617 1 62.25 103 LEU B CA 1
ATOM 2724 C C . LEU B 1 103 ? -18.578 21.266 13.047 1 62.25 103 LEU B C 1
ATOM 2726 O O . LEU B 1 103 ? -19.516 21.125 13.836 1 62.25 103 LEU B O 1
ATOM 2730 N N . MET B 1 104 ? -18.266 22.375 12.469 1 59.88 104 MET B N 1
ATOM 2731 C CA . MET B 1 104 ? -18.922 23.609 12.883 1 59.88 104 MET B CA 1
ATOM 2732 C C . MET B 1 104 ? -20.328 23.703 12.297 1 59.88 104 MET B C 1
ATOM 2734 O O . MET B 1 104 ? -21.234 24.25 12.922 1 59.88 104 MET B O 1
ATOM 2738 N N . PRO B 1 105 ? -20.422 23.188 11.016 1 60.28 105 PRO B N 1
ATOM 2739 C CA . PRO B 1 105 ? -21.812 23.281 10.57 1 60.28 105 PRO B CA 1
ATOM 2740 C C . PRO B 1 105 ? -22.766 22.5 11.461 1 60.28 105 PRO B C 1
ATOM 2742 O O . PRO B 1 105 ? -22.391 21.469 12.016 1 60.28 105 PRO B O 1
ATOM 2745 N N . PRO B 1 106 ? -23.812 23.094 11.703 1 76.19 106 PRO B N 1
ATOM 2746 C CA . PRO B 1 106 ? -24.766 22.422 12.586 1 76.19 106 PRO B CA 1
ATOM 2747 C C . PRO B 1 106 ? -25.297 21.125 11.992 1 76.19 106 PRO B C 1
ATOM 2749 O O . PRO B 1 106 ? -26.469 21.031 11.633 1 76.19 106 PRO B O 1
ATOM 2752 N N . LEU B 1 107 ? -24.484 20.234 11.75 1 83.56 107 LEU B N 1
ATOM 2753 C CA . LEU B 1 107 ? -24.891 18.922 11.258 1 83.56 107 LEU B CA 1
ATOM 2754 C C . LEU B 1 107 ? -25 17.922 12.398 1 83.56 107 LEU B C 1
ATOM 2756 O O . LEU B 1 107 ? -24.188 17.938 13.336 1 83.56 107 LEU B O 1
ATOM 2760 N N . SER B 1 108 ? -26.062 17.234 12.258 1 87.56 108 SER B N 1
ATOM 2761 C CA . SER B 1 108 ? -26.234 16.156 13.227 1 87.56 108 SER B CA 1
ATOM 2762 C C . SER B 1 108 ? -25.219 15.031 12.992 1 87.56 108 SER B C 1
ATOM 2764 O O . SER B 1 108 ? -24.562 14.984 11.945 1 87.56 108 SER B O 1
ATOM 2766 N N . ALA B 1 109 ? -25.016 14.195 13.961 1 90.12 109 ALA B N 1
ATOM 2767 C CA . ALA B 1 109 ? -24.094 13.07 13.867 1 90.12 109 ALA B CA 1
ATOM 2768 C C . ALA B 1 109 ? -24.438 12.172 12.68 1 90.12 109 ALA B C 1
ATOM 2770 O O . ALA B 1 109 ? -23.547 11.656 12 1 90.12 109 ALA B O 1
ATOM 2771 N N . LEU B 1 110 ? -25.703 12.055 12.453 1 91.62 110 LEU B N 1
ATOM 2772 C CA . LEU B 1 110 ? -26.141 11.211 11.344 1 91.62 110 LEU B CA 1
ATOM 2773 C C . LEU B 1 110 ? -25.828 11.867 10.008 1 91.62 110 LEU B C 1
ATOM 2775 O O . LEU B 1 110 ? -25.453 11.18 9.055 1 91.62 110 LEU B O 1
ATOM 2779 N N . GLU B 1 111 ? -25.984 13.125 9.953 1 91.62 111 GLU B N 1
ATOM 2780 C CA . GLU B 1 111 ? -25.688 13.852 8.719 1 91.62 111 GLU B CA 1
ATOM 2781 C C . GLU B 1 111 ? -24.188 13.797 8.406 1 91.62 111 GLU B C 1
ATOM 2783 O O . GLU B 1 111 ? -23.797 13.664 7.242 1 91.62 111 GLU B O 1
ATOM 2788 N N . LEU B 1 112 ? -23.453 13.891 9.461 1 91.88 112 LEU B N 1
ATOM 2789 C CA . LEU B 1 112 ? -22 13.789 9.289 1 91.88 112 LEU B CA 1
ATOM 2790 C C . LEU B 1 112 ? -21.609 12.406 8.781 1 91.88 112 LEU B C 1
ATOM 2792 O O . LEU B 1 112 ? -20.844 12.289 7.82 1 91.88 112 LEU B O 1
ATOM 2796 N N . LEU B 1 113 ? -22.188 11.469 9.422 1 94.88 113 LEU B N 1
ATOM 2797 C CA . LEU B 1 113 ? -21.906 10.094 9.031 1 94.88 113 LEU B CA 1
ATOM 2798 C C . LEU B 1 113 ? -22.281 9.852 7.574 1 94.88 113 LEU B C 1
ATOM 2800 O O . LEU B 1 113 ? -21.469 9.336 6.801 1 94.88 113 LEU B O 1
ATOM 2804 N N . LEU B 1 114 ? -23.422 10.281 7.207 1 95.31 114 LEU B N 1
ATOM 2805 C CA . LEU B 1 114 ? -23.922 10.055 5.852 1 95.31 114 LEU B CA 1
ATOM 2806 C C . LEU B 1 114 ? -23.109 10.859 4.84 1 95.31 114 LEU B C 1
ATOM 2808 O O . LEU B 1 114 ? -22.891 10.406 3.713 1 95.31 114 LEU B O 1
ATOM 2812 N N . GLY B 1 115 ? -22.734 12.023 5.254 1 94.19 115 GLY B N 1
ATOM 2813 C CA . GLY B 1 115 ? -21.906 12.844 4.375 1 94.19 115 GLY B CA 1
ATOM 2814 C C . GLY B 1 115 ? -20.562 12.211 4.055 1 94.19 115 GLY B C 1
ATOM 2815 O O . GLY B 1 115 ? -20.172 12.133 2.891 1 94.19 115 GLY B O 1
ATOM 2816 N N . TYR B 1 116 ? -19.922 11.719 5.113 1 95.06 116 TYR B N 1
ATOM 2817 C CA . TYR B 1 116 ? -18.641 11.062 4.922 1 95.06 116 TYR B CA 1
ATOM 2818 C C . TYR B 1 116 ? -18.797 9.773 4.125 1 95.06 116 TYR B C 1
ATOM 2820 O O . TYR B 1 116 ? -17.984 9.484 3.238 1 95.06 116 TYR B O 1
ATOM 2828 N N . LEU B 1 117 ? -19.828 9.062 4.434 1 97.12 117 LEU B N 1
ATOM 2829 C CA . LEU B 1 117 ? -20.062 7.781 3.764 1 97.12 117 LEU B CA 1
ATOM 2830 C C . LEU B 1 117 ? -20.391 7.988 2.291 1 97.12 117 LEU B C 1
ATOM 2832 O O . LEU B 1 117 ? -20.031 7.168 1.445 1 97.12 117 LEU B O 1
ATOM 2836 N N . ALA B 1 118 ? -21.078 9.062 2.02 1 97.12 118 ALA B N 1
ATOM 2837 C CA . ALA B 1 118 ? -21.406 9.367 0.626 1 97.12 118 ALA B CA 1
ATOM 2838 C C . ALA B 1 118 ? -20.141 9.484 -0.215 1 97.12 118 ALA B C 1
ATOM 2840 O O . ALA B 1 118 ? -20.078 8.953 -1.328 1 97.12 118 ALA B O 1
ATOM 2841 N N . GLY B 1 119 ? -19.203 10.141 0.373 1 96.5 119 GLY B N 1
ATOM 2842 C CA . GLY B 1 119 ? -17.938 10.25 -0.33 1 96.5 119 GLY B CA 1
ATOM 2843 C C . GLY B 1 119 ? -17.266 8.906 -0.56 1 96.5 119 GLY B C 1
ATOM 2844 O O . GLY B 1 119 ? -16.781 8.633 -1.662 1 96.5 119 GLY B O 1
ATOM 2845 N N . ALA B 1 120 ? -17.25 8.109 0.45 1 97.31 120 ALA B N 1
ATOM 2846 C CA . ALA B 1 120 ? -16.625 6.793 0.375 1 97.31 120 ALA B CA 1
ATOM 2847 C C . ALA B 1 120 ? -17.328 5.906 -0.645 1 97.31 120 ALA B C 1
ATOM 2849 O O . ALA B 1 120 ? -16.672 5.219 -1.436 1 97.31 120 ALA B O 1
ATOM 2850 N N . VAL B 1 121 ? -18.625 5.949 -0.645 1 97.94 121 VAL B N 1
ATOM 2851 C CA . VAL B 1 121 ? -19.422 5.094 -1.518 1 97.94 121 VAL B CA 1
ATOM 2852 C C . VAL B 1 121 ? -19.266 5.547 -2.969 1 97.94 121 VAL B C 1
ATOM 2854 O O . VAL B 1 121 ? -19.094 4.723 -3.867 1 97.94 121 VAL B O 1
ATOM 2857 N N . VAL B 1 122 ? -19.297 6.82 -3.18 1 97.94 122 VAL B N 1
ATOM 2858 C CA . VAL B 1 122 ? -19.172 7.332 -4.539 1 97.94 122 VAL B CA 1
ATOM 2859 C C . VAL B 1 122 ? -17.781 6.973 -5.09 1 97.94 122 VAL B C 1
ATOM 2861 O O . VAL B 1 122 ? -17.672 6.52 -6.23 1 97.94 122 VAL B O 1
ATOM 2864 N N . ARG B 1 123 ? -16.812 7.164 -4.266 1 96.88 123 ARG B N 1
ATOM 2865 C CA . ARG B 1 123 ? -15.469 6.805 -4.699 1 96.88 123 ARG B CA 1
ATOM 2866 C C . ARG B 1 123 ? -15.367 5.309 -4.984 1 96.88 123 ARG B C 1
ATOM 2868 O O . ARG B 1 123 ? -14.812 4.906 -6.012 1 96.88 123 ARG B O 1
ATOM 2875 N N . GLY B 1 124 ? -15.906 4.531 -4.062 1 96.44 124 GLY B N 1
ATOM 2876 C CA . GLY B 1 124 ? -15.906 3.092 -4.27 1 96.44 124 GLY B CA 1
ATOM 2877 C C . GLY B 1 124 ? -16.625 2.668 -5.531 1 96.44 124 GLY B C 1
ATOM 2878 O O . GLY B 1 124 ? -16.156 1.799 -6.266 1 96.44 124 GLY B O 1
ATOM 2879 N N . LEU B 1 125 ? -17.688 3.322 -5.805 1 97 125 LEU B N 1
ATOM 2880 C CA . LEU B 1 125 ? -18.484 3 -6.984 1 97 125 LEU B CA 1
ATOM 2881 C C . LEU B 1 125 ? -17.734 3.367 -8.266 1 97 125 LEU B C 1
ATOM 2883 O O . LEU B 1 125 ? -17.766 2.615 -9.242 1 97 125 LEU B O 1
ATOM 2887 N N . LEU B 1 126 ? -17.141 4.461 -8.289 1 96.81 126 LEU B N 1
ATOM 2888 C CA . LEU B 1 126 ? -16.375 4.883 -9.461 1 96.81 126 LEU B CA 1
ATOM 2889 C C . LEU B 1 126 ? -15.242 3.914 -9.758 1 96.81 126 LEU B C 1
ATOM 2891 O O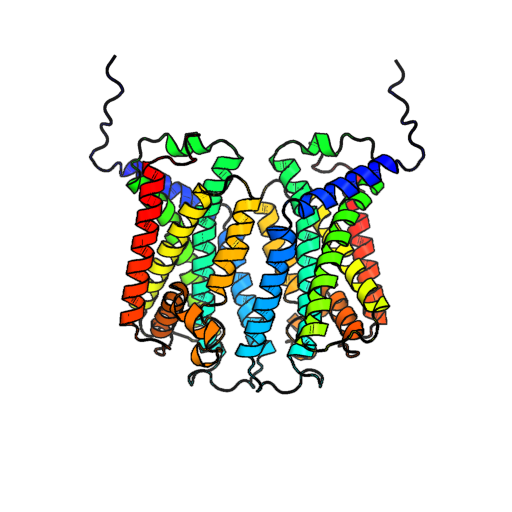 . LEU B 1 126 ? -15.031 3.533 -10.914 1 96.81 126 LEU B O 1
ATOM 2895 N N . VAL B 1 127 ? -14.586 3.504 -8.719 1 95.06 127 VAL B N 1
ATOM 2896 C CA . VAL B 1 127 ? -13.5 2.547 -8.867 1 95.06 127 VAL B CA 1
ATOM 2897 C C . VAL B 1 127 ? -14.047 1.213 -9.367 1 95.06 127 VAL B C 1
ATOM 2899 O O . VAL B 1 127 ? -13.477 0.604 -10.281 1 95.06 127 VAL B O 1
ATOM 2902 N N . ALA B 1 128 ? -15.148 0.811 -8.75 1 96.06 128 ALA B N 1
ATOM 2903 C CA . ALA B 1 128 ? -15.758 -0.468 -9.109 1 96.06 128 ALA B CA 1
ATOM 2904 C C . ALA B 1 128 ? -16.203 -0.471 -10.57 1 96.06 128 ALA B C 1
ATOM 2906 O O . ALA B 1 128 ? -15.984 -1.448 -11.289 1 96.06 128 ALA B O 1
ATOM 2907 N N . VAL B 1 129 ? -16.812 0.582 -10.992 1 95.38 129 VAL B N 1
ATOM 2908 C CA . VAL B 1 129 ? -17.312 0.681 -12.359 1 95.38 129 VAL B CA 1
ATOM 2909 C C . VAL B 1 129 ? -16.125 0.667 -13.328 1 95.38 129 VAL B C 1
ATOM 2911 O O . VAL B 1 129 ? -16.188 0.013 -14.375 1 95.38 129 VAL B O 1
ATOM 2914 N N . ALA B 1 130 ? -15.094 1.364 -13.008 1 94.69 130 ALA B N 1
ATOM 2915 C CA . ALA B 1 130 ? -13.914 1.417 -13.867 1 94.69 130 ALA B CA 1
ATOM 2916 C C . ALA B 1 130 ? -13.273 0.039 -14.008 1 94.69 130 ALA B C 1
ATOM 2918 O O . ALA B 1 130 ? -12.945 -0.391 -15.109 1 94.69 130 ALA B O 1
ATOM 2919 N N . ILE B 1 131 ? -13.133 -0.644 -12.891 1 92.69 131 ILE B N 1
ATOM 2920 C CA . ILE B 1 131 ? -12.516 -1.965 -12.922 1 92.69 131 ILE B CA 1
ATOM 2921 C C . ILE B 1 131 ? -13.438 -2.945 -13.648 1 92.69 131 ILE B C 1
ATOM 2923 O O . ILE B 1 131 ? -12.969 -3.762 -14.453 1 92.69 131 ILE B O 1
ATOM 2927 N N . ALA B 1 132 ? -14.734 -2.869 -13.359 1 92.81 132 ALA B N 1
ATOM 2928 C CA . ALA B 1 132 ? -15.695 -3.738 -14.039 1 92.81 132 ALA B CA 1
ATOM 2929 C C . ALA B 1 132 ? -15.656 -3.535 -15.547 1 92.81 132 ALA B C 1
ATOM 2931 O O . ALA B 1 132 ? -15.719 -4.5 -16.312 1 92.81 132 ALA B O 1
ATOM 2932 N N . ALA B 1 133 ? -15.594 -2.328 -15.938 1 92.62 133 ALA B N 1
ATOM 2933 C CA . ALA B 1 133 ? -15.5 -2.027 -17.359 1 92.62 133 ALA B CA 1
ATOM 2934 C C . ALA B 1 133 ? -14.242 -2.652 -17.969 1 92.62 133 ALA B C 1
ATOM 2936 O O . ALA B 1 133 ? -14.297 -3.213 -19.078 1 92.62 133 ALA B O 1
ATOM 2937 N N . ALA B 1 134 ? -13.188 -2.596 -17.281 1 88.25 134 ALA B N 1
ATOM 2938 C CA . ALA B 1 134 ? -11.938 -3.191 -17.75 1 88.25 134 ALA B CA 1
ATOM 2939 C C . ALA B 1 134 ? -12.055 -4.711 -17.828 1 88.25 134 ALA B C 1
ATOM 2941 O O . ALA B 1 134 ? -11.523 -5.328 -18.766 1 88.25 134 ALA B O 1
ATOM 2942 N N . LEU B 1 135 ? -12.727 -5.289 -16.844 1 85.88 135 LEU B N 1
ATOM 2943 C CA . LEU B 1 135 ? -12.898 -6.738 -16.844 1 85.88 135 LEU B CA 1
ATOM 2944 C C . LEU B 1 135 ? -13.742 -7.191 -18.031 1 85.88 135 LEU B C 1
ATOM 2946 O O . LEU B 1 135 ? -13.438 -8.211 -18.656 1 85.88 135 LEU B O 1
ATOM 2950 N N . VAL B 1 136 ? -14.742 -6.434 -18.359 1 88.69 136 VAL B N 1
ATOM 2951 C CA . VAL B 1 136 ? -15.609 -6.77 -19.484 1 88.69 136 VAL B CA 1
ATOM 2952 C C . VAL B 1 136 ? -14.844 -6.594 -20.797 1 88.69 136 VAL B C 1
ATOM 2954 O O . VAL B 1 136 ? -14.867 -7.469 -21.672 1 88.69 136 VAL B O 1
ATOM 2957 N N . LEU B 1 137 ? -14.109 -5.543 -20.875 1 87.69 137 LEU B N 1
ATOM 2958 C CA . LEU B 1 137 ? -13.461 -5.184 -22.141 1 87.69 137 LEU B CA 1
ATOM 2959 C C . LEU B 1 137 ? -12.234 -6.051 -22.375 1 87.69 137 LEU B C 1
ATOM 2961 O O . LEU B 1 137 ? -11.961 -6.445 -23.516 1 87.69 137 LEU B O 1
ATOM 2965 N N . VAL B 1 138 ? -11.562 -6.449 -21.328 1 80.06 138 VAL B N 1
ATOM 2966 C CA . VAL B 1 138 ? -10.281 -7.129 -21.484 1 80.06 138 VAL B CA 1
ATOM 2967 C C . VAL B 1 138 ? -10.469 -8.633 -21.328 1 80.06 138 VAL B C 1
ATOM 2969 O O . VAL B 1 138 ? -9.875 -9.422 -22.062 1 80.06 138 VAL B O 1
ATOM 2972 N N . LEU B 1 139 ? -11.305 -9.047 -20.422 1 80 139 LEU B N 1
ATOM 2973 C CA . LEU B 1 139 ? -11.422 -10.469 -20.109 1 80 139 LEU B CA 1
ATOM 2974 C C . LEU B 1 139 ? -12.773 -11.016 -20.562 1 80 139 LEU B C 1
ATOM 2976 O O . LEU B 1 139 ? -12.992 -12.227 -20.547 1 80 139 LEU B O 1
ATOM 2980 N N . GLY B 1 140 ? -13.68 -10.125 -20.906 1 84.5 140 GLY B N 1
ATOM 2981 C CA . GLY B 1 140 ? -14.992 -10.547 -21.359 1 84.5 140 GLY B CA 1
ATOM 2982 C C . GLY B 1 140 ? -15.875 -11.062 -20.234 1 84.5 140 GLY B C 1
ATOM 2983 O O . GLY B 1 140 ? -16.812 -11.828 -20.484 1 84.5 140 GLY B O 1
ATOM 2984 N N . ILE B 1 141 ? -15.516 -10.719 -19.062 1 83.62 141 ILE B N 1
ATOM 2985 C CA . ILE B 1 141 ? -16.281 -11.18 -17.906 1 83.62 141 ILE B CA 1
ATOM 2986 C C . ILE B 1 141 ? -17.469 -10.25 -17.656 1 83.62 141 ILE B C 1
ATOM 2988 O O . ILE B 1 141 ? -17.297 -9.117 -17.219 1 83.62 141 ILE B O 1
ATOM 2992 N N . VAL B 1 142 ? -18.656 -10.688 -17.906 1 83.94 142 VAL B N 1
ATOM 2993 C CA . VAL B 1 142 ? -19.875 -9.938 -17.656 1 83.94 142 VAL B CA 1
ATOM 2994 C C . VAL B 1 142 ? -20.531 -10.438 -16.359 1 83.94 142 VAL B C 1
ATOM 2996 O O . VAL B 1 142 ? -20.703 -11.648 -16.188 1 83.94 142 VAL B O 1
ATOM 2999 N N . PRO B 1 143 ? -20.812 -9.484 -15.531 1 87.5 143 PRO B N 1
ATOM 3000 C CA . PRO B 1 143 ? -21.422 -9.914 -14.273 1 87.5 143 PRO B CA 1
ATOM 3001 C C . PRO B 1 143 ? -22.734 -10.656 -14.477 1 87.5 143 PRO B C 1
ATOM 3003 O O . PRO B 1 143 ? -23.594 -10.195 -15.234 1 87.5 143 PRO B O 1
ATOM 3006 N N . ALA B 1 144 ? -22.891 -11.766 -13.852 1 87.25 144 ALA B N 1
ATOM 3007 C CA . ALA B 1 144 ? -24.109 -12.57 -13.914 1 87.25 144 ALA B CA 1
ATOM 3008 C C . ALA B 1 144 ? -25.281 -11.836 -13.266 1 87.25 144 ALA B C 1
ATOM 3010 O O . ALA B 1 144 ? -26.406 -11.867 -13.789 1 87.25 144 ALA B O 1
ATOM 3011 N N . HIS B 1 145 ? -25.078 -11.18 -12.133 1 91 145 HIS B N 1
ATOM 3012 C CA . HIS B 1 145 ? -26.078 -10.438 -11.375 1 91 145 HIS B CA 1
ATOM 3013 C C . HIS B 1 145 ? -25.594 -9.016 -11.07 1 91 145 HIS B C 1
ATOM 3015 O O . HIS B 1 145 ? -25.172 -8.727 -9.953 1 91 145 HIS B O 1
ATOM 3021 N N . PRO B 1 146 ? -25.797 -8.078 -11.992 1 90.69 146 PRO B N 1
ATOM 3022 C CA . PRO B 1 146 ? -25.234 -6.73 -11.859 1 90.69 146 PRO B CA 1
ATOM 3023 C C . PRO B 1 146 ? -25.797 -5.973 -10.656 1 90.69 146 PRO B C 1
ATOM 3025 O O . PRO B 1 146 ? -25.062 -5.211 -10.008 1 90.69 146 PRO B O 1
ATOM 3028 N N . LEU B 1 147 ? -27.047 -6.176 -10.375 1 91.5 147 LEU B N 1
ATOM 3029 C CA . LEU B 1 147 ? -27.656 -5.465 -9.258 1 91.5 147 LEU B CA 1
ATOM 3030 C C . LEU B 1 147 ? -27.109 -5.969 -7.926 1 91.5 147 LEU B C 1
ATOM 3032 O O . LEU B 1 147 ? -26.859 -5.176 -7.012 1 91.5 147 LEU B O 1
ATOM 3036 N N . LEU B 1 148 ? -26.938 -7.258 -7.883 1 91.19 148 LEU B N 1
ATOM 3037 C CA . LEU B 1 148 ? -26.359 -7.836 -6.68 1 91.19 148 LEU B CA 1
ATOM 3038 C C . LEU B 1 148 ? -24.906 -7.391 -6.512 1 91.19 148 LEU B C 1
ATOM 3040 O O . LEU B 1 148 ? -24.453 -7.125 -5.395 1 91.19 148 LEU B O 1
ATOM 3044 N N . ALA B 1 149 ? -24.219 -7.305 -7.645 1 93.5 149 ALA B N 1
ATOM 3045 C CA . ALA B 1 149 ? -22.828 -6.82 -7.625 1 93.5 149 ALA B CA 1
ATOM 3046 C C . ALA B 1 149 ? -22.766 -5.387 -7.105 1 93.5 149 ALA B C 1
ATOM 3048 O O . ALA B 1 149 ? -21.922 -5.066 -6.258 1 93.5 149 ALA B O 1
ATOM 3049 N N . LEU B 1 150 ? -23.703 -4.605 -7.59 1 94.75 150 LEU B N 1
ATOM 3050 C CA . LEU B 1 150 ? -23.766 -3.219 -7.145 1 94.75 150 LEU B CA 1
ATOM 3051 C C . LEU B 1 150 ? -24.062 -3.137 -5.652 1 94.75 150 LEU B C 1
ATOM 3053 O O . LEU B 1 150 ? -23.484 -2.307 -4.945 1 94.75 150 LEU B O 1
ATOM 3057 N N . GLY B 1 151 ? -24.953 -3.961 -5.215 1 94.38 151 GLY B N 1
ATOM 3058 C CA . GLY B 1 151 ? -25.281 -4.004 -3.801 1 94.38 151 GLY B CA 1
ATOM 3059 C C . GLY B 1 151 ? -24.094 -4.32 -2.916 1 94.38 151 GLY B C 1
ATOM 3060 O O . GLY B 1 151 ? -23.875 -3.66 -1.897 1 94.38 151 GLY B O 1
ATOM 3061 N N . PHE B 1 152 ? -23.297 -5.246 -3.309 1 95.12 152 PHE B N 1
ATOM 3062 C CA . PHE B 1 152 ? -22.141 -5.641 -2.516 1 95.12 152 PHE B CA 1
ATOM 3063 C C . PHE B 1 152 ? -21.062 -4.559 -2.551 1 95.12 152 PHE B C 1
ATOM 3065 O O . PHE B 1 152 ? -20.359 -4.344 -1.562 1 95.12 152 PHE B O 1
ATOM 3072 N N . VAL B 1 153 ? -20.938 -3.873 -3.68 1 96.56 153 VAL B N 1
ATOM 3073 C CA . VAL B 1 153 ? -19.969 -2.783 -3.789 1 96.56 153 VAL B CA 1
ATOM 3074 C C . VAL B 1 153 ? -20.344 -1.657 -2.832 1 96.56 153 VAL B C 1
ATOM 3076 O O . VAL B 1 153 ? -19.5 -1.141 -2.102 1 96.56 153 VAL B O 1
ATOM 3079 N N . VAL B 1 154 ? -21.609 -1.35 -2.818 1 97.19 154 VAL B N 1
ATOM 3080 C CA . VAL B 1 154 ? -22.094 -0.285 -1.95 1 97.19 154 VAL B CA 1
ATOM 3081 C C . VAL B 1 154 ? -21.922 -0.692 -0.488 1 97.19 154 VAL B C 1
ATOM 3083 O O . VAL B 1 154 ? -21.5 0.113 0.342 1 97.19 154 VAL B O 1
ATOM 3086 N N . LEU B 1 155 ? -22.25 -1.911 -0.246 1 96.69 155 LEU B N 1
ATOM 3087 C CA . LEU B 1 155 ? -22.109 -2.424 1.113 1 96.69 155 LEU B CA 1
ATOM 3088 C C . LEU B 1 155 ? -20.656 -2.426 1.55 1 96.69 155 LEU B C 1
ATOM 3090 O O . LEU B 1 155 ? -20.344 -2.047 2.68 1 96.69 155 LEU B O 1
ATOM 3094 N N . GLY B 1 156 ? -19.781 -2.877 0.681 1 96.75 156 GLY B N 1
ATOM 3095 C CA . GLY B 1 156 ? -18.359 -2.877 0.984 1 96.75 156 GLY B CA 1
ATOM 3096 C C . GLY B 1 156 ? -17.797 -1.486 1.21 1 96.75 156 GLY B C 1
ATOM 3097 O O . GLY B 1 156 ? -17.062 -1.259 2.17 1 96.75 156 GLY B O 1
ATOM 3098 N N . ALA B 1 157 ? -18.188 -0.595 0.344 1 97.94 157 ALA B N 1
ATOM 3099 C CA . ALA B 1 157 ? -17.75 0.792 0.485 1 97.94 157 ALA B CA 1
ATOM 3100 C C . ALA B 1 157 ? -18.297 1.411 1.768 1 97.94 157 ALA B C 1
ATOM 3102 O O . ALA B 1 157 ? -17.594 2.158 2.453 1 97.94 157 ALA B O 1
ATOM 3103 N N . GLY B 1 158 ? -19.531 1.09 2.004 1 97.75 158 GLY B N 1
ATOM 3104 C CA . GLY B 1 158 ? -20.141 1.595 3.227 1 97.75 158 GLY B CA 1
ATOM 3105 C C . GLY B 1 158 ? -19.484 1.053 4.484 1 97.75 158 GLY B C 1
ATOM 3106 O O . GLY B 1 158 ? -19.219 1.803 5.426 1 97.75 158 GLY B O 1
ATOM 3107 N N . PHE B 1 159 ? -19.234 -0.214 4.512 1 97.62 159 PHE B N 1
ATOM 3108 C CA . PHE B 1 159 ? -18.625 -0.872 5.656 1 97.62 159 PHE B CA 1
ATOM 3109 C C . PHE B 1 159 ? -17.234 -0.297 5.93 1 97.62 159 PHE B C 1
ATOM 3111 O O . PHE B 1 159 ? -16.953 0.142 7.043 1 97.62 159 PHE B O 1
ATOM 3118 N N . MET B 1 160 ? -16.453 -0.301 4.914 1 97.44 160 MET B N 1
ATOM 3119 C CA . MET B 1 160 ? -15.07 0.148 5.098 1 97.44 160 MET B CA 1
ATOM 3120 C C . MET B 1 160 ? -15.008 1.664 5.246 1 97.44 160 MET B C 1
ATOM 3122 O O . MET B 1 160 ? -14.117 2.189 5.914 1 97.44 160 MET B O 1
ATOM 3126 N N . GLY B 1 161 ? -15.914 2.381 4.555 1 97.75 161 GLY B N 1
ATOM 3127 C CA . GLY B 1 161 ? -16.016 3.809 4.812 1 97.75 161 GLY B CA 1
ATOM 3128 C C . GLY B 1 161 ? -16.297 4.137 6.266 1 97.75 161 GLY B C 1
ATOM 3129 O O . GLY B 1 161 ? -15.688 5.047 6.832 1 97.75 161 GLY B O 1
ATOM 3130 N N . ALA B 1 162 ? -17.234 3.408 6.812 1 97.94 162 ALA B N 1
ATOM 3131 C CA . ALA B 1 162 ? -17.562 3.604 8.219 1 97.94 162 ALA B CA 1
ATOM 3132 C C . ALA B 1 162 ? -16.375 3.242 9.117 1 97.94 162 ALA B C 1
ATOM 3134 O O . ALA B 1 162 ? -16.094 3.938 10.094 1 97.94 162 ALA B O 1
ATOM 3135 N N . LEU B 1 163 ? -15.75 2.18 8.766 1 97.19 163 LEU B N 1
ATOM 3136 C CA . LEU B 1 163 ? -14.562 1.788 9.523 1 97.19 163 LEU B CA 1
ATOM 3137 C C . LEU B 1 163 ? -13.484 2.857 9.43 1 97.19 163 LEU B C 1
ATOM 3139 O O . LEU B 1 163 ? -12.766 3.113 10.406 1 97.19 163 LEU B O 1
ATOM 3143 N N . GLY B 1 164 ? -13.359 3.41 8.289 1 96.94 164 GLY B N 1
ATOM 3144 C CA . GLY B 1 164 ? -12.422 4.508 8.109 1 96.94 164 GLY B CA 1
ATOM 3145 C C . GLY B 1 164 ? -12.742 5.711 8.977 1 96.94 164 GLY B C 1
ATOM 3146 O O . GLY B 1 164 ? -11.836 6.363 9.5 1 96.94 164 GLY B O 1
ATOM 3147 N N . LEU B 1 165 ? -13.977 5.988 9.016 1 96 165 LEU B N 1
ATOM 3148 C CA . LEU B 1 165 ? -14.398 7.09 9.883 1 96 165 LEU B CA 1
ATOM 3149 C C . LEU B 1 165 ? -14.031 6.812 11.336 1 96 165 LEU B C 1
ATOM 3151 O O . LEU B 1 165 ? -13.492 7.68 12.023 1 96 165 LEU B O 1
ATOM 3155 N N . VAL B 1 166 ? -14.305 5.629 11.789 1 96.5 166 VAL B N 1
ATOM 3156 C CA . VAL B 1 166 ? -13.984 5.234 13.156 1 96.5 166 VAL B CA 1
ATOM 3157 C C . VAL B 1 166 ? -12.477 5.32 13.383 1 96.5 166 VAL B C 1
ATOM 3159 O O . VAL B 1 166 ? -12.023 5.879 14.383 1 96.5 166 VAL B O 1
ATOM 3162 N N . ALA B 1 167 ? -11.758 4.77 12.445 1 95.62 167 ALA B N 1
ATOM 3163 C CA . ALA B 1 167 ? -10.297 4.812 12.531 1 95.62 167 ALA B CA 1
ATOM 3164 C C . ALA B 1 167 ? -9.789 6.254 12.555 1 95.62 167 ALA B C 1
ATOM 3166 O O . ALA B 1 167 ? -8.867 6.582 13.305 1 95.62 167 ALA B O 1
ATOM 3167 N N . GLY B 1 168 ? -10.375 7.066 11.742 1 93.31 168 GLY B N 1
ATOM 3168 C CA . GLY B 1 168 ? -9.992 8.469 11.711 1 93.31 168 GLY B CA 1
ATOM 3169 C C . GLY B 1 168 ? -10.273 9.195 13.008 1 93.31 168 GLY B C 1
ATOM 3170 O O . GLY B 1 168 ? -9.508 10.078 13.414 1 93.31 168 GLY B O 1
ATOM 3171 N N . ILE B 1 169 ? -11.336 8.82 13.609 1 91.94 169 ILE B N 1
ATOM 3172 C CA . ILE B 1 169 ? -11.703 9.438 14.875 1 91.94 169 ILE B CA 1
ATOM 3173 C C . ILE B 1 169 ? -10.711 9.016 15.961 1 91.94 169 ILE B C 1
ATOM 3175 O O . ILE B 1 169 ? -10.305 9.836 16.797 1 91.94 169 ILE B O 1
ATOM 3179 N N . TYR B 1 170 ? -10.234 7.84 15.844 1 91.56 170 TYR B N 1
ATOM 3180 C CA . TYR B 1 170 ? -9.336 7.305 16.859 1 91.56 170 TYR B CA 1
ATOM 3181 C C . TYR B 1 170 ? -7.906 7.773 16.625 1 91.56 170 TYR B C 1
ATOM 3183 O O . TYR B 1 170 ? -7.172 8.047 17.578 1 91.56 170 TYR B O 1
ATOM 3191 N N . ALA B 1 171 ? -7.535 7.836 15.422 1 90.19 171 ALA B N 1
ATOM 3192 C CA . ALA B 1 171 ? -6.16 8.195 15.086 1 90.19 171 ALA B CA 1
ATOM 3193 C C . ALA B 1 171 ? -5.957 9.711 15.164 1 90.19 171 ALA B C 1
ATOM 3195 O O . ALA B 1 171 ? -6.77 10.477 14.648 1 90.19 171 ALA B O 1
ATOM 3196 N N . ASN B 1 172 ? -4.844 10.164 15.812 1 87.12 172 ASN B N 1
ATOM 3197 C CA . ASN B 1 172 ? -4.535 11.586 15.93 1 87.12 172 ASN B CA 1
ATOM 3198 C C . ASN B 1 172 ? -3.334 11.977 15.062 1 87.12 172 ASN B C 1
ATOM 3200 O O . ASN B 1 172 ? -3.084 13.156 14.836 1 87.12 172 ASN B O 1
ATOM 3204 N N . LYS B 1 173 ? -2.643 10.922 14.672 1 83.19 173 LYS B N 1
ATOM 3205 C CA . LYS B 1 173 ? -1.452 11.148 13.859 1 83.19 173 LYS B CA 1
ATOM 3206 C C . LYS B 1 173 ? -1.423 10.219 12.648 1 83.19 173 LYS B C 1
ATOM 3208 O O . LYS B 1 173 ? -2.119 9.195 12.625 1 83.19 173 LYS B O 1
ATOM 3213 N N . PHE B 1 174 ? -0.659 10.594 11.805 1 78.19 174 PHE B N 1
ATOM 3214 C CA . PHE B 1 174 ? -0.555 9.812 10.578 1 78.19 174 PHE B CA 1
ATOM 3215 C C . PHE B 1 174 ? 0.008 8.422 10.867 1 78.19 174 PHE B C 1
ATOM 3217 O O . PHE B 1 174 ? -0.381 7.445 10.227 1 78.19 174 PHE B O 1
ATOM 3224 N N . ASP B 1 175 ? 0.867 8.422 11.867 1 78.75 175 ASP B N 1
ATOM 3225 C CA . ASP B 1 175 ? 1.479 7.133 12.18 1 78.75 175 ASP B CA 1
ATOM 3226 C C . ASP B 1 175 ? 0.454 6.168 12.781 1 78.75 175 ASP B C 1
ATOM 3228 O O . ASP B 1 175 ? 0.513 4.961 12.531 1 78.75 175 ASP B O 1
ATOM 3232 N N . GLN B 1 176 ? -0.434 6.68 13.508 1 85.56 176 GLN B N 1
ATOM 3233 C CA . GLN B 1 176 ? -1.496 5.848 14.062 1 85.56 176 GLN B CA 1
ATOM 3234 C C . GLN B 1 176 ? -2.412 5.32 12.961 1 85.56 176 GLN B C 1
ATOM 3236 O O . GLN B 1 176 ? -2.824 4.16 12.992 1 85.56 176 GLN B O 1
ATOM 3241 N N . MET B 1 177 ? -2.721 6.234 12.055 1 87.38 177 MET B N 1
ATOM 3242 C CA . MET B 1 177 ? -3.541 5.816 10.922 1 87.38 177 MET B CA 1
ATOM 3243 C C . MET B 1 177 ? -2.84 4.73 10.117 1 87.38 177 MET B C 1
ATOM 3245 O O . MET B 1 177 ? -3.471 3.762 9.688 1 87.38 177 MET B O 1
ATOM 3249 N N . ALA B 1 178 ? -1.579 4.891 9.898 1 83.56 178 ALA B N 1
ATOM 3250 C CA . ALA B 1 178 ? -0.786 3.893 9.18 1 83.56 178 ALA B CA 1
ATOM 3251 C C . ALA B 1 178 ? -0.81 2.551 9.906 1 83.56 178 ALA B C 1
ATOM 3253 O O . ALA B 1 178 ? -0.911 1.498 9.273 1 83.56 178 ALA B O 1
ATOM 3254 N N . ALA B 1 179 ? -0.737 2.617 11.195 1 86.12 179 ALA B N 1
ATOM 3255 C CA . ALA B 1 179 ? -0.799 1.397 12 1 86.12 179 ALA B CA 1
ATOM 3256 C C . ALA B 1 179 ? -2.133 0.681 11.805 1 86.12 179 ALA B C 1
ATOM 3258 O O . ALA B 1 179 ? -2.166 -0.532 11.578 1 86.12 179 ALA B O 1
ATOM 3259 N N . ILE B 1 180 ? -3.148 1.438 11.867 1 90.69 180 ILE B N 1
ATOM 3260 C CA . ILE B 1 180 ? -4.477 0.858 11.703 1 90.69 180 ILE B CA 1
ATOM 3261 C C . ILE B 1 180 ? -4.602 0.241 10.312 1 90.69 180 ILE B C 1
ATOM 3263 O O . ILE B 1 180 ? -5.094 -0.88 10.164 1 90.69 180 ILE B O 1
ATOM 3267 N N . THR B 1 181 ? -4.168 0.986 9.352 1 90.5 181 THR B N 1
ATOM 3268 C CA . THR B 1 181 ? -4.23 0.506 7.977 1 90.5 181 THR B CA 1
ATOM 3269 C C . THR B 1 181 ? -3.445 -0.793 7.82 1 90.5 181 THR B C 1
ATOM 3271 O O . THR B 1 181 ? -3.965 -1.78 7.297 1 90.5 181 THR B O 1
ATOM 3274 N N . ASN B 1 182 ? -2.326 -0.901 8.383 1 88.06 182 ASN B N 1
ATOM 3275 C CA . ASN B 1 182 ? -1.418 -2.02 8.156 1 88.06 182 ASN B CA 1
ATOM 3276 C C . ASN B 1 182 ? -1.771 -3.219 9.031 1 88.06 182 ASN B C 1
ATOM 3278 O O . ASN B 1 182 ? -1.572 -4.367 8.625 1 88.06 182 ASN B O 1
ATOM 3282 N N . PHE B 1 183 ? -2.34 -2.945 10.164 1 89 183 PHE B N 1
ATOM 3283 C CA . PHE B 1 183 ? -2.533 -4.051 11.102 1 89 183 PHE B CA 1
ATOM 3284 C C . PHE B 1 183 ? -3.988 -4.5 11.109 1 89 183 PHE B C 1
ATOM 3286 O O . PHE B 1 183 ? -4.309 -5.574 11.625 1 89 183 PHE B O 1
ATOM 3293 N N . ILE B 1 184 ? -4.793 -3.707 10.562 1 88.31 184 ILE B N 1
ATOM 3294 C CA . ILE B 1 184 ? -6.203 -4.086 10.586 1 88.31 184 ILE B CA 1
ATOM 3295 C C . ILE B 1 184 ? -6.715 -4.242 9.156 1 88.31 184 ILE B C 1
ATOM 3297 O O . ILE B 1 184 ? -7.105 -5.34 8.742 1 88.31 184 ILE B O 1
ATOM 3301 N N . VAL B 1 185 ? -6.551 -3.246 8.406 1 90.44 185 VAL B N 1
ATOM 3302 C CA . VAL B 1 185 ? -7.172 -3.211 7.09 1 90.44 185 VAL B CA 1
ATOM 3303 C C . VAL B 1 185 ? -6.469 -4.199 6.164 1 90.44 185 VAL B C 1
ATOM 3305 O O . VAL B 1 185 ? -7.121 -5.008 5.496 1 90.44 185 VAL B O 1
ATOM 3308 N N . THR B 1 186 ? -5.168 -4.172 6.176 1 87.94 186 THR B N 1
ATOM 3309 C CA . THR B 1 186 ? -4.402 -5 5.25 1 87.94 186 THR B CA 1
ATOM 3310 C C . THR B 1 186 ? -4.594 -6.48 5.562 1 87.94 186 THR B C 1
ATOM 3312 O O . THR B 1 186 ? -4.965 -7.262 4.684 1 87.94 186 THR B O 1
ATOM 3315 N N . PRO B 1 187 ? -4.473 -6.883 6.754 1 87.31 187 PRO B N 1
ATOM 3316 C CA . PRO B 1 187 ? -4.734 -8.297 7.043 1 87.31 187 PRO B CA 1
ATOM 3317 C C . PRO B 1 187 ? -6.164 -8.711 6.711 1 87.31 187 PRO B C 1
ATOM 3319 O O . PRO B 1 187 ? -6.391 -9.82 6.215 1 87.31 187 PRO B O 1
ATOM 3322 N N . LEU B 1 188 ? -7.09 -7.844 7 1 87.25 188 LEU B N 1
ATOM 3323 C CA . LEU B 1 188 ? -8.484 -8.125 6.676 1 87.25 188 LEU B CA 1
ATOM 3324 C C . LEU B 1 188 ? -8.656 -8.336 5.176 1 87.25 188 LEU B C 1
ATOM 3326 O O . LEU B 1 188 ? -9.383 -9.234 4.75 1 87.25 188 LEU B O 1
ATOM 3330 N N . ALA B 1 189 ? -7.992 -7.516 4.465 1 86.69 189 ALA B N 1
ATOM 3331 C CA . ALA B 1 189 ? -8.094 -7.586 3.012 1 86.69 189 ALA B CA 1
ATOM 3332 C C . ALA B 1 189 ? -7.43 -8.852 2.479 1 86.69 189 ALA B C 1
ATOM 3334 O O . ALA B 1 189 ? -7.961 -9.508 1.574 1 86.69 189 ALA B O 1
ATOM 3335 N N . PHE B 1 190 ? -6.352 -9.219 3.057 1 83.38 190 PHE B N 1
ATOM 3336 C CA . PHE B 1 190 ? -5.598 -10.359 2.566 1 83.38 190 PHE B CA 1
ATOM 3337 C C . PHE B 1 190 ? -6.238 -11.664 3.02 1 83.38 190 PHE B C 1
ATOM 3339 O O . PHE B 1 190 ? -6.141 -12.688 2.328 1 83.38 190 PHE B O 1
ATOM 3346 N N . LEU B 1 191 ? -6.816 -11.609 4.191 1 85.56 191 LEU B N 1
ATOM 3347 C CA . LEU B 1 191 ? -7.492 -12.797 4.695 1 85.56 191 LEU B CA 1
ATOM 3348 C C . LEU B 1 191 ? -8.961 -12.812 4.273 1 85.56 191 LEU B C 1
ATOM 3350 O O . LEU B 1 191 ? -9.844 -13 5.109 1 85.56 191 LEU B O 1
ATOM 3354 N N . SER B 1 192 ? -9.242 -12.398 3.094 1 87.81 192 SER B N 1
ATOM 3355 C CA . SER B 1 192 ? -10.617 -12.266 2.631 1 87.81 192 SER B CA 1
ATOM 3356 C C . SER B 1 192 ? -10.922 -13.25 1.508 1 87.81 192 SER B C 1
ATOM 3358 O O . SER B 1 192 ? -12.039 -13.273 0.981 1 87.81 192 SER B O 1
ATOM 3360 N N . GLY B 1 193 ? -9.992 -14.07 1.103 1 80.81 193 GLY B N 1
ATOM 3361 C CA . GLY B 1 193 ? -10.219 -15.047 0.049 1 80.81 193 GLY B CA 1
ATOM 3362 C C . GLY B 1 193 ? -10.156 -14.453 -1.344 1 80.81 193 GLY B C 1
ATOM 3363 O O . GLY B 1 193 ? -10.766 -14.969 -2.279 1 80.81 193 GLY B O 1
ATOM 3364 N N . THR B 1 194 ? -9.508 -13.336 -1.441 1 84.44 194 THR B N 1
ATOM 3365 C CA . THR B 1 194 ? -9.375 -12.664 -2.732 1 84.44 194 THR B CA 1
ATOM 3366 C C . THR B 1 194 ? -8.508 -13.492 -3.678 1 84.44 194 THR B C 1
ATOM 3368 O O . THR B 1 194 ? -8.828 -13.641 -4.859 1 84.44 194 THR B O 1
ATOM 3371 N N . PHE B 1 195 ? -7.492 -14.062 -3.117 1 80.44 195 PHE B N 1
ATOM 3372 C CA . PHE B 1 195 ? -6.465 -14.656 -3.963 1 80.44 195 PHE B CA 1
ATOM 3373 C C . PHE B 1 195 ? -6.512 -16.172 -3.883 1 80.44 195 PHE B C 1
ATOM 3375 O O . PHE B 1 195 ? -5.789 -16.859 -4.609 1 80.44 195 PHE B O 1
ATOM 3382 N N . TYR B 1 196 ? -7.301 -16.672 -3.01 1 79.88 196 TYR B N 1
ATOM 3383 C CA . TYR B 1 196 ? -7.371 -18.109 -2.777 1 79.88 196 TYR B CA 1
ATOM 3384 C C . TYR B 1 196 ? -8.766 -18.516 -2.314 1 79.88 196 TYR B C 1
ATOM 3386 O O . TYR B 1 196 ? -9.547 -17.688 -1.853 1 79.88 196 TYR B O 1
ATOM 3394 N N . SER B 1 197 ? -8.961 -19.781 -2.549 1 80.5 197 SER B N 1
ATOM 3395 C CA . SER B 1 197 ? -10.195 -20.328 -1.998 1 80.5 197 SER B CA 1
ATOM 3396 C C . SER B 1 197 ? -10.047 -20.625 -0.509 1 80.5 197 SER B C 1
ATOM 3398 O O . SER B 1 197 ? -9.008 -21.109 -0.065 1 80.5 197 SER B O 1
ATOM 3400 N N . VAL B 1 198 ? -11.062 -20.312 0.232 1 81.25 198 VAL B N 1
ATOM 3401 C CA . VAL B 1 198 ? -11.047 -20.5 1.681 1 81.25 198 VAL B CA 1
ATOM 3402 C C . VAL B 1 198 ? -10.82 -21.969 2.016 1 81.25 198 VAL B C 1
ATOM 3404 O O . VAL B 1 198 ? -10.258 -22.297 3.064 1 81.25 198 VAL B O 1
ATOM 3407 N N . GLU B 1 199 ? -11.188 -22.797 1.137 1 79.19 199 GLU B N 1
ATOM 3408 C CA . GLU B 1 199 ? -11.047 -24.234 1.369 1 79.19 199 GLU B CA 1
ATOM 3409 C C . GLU B 1 199 ? -9.578 -24.641 1.368 1 79.19 199 GLU B C 1
ATOM 3411 O O . GLU B 1 199 ? -9.227 -25.703 1.893 1 79.19 199 GLU B O 1
ATOM 3416 N N . ALA B 1 200 ? -8.719 -23.828 0.777 1 77.19 200 ALA B N 1
ATOM 3417 C CA . ALA B 1 200 ? -7.297 -24.141 0.685 1 77.19 200 ALA B CA 1
ATOM 3418 C C . ALA B 1 200 ? -6.555 -23.703 1.94 1 77.19 200 ALA B C 1
ATOM 3420 O O . ALA B 1 200 ? -5.367 -23.984 2.102 1 77.19 200 ALA B O 1
ATOM 3421 N N . LEU B 1 201 ? -7.297 -23.094 2.934 1 80.81 201 LEU B N 1
ATOM 3422 C CA . LEU B 1 201 ? -6.66 -22.516 4.113 1 80.81 201 LEU B CA 1
ATOM 3423 C C . LEU B 1 201 ? -6.547 -23.547 5.23 1 80.81 201 LEU B C 1
ATOM 3425 O O . LEU B 1 201 ? -7.418 -24.422 5.375 1 80.81 201 LEU B O 1
ATOM 3429 N N . PRO B 1 202 ? -5.371 -23.438 5.973 1 83.75 202 PRO B N 1
ATOM 3430 C CA . PRO B 1 202 ? -5.344 -24.219 7.219 1 83.75 202 PRO B CA 1
ATOM 3431 C C . PRO B 1 202 ? -6.48 -23.844 8.164 1 83.75 202 PRO B C 1
ATOM 3433 O O . PRO B 1 202 ? -7.039 -22.75 8.07 1 83.75 202 PRO B O 1
ATOM 3436 N N . PRO B 1 203 ? -6.789 -24.719 9.062 1 86.56 203 PRO B N 1
ATOM 3437 C CA . PRO B 1 203 ? -7.984 -24.578 9.898 1 86.56 203 PRO B CA 1
ATOM 3438 C C . PRO B 1 203 ? -8.023 -23.234 10.641 1 86.56 203 PRO B C 1
ATOM 3440 O O . PRO B 1 203 ? -9.07 -22.578 10.672 1 86.56 203 PRO B O 1
ATOM 3443 N N . LEU B 1 204 ? -6.922 -22.812 11.219 1 84.81 204 LEU B N 1
ATOM 3444 C CA . LEU B 1 204 ? -6.914 -21.562 11.977 1 84.81 204 LEU B CA 1
ATOM 3445 C C . LEU B 1 204 ? -7.227 -20.375 11.07 1 84.81 204 LEU B C 1
ATOM 3447 O O . LEU B 1 204 ? -8.047 -19.531 11.414 1 84.81 204 LEU B O 1
ATOM 3451 N N . LEU B 1 205 ? -6.637 -20.359 9.938 1 85.5 205 LEU B N 1
ATOM 3452 C CA . LEU B 1 205 ? -6.844 -19.25 9.008 1 85.5 205 LEU B CA 1
ATOM 3453 C C . LEU B 1 205 ? -8.234 -19.328 8.391 1 85.5 205 LEU B C 1
ATOM 3455 O O . LEU B 1 205 ? -8.836 -18.281 8.094 1 85.5 205 LEU B O 1
ATOM 3459 N N . GLU B 1 206 ? -8.633 -20.547 8.195 1 87.56 206 GLU B N 1
ATOM 3460 C CA . GLU B 1 206 ? -9.984 -20.719 7.672 1 87.56 206 GLU B CA 1
ATOM 3461 C C . GLU B 1 206 ? -11.023 -20.125 8.625 1 87.56 206 GLU B C 1
ATOM 3463 O O . GLU B 1 206 ? -11.945 -19.438 8.188 1 87.56 206 GLU B O 1
ATOM 3468 N N . ARG B 1 207 ? -10.805 -20.344 9.906 1 88.38 207 ARG B N 1
ATOM 3469 C CA . ARG B 1 207 ? -11.734 -19.812 10.906 1 88.38 207 ARG B CA 1
ATOM 3470 C C . ARG B 1 207 ? -11.664 -18.297 10.977 1 88.38 207 ARG B C 1
ATOM 3472 O O . ARG B 1 207 ? -12.688 -17.625 11.086 1 88.38 207 ARG B O 1
ATOM 3479 N N . LEU B 1 208 ? -10.516 -17.734 10.867 1 87.69 208 LEU B N 1
ATOM 3480 C CA . LEU B 1 208 ? -10.336 -16.297 10.914 1 87.69 208 LEU B CA 1
ATOM 3481 C C . LEU B 1 208 ? -10.977 -15.625 9.703 1 87.69 208 LEU B C 1
ATOM 3483 O O . LEU B 1 208 ? -11.555 -14.539 9.812 1 87.69 208 LEU B O 1
ATOM 3487 N N . THR B 1 209 ? -10.883 -16.312 8.633 1 87.25 209 THR B N 1
ATOM 3488 C CA . THR B 1 209 ? -11.445 -15.766 7.402 1 87.25 209 THR B CA 1
ATOM 3489 C C . THR B 1 209 ? -12.969 -15.766 7.461 1 87.25 209 THR B C 1
ATOM 3491 O O . THR B 1 209 ? -13.617 -14.82 6.996 1 87.25 209 THR B O 1
ATOM 3494 N N . HIS B 1 210 ? -13.508 -16.797 8.125 1 87.06 210 HIS B N 1
ATOM 3495 C CA . HIS B 1 210 ? -14.961 -16.875 8.227 1 87.06 210 HIS B CA 1
ATOM 3496 C C . HIS B 1 210 ? -15.508 -15.844 9.211 1 87.06 210 HIS B C 1
ATOM 3498 O O . HIS B 1 210 ? -16.688 -15.477 9.141 1 87.06 210 HIS B O 1
ATOM 3504 N N . ALA B 1 211 ? -14.641 -15.406 10.023 1 88.88 211 ALA B N 1
ATOM 3505 C CA . ALA B 1 211 ? -15.062 -14.383 10.977 1 88.88 211 ALA B CA 1
ATOM 3506 C C . ALA B 1 211 ? -14.914 -12.984 10.383 1 88.88 211 ALA B C 1
ATOM 3508 O O . ALA B 1 211 ? -15.422 -12.016 10.945 1 88.88 211 ALA B O 1
ATOM 3509 N N . ASN B 1 212 ? -14.344 -12.875 9.242 1 91.5 212 ASN B N 1
ATOM 3510 C CA . ASN B 1 212 ? -14.047 -11.609 8.57 1 91.5 212 ASN B CA 1
ATOM 3511 C C . ASN B 1 212 ? -15.18 -11.188 7.637 1 91.5 212 ASN B C 1
ATOM 3513 O O . ASN B 1 212 ? -15.422 -11.836 6.613 1 91.5 212 ASN B O 1
ATOM 3517 N N . PRO B 1 213 ? -15.828 -10.094 7.938 1 93.12 213 PRO B N 1
ATOM 3518 C CA . PRO B 1 213 ? -16.906 -9.656 7.062 1 93.12 213 PRO B CA 1
ATOM 3519 C C . PRO B 1 213 ? -16.438 -9.352 5.645 1 93.12 213 PRO B C 1
ATOM 3521 O O . PRO B 1 213 ? -17.219 -9.445 4.691 1 93.12 213 PRO B O 1
ATOM 3524 N N . VAL B 1 214 ? -15.234 -9.031 5.531 1 93.44 214 VAL B N 1
ATOM 3525 C CA . VAL B 1 214 ? -14.688 -8.695 4.219 1 93.44 214 VAL B CA 1
ATOM 3526 C C . VAL B 1 214 ? -14.703 -9.938 3.324 1 93.44 214 VAL B C 1
ATOM 3528 O O . VAL B 1 214 ? -14.891 -9.836 2.111 1 93.44 214 VAL B O 1
ATOM 3531 N N . PHE B 1 215 ? -14.602 -11.078 3.947 1 93 215 PHE B N 1
ATOM 3532 C CA . PHE B 1 215 ? -14.688 -12.32 3.189 1 93 215 PHE B CA 1
ATOM 3533 C C . PHE B 1 215 ? -16.047 -12.453 2.512 1 93 215 PHE B C 1
ATOM 3535 O O . PHE B 1 215 ? -16.125 -12.789 1.327 1 93 215 PHE B O 1
ATOM 3542 N N . TYR B 1 216 ? -17.016 -12.125 3.197 1 93.12 216 TYR B N 1
ATOM 3543 C CA . TYR B 1 216 ? -18.375 -12.289 2.678 1 93.12 216 TYR B CA 1
ATOM 3544 C C . TYR B 1 216 ? -18.672 -11.242 1.612 1 93.12 216 TYR B C 1
ATOM 3546 O O . TYR B 1 216 ? -19.438 -11.492 0.686 1 93.12 216 TYR B O 1
ATOM 3554 N N . LEU B 1 217 ? -18.062 -10.125 1.782 1 93.81 217 LEU B N 1
ATOM 3555 C CA . LEU B 1 217 ? -18.219 -9.094 0.765 1 93.81 217 LEU B CA 1
ATOM 3556 C C . LEU B 1 217 ? -17.594 -9.523 -0.556 1 93.81 217 LEU B C 1
ATOM 3558 O O . LEU B 1 217 ? -18.203 -9.367 -1.617 1 93.81 217 LEU B O 1
ATOM 3562 N N . ILE B 1 218 ? -16.453 -10.094 -0.442 1 92.81 218 ILE B N 1
ATOM 3563 C CA . ILE B 1 218 ? -15.75 -10.523 -1.639 1 92.81 218 ILE B CA 1
ATOM 3564 C C . ILE B 1 218 ? -16.438 -11.75 -2.238 1 92.81 218 ILE B C 1
ATOM 3566 O O . ILE B 1 218 ? -16.656 -11.812 -3.451 1 92.81 218 ILE B O 1
ATOM 3570 N N . ASP B 1 219 ? -16.797 -12.672 -1.395 1 91.44 219 ASP B N 1
ATOM 3571 C CA . ASP B 1 219 ? -17.484 -13.875 -1.853 1 91.44 219 ASP B CA 1
ATOM 3572 C C . ASP B 1 219 ? -18.828 -13.531 -2.496 1 91.44 219 ASP B C 1
ATOM 3574 O O . ASP B 1 219 ? -19.219 -14.125 -3.506 1 91.44 219 ASP B O 1
ATOM 3578 N N . GLY B 1 220 ? -19.5 -12.641 -1.893 1 91.56 220 GLY B N 1
ATOM 3579 C CA . GLY B 1 220 ? -20.766 -12.203 -2.463 1 91.56 220 GLY B CA 1
ATOM 3580 C C . GLY B 1 220 ? -20.609 -11.555 -3.826 1 91.56 220 GLY B C 1
ATOM 3581 O O . GLY B 1 220 ? -21.406 -11.805 -4.73 1 91.56 220 GLY B O 1
ATOM 3582 N N . LEU B 1 221 ? -19.641 -10.719 -3.908 1 92.62 221 LEU B N 1
ATOM 3583 C CA . LEU B 1 221 ? -19.406 -10.102 -5.203 1 92.62 221 LEU B CA 1
ATOM 3584 C C . LEU B 1 221 ? -19 -11.141 -6.242 1 92.62 221 LEU B C 1
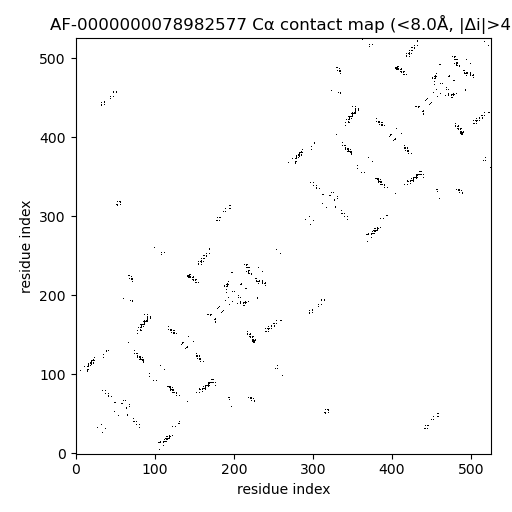ATOM 3586 O O . LEU B 1 221 ? -19.438 -11.07 -7.398 1 92.62 221 LEU B O 1
ATOM 3590 N N . ARG B 1 222 ? -18.172 -12.055 -5.816 1 90.56 222 ARG B N 1
ATOM 3591 C CA . ARG B 1 222 ? -17.781 -13.133 -6.727 1 90.56 222 ARG B CA 1
ATOM 3592 C C . ARG B 1 222 ? -19 -13.891 -7.23 1 90.56 222 ARG B C 1
ATOM 3594 O O . ARG B 1 222 ? -19.094 -14.211 -8.422 1 90.56 222 ARG B O 1
ATOM 3601 N N . PHE B 1 223 ? -19.828 -14.18 -6.352 1 89.94 223 PHE B N 1
ATOM 3602 C CA . PHE B 1 223 ? -21.078 -14.844 -6.738 1 89.94 223 PHE B CA 1
ATOM 3603 C C . PHE B 1 223 ? -21.859 -13.984 -7.734 1 89.94 223 PHE B C 1
ATOM 3605 O O . PHE B 1 223 ? -22.391 -14.508 -8.711 1 89.94 223 PHE B O 1
ATOM 3612 N N . ALA B 1 224 ? -21.891 -12.742 -7.473 1 90.62 224 ALA B N 1
ATOM 3613 C CA . ALA B 1 224 ? -22.672 -11.836 -8.32 1 90.62 224 ALA B CA 1
ATOM 3614 C C . ALA B 1 224 ? -22.047 -11.727 -9.711 1 90.62 224 ALA B C 1
ATOM 3616 O O . ALA B 1 224 ? -22.766 -11.516 -10.703 1 90.62 224 ALA B O 1
ATOM 3617 N N . VAL B 1 225 ? -20.766 -11.922 -9.805 1 88.69 225 VAL B N 1
ATOM 3618 C CA . VAL B 1 225 ? -20.062 -11.711 -11.062 1 88.69 225 VAL B CA 1
ATOM 3619 C C . VAL B 1 225 ? -19.906 -13.039 -11.805 1 88.69 225 VAL B C 1
ATOM 3621 O O . VAL B 1 225 ? -20.219 -13.133 -12.992 1 88.69 225 VAL B O 1
ATOM 3624 N N . ILE B 1 226 ? -19.453 -14.094 -11.109 1 83.81 226 ILE B N 1
ATOM 3625 C CA . ILE B 1 226 ? -19.109 -15.32 -11.812 1 83.81 226 ILE B CA 1
ATOM 3626 C C . ILE B 1 226 ? -20.109 -16.422 -11.477 1 83.81 226 ILE B C 1
ATOM 3628 O O . ILE B 1 226 ? -20.125 -17.469 -12.125 1 83.81 226 ILE B O 1
ATOM 3632 N N . GLY B 1 227 ? -20.906 -16.219 -10.57 1 78 227 GLY B N 1
ATOM 3633 C CA . GLY B 1 227 ? -21.969 -17.172 -10.266 1 78 227 GLY B CA 1
ATOM 3634 C C . GLY B 1 227 ? -21.531 -18.297 -9.336 1 78 227 GLY B C 1
ATOM 3635 O O . GLY B 1 227 ? -22.266 -19.25 -9.109 1 78 227 GLY B O 1
ATOM 3636 N N . VAL B 1 228 ? -20.25 -18.266 -8.906 1 76.31 228 VAL B N 1
ATOM 3637 C CA . VAL B 1 228 ? -19.734 -19.266 -7.992 1 76.31 228 VAL B CA 1
ATOM 3638 C C . VAL B 1 228 ? -19.266 -18.609 -6.695 1 76.31 228 VAL B C 1
ATOM 3640 O O . VAL B 1 228 ? -18.766 -17.484 -6.711 1 76.31 228 VAL B O 1
ATOM 3643 N N . SER B 1 229 ? -19.766 -19.25 -5.602 1 72.62 229 SER B N 1
ATOM 3644 C CA . SER B 1 229 ? -19.344 -18.672 -4.324 1 72.62 229 SER B CA 1
ATOM 3645 C C . SER B 1 229 ? -18.906 -19.766 -3.354 1 72.62 229 SER B C 1
ATOM 3647 O O . SER B 1 229 ? -19.25 -20.938 -3.531 1 72.62 229 SER B O 1
ATOM 3649 N N . ASP B 1 230 ? -18.062 -19.422 -2.43 1 71.88 230 ASP B N 1
ATOM 3650 C CA . ASP B 1 230 ? -17.578 -20.328 -1.391 1 71.88 230 ASP B CA 1
ATOM 3651 C C . ASP B 1 230 ? -18.578 -20.438 -0.243 1 71.88 230 ASP B C 1
ATOM 3653 O O . ASP B 1 230 ? -18.531 -21.359 0.558 1 71.88 230 ASP B O 1
ATOM 3657 N N . SER B 1 231 ? -19.484 -19.438 -0.092 1 73.25 231 SER B N 1
ATOM 3658 C CA . SER B 1 231 ? -20.484 -19.406 0.966 1 73.25 231 SER B CA 1
ATOM 3659 C C . SER B 1 231 ? -21.859 -19.031 0.414 1 73.25 231 SER B C 1
ATOM 3661 O O . SER B 1 231 ? -21.953 -18.422 -0.649 1 73.25 231 SER B O 1
ATOM 3663 N N . PRO B 1 232 ? -22.812 -19.5 1.098 1 76.31 232 PRO B N 1
ATOM 3664 C CA . PRO B 1 232 ? -24.141 -19.109 0.624 1 76.31 232 PRO B CA 1
ATOM 3665 C C . PRO B 1 232 ? -24.328 -17.594 0.568 1 76.31 232 PRO B C 1
ATOM 3667 O O . PRO B 1 232 ? -24.016 -16.891 1.533 1 76.31 232 PRO B O 1
ATOM 3670 N N . PRO B 1 233 ? -24.75 -17.156 -0.495 1 78 233 PRO B N 1
ATOM 3671 C CA . PRO B 1 233 ? -24.859 -15.703 -0.706 1 78 233 PRO B CA 1
ATOM 3672 C C . PRO B 1 233 ? -25.75 -15.023 0.329 1 78 233 PRO B C 1
ATOM 3674 O O . PRO B 1 233 ? -25.5 -13.883 0.721 1 78 233 PRO B O 1
ATOM 3677 N N . ALA B 1 234 ? -26.719 -15.75 0.75 1 82.44 234 ALA B N 1
ATOM 3678 C CA . ALA B 1 234 ? -27.641 -15.164 1.728 1 82.44 234 ALA B CA 1
ATOM 3679 C C . ALA B 1 234 ? -26.938 -14.938 3.064 1 82.44 234 ALA B C 1
ATOM 3681 O O . ALA B 1 234 ? -27.172 -13.922 3.725 1 82.44 234 ALA B O 1
ATOM 3682 N N . LEU B 1 235 ? -26.141 -15.844 3.459 1 82.19 235 LEU B N 1
ATOM 3683 C CA . LEU B 1 235 ? -25.359 -15.688 4.68 1 82.19 235 LEU B CA 1
ATOM 3684 C C . LEU B 1 235 ? -24.391 -14.516 4.555 1 82.19 235 LEU B C 1
ATOM 3686 O O . LEU B 1 235 ? -24.25 -13.711 5.484 1 82.19 235 LEU B O 1
ATOM 3690 N N . GLY B 1 236 ? -23.859 -14.406 3.449 1 84.56 236 GLY B N 1
ATOM 3691 C CA . GLY B 1 236 ? -22.922 -13.312 3.211 1 84.56 236 GLY B CA 1
ATOM 3692 C C . GLY B 1 236 ? -23.578 -11.945 3.299 1 84.56 236 GLY B C 1
ATOM 3693 O O . GLY B 1 236 ? -23.031 -11.031 3.922 1 84.56 236 GLY B O 1
ATOM 3694 N N . LEU B 1 237 ? -24.734 -11.906 2.779 1 88.75 237 LEU B N 1
ATOM 3695 C CA . LEU B 1 237 ? -25.453 -10.641 2.795 1 88.75 237 LEU B CA 1
ATOM 3696 C C . LEU B 1 237 ? -25.828 -10.25 4.219 1 88.75 237 LEU B C 1
ATOM 3698 O O . LEU B 1 237 ? -25.703 -9.086 4.602 1 88.75 237 LEU B O 1
ATOM 3702 N N . THR B 1 238 ? -26.266 -11.211 4.953 1 91.56 238 THR B N 1
ATOM 3703 C CA . THR B 1 238 ? -26.703 -10.945 6.32 1 91.56 238 THR B CA 1
ATOM 3704 C C . THR B 1 238 ? -25.516 -10.516 7.188 1 91.56 238 THR B C 1
ATOM 3706 O O . THR B 1 238 ? -25.625 -9.562 7.965 1 91.56 238 THR B O 1
ATOM 3709 N N . VAL B 1 239 ? -24.453 -11.148 7.055 1 91.81 239 VAL B N 1
ATOM 3710 C CA . VAL B 1 239 ? -23.25 -10.82 7.832 1 91.81 239 VAL B CA 1
ATOM 3711 C C . VAL B 1 239 ? -22.75 -9.438 7.441 1 91.81 239 VAL B C 1
ATOM 3713 O O . VAL B 1 239 ? -22.391 -8.633 8.305 1 91.81 239 VAL B O 1
ATOM 3716 N N . CYS B 1 240 ? -22.75 -9.164 6.184 1 93.88 240 CYS B N 1
ATOM 3717 C CA . CYS B 1 240 ? -22.25 -7.887 5.691 1 93.88 240 CYS B CA 1
ATOM 3718 C C . CYS B 1 240 ? -23.156 -6.742 6.152 1 93.88 240 CYS B C 1
ATOM 3720 O O . CYS B 1 240 ? -22.656 -5.695 6.574 1 93.88 240 CYS B O 1
ATOM 3722 N N . LEU B 1 241 ? -24.453 -6.984 6.086 1 95.69 241 LEU B N 1
ATOM 3723 C CA . LEU B 1 241 ? -25.391 -5.957 6.539 1 95.69 241 LEU B CA 1
ATOM 3724 C C . LEU B 1 241 ? -25.25 -5.727 8.039 1 95.69 241 LEU B C 1
ATOM 3726 O O . LEU B 1 241 ? -25.266 -4.582 8.5 1 95.69 241 LEU B O 1
ATOM 3730 N N . GLY B 1 242 ? -25.188 -6.836 8.727 1 96.44 242 GLY B N 1
ATOM 3731 C CA . GLY B 1 242 ? -25.016 -6.73 10.172 1 96.44 242 GLY B CA 1
ATOM 3732 C C . GLY B 1 242 ? -23.719 -6.039 10.562 1 96.44 242 GLY B C 1
ATOM 3733 O O . GLY B 1 242 ? -23.719 -5.156 11.422 1 96.44 242 GLY B O 1
ATOM 3734 N N . ALA B 1 243 ? -22.656 -6.371 9.945 1 96.12 243 ALA B N 1
ATOM 3735 C CA . ALA B 1 243 ? -21.359 -5.77 10.242 1 96.12 243 ALA B CA 1
ATOM 3736 C C . ALA B 1 243 ? -21.344 -4.293 9.852 1 96.12 243 ALA B C 1
ATOM 3738 O O . ALA B 1 243 ? -20.828 -3.459 10.602 1 96.12 243 ALA B O 1
ATOM 3739 N N . THR B 1 244 ? -21.844 -4.008 8.703 1 96.81 244 THR B N 1
ATOM 3740 C CA . THR B 1 244 ? -21.922 -2.617 8.266 1 96.81 244 THR B CA 1
ATOM 3741 C C . THR B 1 244 ? -22.766 -1.789 9.227 1 96.81 244 THR B C 1
ATOM 3743 O O . THR B 1 244 ? -22.375 -0.682 9.609 1 96.81 244 THR B O 1
ATOM 3746 N N . GLY B 1 245 ? -23.906 -2.346 9.555 1 97.25 245 GLY B N 1
ATOM 3747 C CA . GLY B 1 245 ? -24.75 -1.664 10.523 1 97.25 245 GLY B CA 1
ATOM 3748 C C . GLY B 1 245 ? -24.062 -1.421 11.852 1 97.25 245 GLY B C 1
ATOM 3749 O O . GLY B 1 245 ? -24.188 -0.337 12.43 1 97.25 245 GLY B O 1
ATOM 3750 N N . ALA B 1 246 ? -23.391 -2.357 12.312 1 97.69 246 ALA B N 1
ATOM 3751 C CA . ALA B 1 246 ? -22.688 -2.258 13.586 1 97.69 246 ALA B CA 1
ATOM 3752 C C . ALA B 1 246 ? -21.609 -1.178 13.539 1 97.69 246 ALA B C 1
ATOM 3754 O O . ALA B 1 246 ? -21.5 -0.367 14.461 1 97.69 246 ALA B O 1
ATOM 3755 N N . VAL B 1 247 ? -20.844 -1.15 12.477 1 97.31 247 VAL B N 1
ATOM 3756 C CA . VAL B 1 247 ? -19.766 -0.177 12.367 1 97.31 247 VAL B CA 1
ATOM 3757 C C . VAL B 1 247 ? -20.344 1.222 12.172 1 97.31 247 VAL B C 1
ATOM 3759 O O . VAL B 1 247 ? -19.812 2.199 12.711 1 97.31 247 VAL B O 1
ATOM 3762 N N . CYS B 1 248 ? -21.375 1.303 11.422 1 97.31 248 CYS B N 1
ATOM 3763 C CA . CYS B 1 248 ? -22.047 2.592 11.25 1 97.31 248 CYS B CA 1
ATOM 3764 C C . CYS B 1 248 ? -22.578 3.105 12.586 1 97.31 248 CYS B C 1
ATOM 3766 O O . CYS B 1 248 ? -22.484 4.301 12.875 1 97.31 248 CYS B O 1
ATOM 3768 N N . LEU B 1 249 ? -23.141 2.191 13.297 1 97.25 249 LEU B N 1
ATOM 3769 C CA . LEU B 1 249 ? -23.641 2.572 14.617 1 97.25 249 LEU B CA 1
ATOM 3770 C C . LEU B 1 249 ? -22.516 3.059 15.508 1 97.25 249 LEU B C 1
ATOM 3772 O O . LEU B 1 249 ? -22.656 4.059 16.219 1 97.25 249 LEU B O 1
ATOM 3776 N N . LEU B 1 250 ? -21.438 2.389 15.453 1 97 250 LEU B N 1
ATOM 3777 C CA . LEU B 1 250 ? -20.281 2.801 16.234 1 97 250 LEU B CA 1
ATOM 3778 C C . LEU B 1 250 ? -19.797 4.188 15.812 1 97 250 LEU B C 1
ATOM 3780 O O . LEU B 1 250 ? -19.516 5.035 16.656 1 97 250 LEU B O 1
ATOM 3784 N N . ALA B 1 251 ? -19.656 4.359 14.547 1 96.25 251 ALA B N 1
ATOM 3785 C CA . ALA B 1 251 ? -19.25 5.66 14.031 1 96.25 251 ALA B CA 1
ATOM 3786 C C . ALA B 1 251 ? -20.219 6.754 14.461 1 96.25 251 ALA B C 1
ATOM 3788 O O . ALA B 1 251 ? -19.797 7.844 14.852 1 96.25 251 ALA B O 1
ATOM 3789 N N . TRP B 1 252 ? -21.484 6.422 14.406 1 94.75 252 TRP B N 1
ATOM 3790 C CA . TRP B 1 252 ? -22.531 7.371 14.797 1 94.75 252 TRP B CA 1
ATOM 3791 C C . TRP B 1 252 ? -22.391 7.746 16.266 1 94.75 252 TRP B C 1
ATOM 3793 O O . TRP B 1 252 ? -22.469 8.922 16.625 1 94.75 252 TRP B O 1
ATOM 3803 N N . VAL B 1 253 ? -22.156 6.797 17.094 1 95.19 253 VAL B N 1
ATOM 3804 C CA . VAL B 1 253 ? -22.047 7.035 18.531 1 95.19 253 VAL B CA 1
ATOM 3805 C C . VAL B 1 253 ? -20.812 7.887 18.828 1 95.19 253 VAL B C 1
ATOM 3807 O O . VAL B 1 253 ? -20.875 8.805 19.641 1 95.19 253 VAL B O 1
ATOM 3810 N N . LEU B 1 254 ? -19.75 7.609 18.141 1 93.19 254 LEU B N 1
ATOM 3811 C CA . LEU B 1 254 ? -18.531 8.367 18.344 1 93.19 254 LEU B CA 1
ATOM 3812 C C . LEU B 1 254 ? -18.688 9.812 17.891 1 93.19 254 LEU B C 1
ATOM 3814 O O . LEU B 1 254 ? -18.203 10.742 18.531 1 93.19 254 LEU B O 1
ATOM 3818 N N . LEU B 1 255 ? -19.391 9.984 16.812 1 90.12 255 LEU B N 1
ATOM 3819 C CA . LEU B 1 255 ? -19.641 11.328 16.297 1 90.12 255 LEU B CA 1
ATOM 3820 C C . LEU B 1 255 ? -20.562 12.102 17.219 1 90.12 255 LEU B C 1
ATOM 3822 O O . LEU B 1 255 ? -20.375 13.305 17.438 1 90.12 255 LEU B O 1
ATOM 3826 N N . LYS B 1 256 ? -21.484 11.453 17.766 1 89.06 256 LYS B N 1
ATOM 3827 C CA . LYS B 1 256 ? -22.438 12.094 18.656 1 89.06 256 LYS B CA 1
ATOM 3828 C C . LYS B 1 256 ? -21.781 12.492 19.969 1 89.06 256 LYS B C 1
ATOM 3830 O O . LYS B 1 256 ? -22.078 13.555 20.531 1 89.06 256 LYS B O 1
ATOM 3835 N N . ARG B 1 257 ? -20.891 11.68 20.375 1 88.12 257 ARG B N 1
ATOM 3836 C CA . ARG B 1 257 ? -20.234 11.945 21.641 1 88.12 257 ARG B CA 1
ATOM 3837 C C . ARG B 1 257 ? -19.094 12.953 21.484 1 88.12 257 ARG B C 1
ATOM 3839 O O . ARG B 1 257 ? -18.625 13.539 22.453 1 88.12 257 ARG B O 1
ATOM 3846 N N . GLY B 1 258 ? -18.688 13.188 20.281 1 77.81 258 GLY B N 1
ATOM 3847 C CA . GLY B 1 258 ? -17.594 14.102 20.016 1 77.81 258 GLY B CA 1
ATOM 3848 C C . GLY B 1 258 ? -16.25 13.578 20.469 1 77.81 258 GLY B C 1
ATOM 3849 O O . GLY B 1 258 ? -15.375 14.352 20.844 1 77.81 258 GLY B O 1
ATOM 3850 N N . TYR B 1 259 ? -16.188 12.43 20.531 1 70.69 259 TYR B N 1
ATOM 3851 C CA . TYR B 1 259 ? -14.977 11.789 21.016 1 70.69 259 TYR B CA 1
ATOM 3852 C C . TYR B 1 259 ? -13.781 12.164 20.141 1 70.69 259 TYR B C 1
ATOM 3854 O O . TYR B 1 259 ? -13.781 11.914 18.938 1 70.69 259 TYR B O 1
ATOM 3862 N N . ARG B 1 260 ? -12.781 12.766 20.703 1 68.19 260 ARG B N 1
ATOM 3863 C CA . ARG B 1 260 ? -11.492 13.164 20.141 1 68.19 260 ARG B CA 1
ATOM 3864 C C . ARG B 1 260 ? -11.672 14.133 18.984 1 68.19 260 ARG B C 1
ATOM 3866 O O . ARG B 1 260 ? -10.797 14.25 18.125 1 68.19 260 ARG B O 1
ATOM 3873 N N . LEU B 1 261 ? -12.773 14.602 18.734 1 68.06 261 LEU B N 1
ATOM 3874 C CA . LEU B 1 261 ? -13.016 15.547 17.656 1 68.06 261 LEU B CA 1
ATOM 3875 C C . LEU B 1 261 ? -13.117 16.969 18.188 1 68.06 261 LEU B C 1
ATOM 3877 O O . LEU B 1 261 ? -12.789 17.922 17.484 1 68.06 261 LEU B O 1
ATOM 3881 N N . LYS B 1 262 ? -13.633 17.156 19.328 1 56.53 262 LYS B N 1
ATOM 3882 C CA . LYS B 1 262 ? -13.852 18.453 19.938 1 56.53 262 LYS B CA 1
ATOM 3883 C C . LYS B 1 262 ? -12.797 18.75 21 1 56.53 262 LYS B C 1
ATOM 3885 O O . LYS B 1 262 ? -12.836 19.797 21.656 1 56.53 262 LYS B O 1
ATOM 3890 N N . ALA B 1 263 ? -11.727 17.844 21.047 1 48.22 263 ALA B N 1
ATOM 3891 C CA . ALA B 1 263 ? -10.781 18.203 22.094 1 48.22 263 ALA B CA 1
ATOM 3892 C C . ALA B 1 263 ? -9.672 19.109 21.547 1 48.22 263 ALA B C 1
ATOM 3894 O O . ALA B 1 263 ? -9.312 19.016 20.375 1 48.22 263 ALA B O 1
#

InterPro domains:
  IPR000412 ABC-2 transporter [PIRSF006648] (20-258)
  IPR000412 ABC-2 transporter [PR00164] (65-87)
  IPR000412 ABC-2 transporter [PR00164] (109-134)
  IPR000412 ABC-2 transporter [PR00164] (183-202)
  IPR013525 ABC-2 type transporter, transmembrane domain [PF01061] (16-223)
  IPR047817 ABC-2 type transporter, transmembrane domain, bacterial-type [PS51012] (29-258)
  IPR052522 ABC-2 integral membrane transport permease [PTHR43332] (11-262)

Foldseek 3Di:
DPPPPPPCPPANVVLLVVLLVVLQVVCVVVVCVLAVVLLVVLVVVLVCCCPVCDVPPDDDVHHDLSLLQLLLSLLLSLLLSLLCSQLCVLQVCLQVVNLCVSPPPPGALVSNLSSQLSSQQVSLVSNNVVSQVCCCVPVVFAFPAVVQLSVLSSLSSLLSNLVSNVQNLVDNDPVSSVCCCVVPVVVLSVLQQSNHQLVVDDPVSSVVNVVRLSNLSSQSNSCRGVVDGNDDNVVSVVSSVVSSVVSSVVSSVCSNVCRSSVD/DPPPPPPCPPANVVLLVVLLVVLQVVCVVVCCVLAVVLLVVLVVVLVCCCPVCDVPPDDDVHHDLSLLQLLLSLLLSLLLSLLCSQLCVLQVCLQVVNLCVSPVPPGALVSNLSSQLSSQQVSLVSNNVVSQVCCCVPVVFAFPAVVQLSVLSSLSSLLSNLVSNVQNLVDNDPVSSVCCCVVPVVVLSVLQQSNHQLVVDDPVSSVVNVVRLSNLSSQSNSCRGVVDGNDDNVVSVVSSVVSSVVSSVVSSVCSNVCRSSVD

Solvent-accessible surface area (backbone atoms only — not comparable to full-atom values): 26117 Å² total; per-residue (Å²): 133,81,74,85,75,76,76,55,60,102,65,47,61,66,56,28,49,51,45,21,50,46,45,42,47,58,44,60,74,43,32,63,51,63,46,48,30,55,50,50,50,49,50,49,50,52,50,46,50,52,57,45,43,39,92,69,54,60,59,49,96,79,30,54,49,67,69,56,32,50,43,19,51,41,44,49,51,19,29,53,48,1,19,49,47,24,18,48,56,44,31,51,28,48,65,70,65,46,36,56,64,70,61,59,56,92,60,51,38,64,40,48,48,50,12,47,32,45,20,6,28,51,51,15,47,53,47,39,50,52,48,47,50,48,37,33,75,73,70,61,54,62,55,70,32,59,67,55,30,50,50,33,49,47,48,37,5,39,30,27,9,25,44,13,40,41,48,16,47,68,25,74,43,69,66,50,42,49,33,47,43,48,69,44,50,45,51,45,54,66,44,19,48,35,70,35,61,61,84,75,43,57,70,71,57,34,51,54,24,72,69,31,57,54,18,29,40,28,35,38,27,25,26,15,35,73,65,54,56,91,57,61,55,68,59,22,50,51,47,38,51,51,51,29,51,51,38,41,50,50,35,34,53,41,50,63,67,39,54,75,54,77,112,134,79,73,85,74,74,76,55,60,101,66,48,60,67,58,28,49,50,44,21,48,46,46,43,48,57,45,58,74,43,32,64,49,63,45,47,30,55,52,51,50,50,49,49,50,52,50,47,51,52,56,47,41,39,92,69,54,61,58,50,97,80,30,55,47,66,70,56,30,48,42,19,50,41,43,49,51,19,29,53,48,1,19,48,46,24,18,46,56,43,30,50,28,48,64,71,65,44,37,56,65,69,62,58,57,90,60,52,38,65,40,49,49,50,12,47,33,45,20,7,28,52,52,13,47,53,47,38,51,54,48,48,51,47,38,33,74,74,70,62,53,62,56,73,33,58,67,57,30,50,49,34,50,46,48,37,5,39,31,29,10,25,45,12,39,40,47,16,47,70,25,74,44,70,66,49,41,49,33,46,43,49,70,45,50,47,51,46,55,67,44,19,47,35,70,35,61,60,84,75,43,57,69,69,57,33,52,54,27,73,70,30,54,53,18,29,37,28,35,36,27,25,25,16,35,74,67,53,57,92,57,63,54,67,58,24,49,51,49,37,50,52,51,27,51,52,37,41,50,50,35,34,52,41,50,62,67,38,55,74,55,76,113

Nearest PDB structures (foldseek):
  8tun-assembly1_C  TM=7.300E-01  e=2.178E-05  Caldimonas thermodepolymerans
  8dku-assembly1_B  TM=7.319E-01  e=4.319E-05  Aquifex aeolicus VF5
  7k2t-assembly1_B  TM=7.465E-01  e=2.016E-04  Aquifex aeolicus VF5
  6oih-assembly2_C  TM=7.201E-01  e=2.292E-04  Aquifex aeolicus VF5
  6m96-assembly1_B-2  TM=7.055E-01  e=4.174E-04  Aquifex aeolicus VF5